Protein AF-0000000078598695 (afdb_homodimer)

Structure (mmCIF, N/CA/C/O backbone):
data_AF-0000000078598695-model_v1
#
loop_
_entity.id
_entity.type
_entity.pdbx_description
1 polymer 'Uncharacterized protein'
#
loop_
_atom_site.group_PDB
_atom_site.id
_atom_site.type_symbol
_atom_site.label_atom_id
_atom_site.label_alt_id
_atom_site.label_comp_id
_atom_site.label_asym_id
_atom_site.label_entity_id
_atom_site.label_seq_id
_atom_site.pdbx_PDB_ins_code
_atom_site.Cartn_x
_atom_site.Cartn_y
_atom_site.Cartn_z
_atom_site.occupancy
_atom_site.B_iso_or_equiv
_atom_site.auth_seq_id
_atom_site.auth_comp_id
_atom_site.auth_asym_id
_atom_site.auth_atom_id
_atom_site.pdbx_PDB_model_num
ATOM 1 N N . MET A 1 1 ? -52.281 -37.469 15.422 1 21 1 MET A N 1
ATOM 2 C CA . MET A 1 1 ? -52.219 -38.062 16.75 1 21 1 MET A CA 1
ATOM 3 C C . MET A 1 1 ? -50.781 -38.406 17.141 1 21 1 MET A C 1
ATOM 5 O O . MET A 1 1 ? -50.5 -38.688 18.312 1 21 1 MET A O 1
ATOM 9 N N . VAL A 1 2 ? -50.062 -38.906 16.156 1 21.31 2 VAL A N 1
ATOM 10 C CA . VAL A 1 2 ? -49.125 -39.969 16.609 1 21.31 2 VAL A CA 1
ATOM 11 C C . VAL A 1 2 ? -48.219 -39.406 17.703 1 21.31 2 VAL A C 1
ATOM 13 O O . VAL A 1 2 ? -47.844 -38.25 17.672 1 21.31 2 VAL A O 1
ATOM 16 N N . VAL A 1 3 ? -47.906 -40.438 18.469 1 19.95 3 VAL A N 1
ATOM 17 C CA . VAL A 1 3 ? -47.344 -40.844 19.766 1 19.95 3 VAL A CA 1
ATOM 18 C C . VAL A 1 3 ? -45.938 -40.25 19.891 1 19.95 3 VAL A C 1
ATOM 20 O O . VAL A 1 3 ? -45.312 -39.844 18.906 1 19.95 3 VAL A O 1
ATOM 23 N N . ALA A 1 4 ? -45.281 -40.875 20.844 1 18.83 4 ALA A N 1
ATOM 24 C CA . ALA A 1 4 ? -44.594 -40.812 22.141 1 18.83 4 ALA A CA 1
ATOM 25 C C . ALA A 1 4 ? -43.062 -40.812 21.969 1 18.83 4 ALA A C 1
ATOM 27 O O . ALA A 1 4 ? -42.344 -40.25 22.781 1 18.83 4 ALA A O 1
ATOM 28 N N . ILE A 1 5 ? -42.5 -41.531 20.906 1 20.98 5 ILE A N 1
ATOM 29 C CA . ILE A 1 5 ? -41.469 -42.438 21.438 1 20.98 5 ILE A CA 1
ATOM 30 C C . ILE A 1 5 ? -40.312 -41.656 21.969 1 20.98 5 ILE A C 1
ATOM 32 O O . ILE A 1 5 ? -39.688 -40.875 21.234 1 20.98 5 ILE A O 1
ATOM 36 N N . ILE A 1 6 ? -40.219 -41.438 23.344 1 20.12 6 ILE A N 1
ATOM 37 C CA . ILE A 1 6 ? -39.344 -40.875 24.375 1 20.12 6 ILE A CA 1
ATOM 38 C C . ILE A 1 6 ? -37.969 -41.562 24.297 1 20.12 6 ILE A C 1
ATOM 40 O O . ILE A 1 6 ? -37.031 -41.188 25.016 1 20.12 6 ILE A O 1
ATOM 44 N N . LEU A 1 7 ? -37.688 -42.469 23.266 1 19.48 7 LEU A N 1
ATOM 45 C CA . LEU A 1 7 ? -36.781 -43.469 23.781 1 19.48 7 LEU A CA 1
ATOM 46 C C . LEU A 1 7 ? -35.594 -42.844 24.469 1 19.48 7 LEU A C 1
ATOM 48 O O . LEU A 1 7 ? -35.062 -41.844 24 1 19.48 7 LEU A O 1
ATOM 52 N N . SER A 1 8 ? -35.188 -43.312 25.75 1 18.16 8 SER A N 1
ATOM 53 C CA . SER A 1 8 ? -34.375 -43.344 26.953 1 18.16 8 SER A CA 1
ATOM 54 C C . SER A 1 8 ? -32.906 -43.594 26.625 1 18.16 8 SER A C 1
ATOM 56 O O . SER A 1 8 ? -32.125 -44 27.484 1 18.16 8 SER A O 1
ATOM 58 N N . PHE A 1 9 ? -32.406 -43.375 25.453 1 19.34 9 PHE A N 1
ATOM 59 C CA . PHE A 1 9 ? -31.156 -44.125 25.281 1 19.34 9 PHE A CA 1
ATOM 60 C C . PHE A 1 9 ? -30.281 -44 26.516 1 19.34 9 PHE A C 1
ATOM 62 O O . PHE A 1 9 ? -30.109 -42.906 27.062 1 19.34 9 PHE A O 1
ATOM 69 N N . LEU A 1 10 ? -29.859 -45.156 27.141 1 17.89 10 LEU A N 1
ATOM 70 C CA . LEU A 1 10 ? -29.234 -45.781 28.297 1 17.89 10 LEU A CA 1
ATOM 71 C C . LEU A 1 10 ? -27.906 -45.094 28.641 1 17.89 10 LEU A C 1
ATO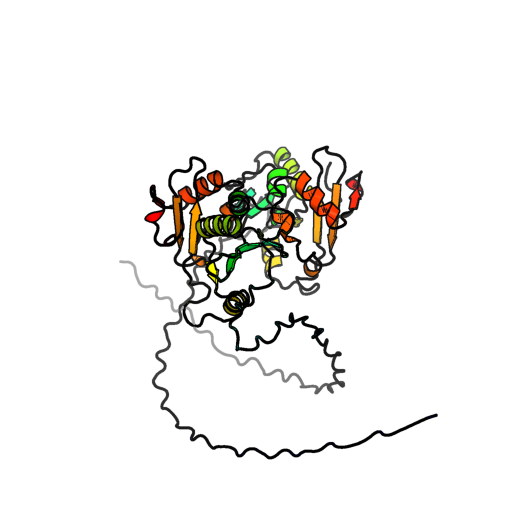M 73 O O . LEU A 1 10 ? -27.281 -44.469 27.766 1 17.89 10 LEU A O 1
ATOM 77 N N . SER A 1 11 ? -27.344 -45.25 29.922 1 17.75 11 SER A N 1
ATOM 78 C CA . SER A 1 11 ? -26.625 -44.906 31.141 1 17.75 11 SER A CA 1
ATOM 79 C C . SER A 1 11 ? -25.141 -45.281 31.031 1 17.75 11 SER A C 1
ATOM 81 O O . SER A 1 11 ? -24.359 -45 31.953 1 17.75 11 SER A O 1
ATOM 83 N N . ALA A 1 12 ? -24.734 -46.125 30.062 1 19 12 ALA A N 1
ATOM 84 C CA . ALA A 1 12 ? -23.719 -47.031 30.609 1 19 12 ALA A CA 1
ATOM 85 C C . ALA A 1 12 ? -22.594 -46.25 31.281 1 19 12 ALA A C 1
ATOM 87 O O . ALA A 1 12 ? -22.141 -45.25 30.75 1 19 12 ALA A O 1
ATOM 88 N N . LEU A 1 13 ? -22.188 -46.656 32.562 1 18.25 13 LEU A N 1
ATOM 89 C CA . LEU A 1 13 ? -21.578 -46.312 33.844 1 18.25 13 LEU A CA 1
ATOM 90 C C . LEU A 1 13 ? -20.078 -46.062 33.688 1 18.25 13 LEU A C 1
ATOM 92 O O . LEU A 1 13 ? -19.594 -44.969 34.062 1 18.25 13 LEU A O 1
ATOM 96 N N . TYR A 1 14 ? -19.188 -46.969 34.312 1 18.16 14 TYR A N 1
ATOM 97 C CA . TYR A 1 14 ? -18.422 -46.781 35.562 1 18.16 14 TYR A CA 1
ATOM 98 C C . TYR A 1 14 ? -16.984 -46.375 35.25 1 18.16 14 TYR A C 1
ATOM 100 O O . TYR A 1 14 ? -16.469 -45.375 35.75 1 18.16 14 TYR A O 1
ATOM 108 N N . GLN A 1 15 ? -16.016 -47.438 34.875 1 20.11 15 GLN A N 1
ATOM 109 C CA . GLN A 1 15 ? -14.992 -47.906 35.812 1 20.11 15 GLN A CA 1
ATOM 110 C C . GLN A 1 15 ? -13.719 -47.062 35.688 1 20.11 15 GLN A C 1
ATOM 112 O O . GLN A 1 15 ? -13.422 -46.531 34.625 1 20.11 15 GLN A O 1
ATOM 117 N N . PRO A 1 16 ? -12.867 -46.938 36.875 1 21.16 16 PRO A N 1
ATOM 118 C CA . PRO A 1 16 ? -11.805 -46.094 37.406 1 21.16 16 PRO A CA 1
ATOM 119 C C . PRO A 1 16 ? -10.469 -46.312 36.688 1 21.16 16 PRO A C 1
ATOM 121 O O . PRO A 1 16 ? -9.922 -47.438 36.719 1 21.16 16 PRO A O 1
ATOM 124 N N . VAL A 1 17 ? -10.352 -46.125 35.438 1 20.94 17 VAL A N 1
ATOM 125 C CA . VAL A 1 17 ? -9.109 -46.656 34.875 1 20.94 17 VAL A CA 1
ATOM 126 C C . VAL A 1 17 ? -7.934 -46.25 35.781 1 20.94 17 VAL A C 1
ATOM 128 O O . VAL A 1 17 ? -7.883 -45.125 36.281 1 20.94 17 VAL A O 1
ATOM 131 N N . MET A 1 18 ? -7.168 -47.281 36.219 1 20.19 18 MET A N 1
ATOM 132 C CA . MET A 1 18 ? -6.027 -47.5 37.094 1 20.19 18 MET A CA 1
ATOM 133 C C . MET A 1 18 ? -4.902 -46.531 36.812 1 20.19 18 MET A C 1
ATOM 135 O O . MET A 1 18 ? -4.738 -46.062 35.688 1 20.19 18 MET A O 1
ATOM 139 N N . GLY A 1 19 ? -4.27 -45.969 37.875 1 20.95 19 GLY A N 1
ATOM 140 C CA . GLY A 1 19 ? -3.354 -44.938 38.344 1 20.95 19 GLY A CA 1
ATOM 141 C C . GLY A 1 19 ? -1.928 -45.156 37.875 1 20.95 19 GLY 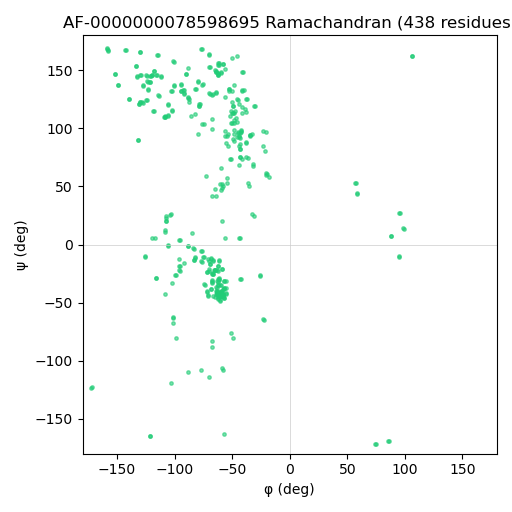A C 1
ATOM 142 O O . GLY A 1 19 ? -1.236 -46.062 38.344 1 20.95 19 GLY A O 1
ATOM 143 N N . TRP A 1 20 ? -1.699 -45.562 36.562 1 20.92 20 TRP A N 1
ATOM 144 C CA . TRP A 1 20 ? -0.328 -46 36.344 1 20.92 20 TRP A CA 1
ATOM 145 C C . TRP A 1 20 ? 0.67 -45 36.906 1 20.92 20 TRP A C 1
ATOM 147 O O . TRP A 1 20 ? 0.517 -43.781 36.688 1 20.92 20 TRP A O 1
ATOM 157 N N . PHE A 1 21 ? 1.277 -45.375 38 1 21.59 21 PHE A N 1
ATOM 158 C CA . PHE A 1 21 ? 2.27 -44.719 38.875 1 21.59 21 PHE A CA 1
ATOM 159 C C . PHE A 1 21 ? 3.527 -44.375 38.062 1 21.59 21 PHE A C 1
ATOM 161 O O . PHE A 1 21 ? 4.27 -45.281 37.656 1 21.59 21 PHE A O 1
ATOM 168 N N . LEU A 1 22 ? 3.428 -43.75 37.031 1 21.55 22 LEU A N 1
ATOM 169 C CA . LEU A 1 22 ? 4.691 -43.594 36.312 1 21.55 22 LEU A CA 1
ATOM 170 C C . LEU A 1 22 ? 5.773 -43.031 37.25 1 21.55 22 LEU A C 1
ATOM 172 O O . LEU A 1 22 ? 5.52 -42.094 38.031 1 21.55 22 LEU A O 1
ATOM 176 N N . PRO A 1 23 ? 6.742 -43.875 37.562 1 22.17 23 PRO A N 1
ATOM 177 C CA . PRO A 1 23 ? 7.855 -43.594 38.469 1 22.17 23 PRO A CA 1
ATOM 178 C C . PRO A 1 23 ? 8.562 -42.281 38.156 1 22.17 23 PRO A C 1
ATOM 180 O O . PRO A 1 23 ? 8.602 -41.844 37 1 22.17 23 PRO A O 1
ATOM 183 N N . THR A 1 24 ? 8.602 -41.344 39.031 1 22.19 24 THR A N 1
ATOM 184 C CA . THR A 1 24 ? 9.086 -39.969 39.062 1 22.19 24 THR A CA 1
ATOM 185 C C . THR A 1 24 ? 10.594 -39.938 38.875 1 22.19 24 THR A C 1
ATOM 187 O O . THR A 1 24 ? 11.359 -40.219 39.781 1 22.19 24 THR A O 1
ATOM 190 N N . ARG A 1 25 ? 11.164 -40.75 37.969 1 22.72 25 ARG A N 1
ATOM 191 C CA . ARG A 1 25 ? 12.609 -40.656 38.094 1 22.72 25 ARG A CA 1
ATOM 192 C C . ARG A 1 25 ? 13.07 -39.219 38.125 1 22.72 25 ARG A C 1
ATOM 194 O O . ARG A 1 25 ? 12.609 -38.375 37.344 1 22.72 25 ARG A O 1
ATOM 201 N N . THR A 1 26 ? 13.57 -38.812 39.219 1 23.48 26 THR A N 1
ATOM 202 C CA . THR A 1 26 ? 14.086 -37.5 39.625 1 23.48 26 THR A CA 1
ATOM 203 C C . THR A 1 26 ? 15.211 -37.031 38.719 1 23.48 26 THR A C 1
ATOM 205 O O . THR A 1 26 ? 16.297 -37.625 38.719 1 23.48 26 THR A O 1
ATOM 208 N N . PRO A 1 27 ? 15.031 -37.062 37.375 1 24.83 27 PRO A N 1
ATOM 209 C CA . PRO A 1 27 ? 16.312 -36.844 36.719 1 24.83 27 PRO A CA 1
ATOM 210 C C . PRO A 1 27 ? 17.047 -35.625 37.25 1 24.83 27 PRO A C 1
ATOM 212 O O . PRO A 1 27 ? 16.422 -34.688 37.75 1 24.83 27 PRO A O 1
ATOM 215 N N . SER A 1 28 ? 18.234 -35.812 37.719 1 24.73 28 SER A N 1
ATOM 216 C CA . SER A 1 28 ? 19.203 -34.844 38.219 1 24.73 28 SER A CA 1
ATOM 217 C C . SER A 1 28 ? 19.406 -33.719 37.25 1 24.73 28 SER A C 1
ATOM 219 O O . SER A 1 28 ? 19.547 -33.969 36.031 1 24.73 28 SER A O 1
ATOM 221 N N . SER A 1 29 ? 18.859 -32.562 37.531 1 25.05 29 SER A N 1
ATOM 222 C CA . SER A 1 29 ? 18.797 -31.344 36.719 1 25.05 29 SER A CA 1
ATOM 223 C C . SER A 1 29 ? 20.188 -30.938 36.219 1 25.05 29 SER A C 1
ATOM 225 O O . SER A 1 29 ? 21.094 -30.734 37.031 1 25.05 29 SER A O 1
ATOM 227 N N . PRO A 1 30 ? 20.719 -31.672 35.25 1 29.02 30 PRO A N 1
ATOM 228 C CA . PRO A 1 30 ? 22.062 -31.141 35 1 29.02 30 PRO A CA 1
ATOM 229 C C . PRO A 1 30 ? 22.109 -29.609 35.031 1 29.02 30 PRO A C 1
ATOM 231 O O . PRO A 1 30 ? 21.078 -28.953 34.844 1 29.02 30 PRO A O 1
ATOM 234 N N . PRO A 1 31 ? 23.266 -29 35.469 1 26.56 31 PRO A N 1
ATOM 235 C CA . PRO A 1 31 ? 23.359 -27.547 35.688 1 26.56 31 PRO A CA 1
ATOM 236 C C . PRO A 1 31 ? 22.984 -26.75 34.438 1 26.56 31 PRO A C 1
ATOM 238 O O . PRO A 1 31 ? 23.328 -27.156 33.312 1 26.56 31 PRO A O 1
ATOM 241 N N . GLU A 1 32 ? 21.781 -26.281 34.344 1 26.84 32 GLU A N 1
ATOM 242 C CA . GLU A 1 32 ? 21.281 -25.469 33.25 1 26.84 32 GLU A CA 1
ATOM 243 C C . GLU A 1 32 ? 22.312 -24.406 32.844 1 26.84 32 GLU A C 1
ATOM 245 O O . GLU A 1 32 ? 22.688 -23.562 33.625 1 26.84 32 GLU A O 1
ATOM 250 N N . ASP A 1 33 ? 23.328 -24.828 32.156 1 26.34 33 ASP A N 1
ATOM 251 C CA . ASP A 1 33 ? 24.156 -23.75 31.672 1 26.34 33 ASP A CA 1
ATOM 252 C C . ASP A 1 33 ? 23.312 -22.609 31.094 1 26.34 33 ASP A C 1
ATOM 254 O O . ASP A 1 33 ? 22.453 -22.859 30.25 1 26.34 33 ASP A O 1
ATOM 258 N N . GLN A 1 34 ? 23.016 -21.641 31.906 1 26.41 34 GLN A N 1
ATOM 259 C CA . GLN A 1 34 ? 22.203 -20.469 31.562 1 26.41 34 GLN A CA 1
ATOM 260 C C . GLN A 1 34 ? 22.594 -19.922 30.188 1 26.41 34 GLN A C 1
ATOM 262 O O . GLN A 1 34 ? 23.781 -19.797 29.875 1 26.41 34 GLN A O 1
ATOM 267 N N . PRO A 1 35 ? 21.812 -20.375 29.156 1 29.89 35 PRO A N 1
ATOM 268 C CA . PRO A 1 35 ? 22.266 -19.75 27.922 1 29.89 35 PRO A CA 1
ATOM 269 C C . PRO A 1 35 ? 22.609 -18.266 28.094 1 29.89 35 PRO A C 1
ATOM 271 O O . PRO A 1 35 ? 22.062 -17.609 28.984 1 29.89 35 PRO A O 1
ATOM 274 N N . PRO A 1 36 ? 23.75 -17.781 27.594 1 26.8 36 PRO A N 1
ATOM 275 C CA . PRO A 1 36 ? 24.094 -16.375 27.797 1 26.8 36 PRO A CA 1
ATOM 276 C C . PRO A 1 36 ? 22.938 -15.43 27.438 1 26.8 36 PRO A C 1
ATOM 278 O O . PRO A 1 36 ? 22.109 -15.75 26.578 1 26.8 36 PRO A O 1
ATOM 281 N N . GLU A 1 37 ? 22.375 -14.75 28.438 1 25.45 37 GLU A N 1
ATOM 282 C CA . GLU A 1 37 ? 21.391 -13.672 28.297 1 25.45 37 GLU A CA 1
ATOM 283 C C . GLU A 1 37 ? 21.719 -12.789 27.094 1 25.45 37 GLU A C 1
ATOM 285 O O . GLU A 1 37 ? 22.828 -12.266 26.984 1 25.45 37 GLU A O 1
ATOM 290 N N . TYR A 1 38 ? 21.156 -13.242 25.938 1 24.97 38 TYR A N 1
ATOM 291 C CA . TYR A 1 38 ? 21.266 -12.234 24.891 1 24.97 38 TYR A CA 1
ATOM 292 C C . TYR A 1 38 ? 20.906 -10.852 25.438 1 24.97 38 TYR A C 1
ATOM 294 O O . TYR A 1 38 ? 19.797 -10.633 25.922 1 24.97 38 TYR A O 1
ATOM 302 N N . GLN A 1 39 ? 21.812 -10.172 26.031 1 25.94 39 GLN A N 1
ATOM 303 C CA . GLN A 1 39 ? 21.531 -8.781 26.344 1 25.94 39 GLN A CA 1
ATOM 304 C C . GLN A 1 39 ? 21.109 -8 25.109 1 25.94 39 GLN A C 1
ATOM 306 O O . GLN A 1 39 ? 21.797 -8.023 24.094 1 25.94 39 GLN A O 1
ATOM 311 N N . PRO A 1 40 ? 19.844 -7.934 24.922 1 27.95 40 PRO A N 1
ATOM 312 C CA . PRO A 1 40 ? 19.5 -7.055 23.797 1 27.95 40 PRO A CA 1
ATOM 313 C C . PRO A 1 40 ? 20.391 -5.812 23.734 1 27.95 40 PRO A C 1
ATOM 315 O O . PRO A 1 40 ? 20.891 -5.355 24.766 1 27.95 40 PRO A O 1
ATOM 318 N N . PRO A 1 41 ? 21.141 -5.707 22.672 1 25.28 41 PRO A N 1
ATOM 319 C CA . PRO A 1 41 ? 21.938 -4.473 22.656 1 25.28 41 PRO A CA 1
ATOM 320 C C . PRO A 1 41 ? 21.125 -3.254 23.109 1 25.28 41 PRO A C 1
ATOM 322 O O . PRO A 1 41 ? 20 -3.053 22.656 1 25.28 41 PRO A O 1
ATOM 325 N N . LYS A 1 42 ? 21.266 -2.879 24.359 1 26.06 42 LYS A N 1
ATOM 326 C CA . LYS A 1 42 ? 20.703 -1.676 24.984 1 26.06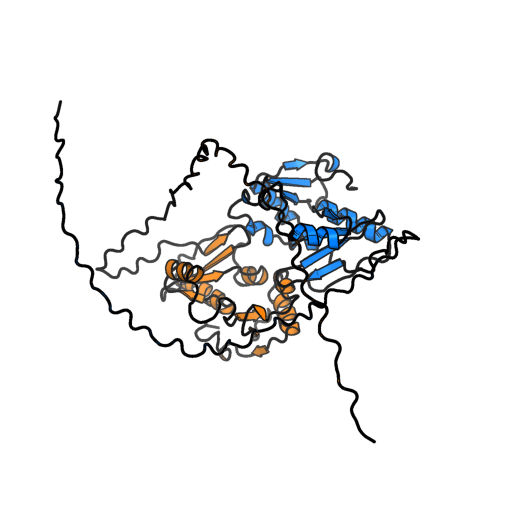 42 LYS A CA 1
ATOM 327 C C . LYS A 1 42 ? 20.859 -0.467 24.062 1 26.06 42 LYS A C 1
ATOM 329 O O . LYS A 1 42 ? 20.484 0.65 24.438 1 26.06 42 LYS A O 1
ATOM 334 N N . ASP A 1 43 ? 21.938 -0.511 23.234 1 28.78 43 ASP A N 1
ATOM 335 C CA . ASP A 1 43 ? 22.172 0.849 22.75 1 28.78 43 ASP A CA 1
ATOM 336 C C . ASP A 1 43 ? 20.938 1.387 22.016 1 28.78 43 ASP A C 1
ATOM 338 O O . ASP A 1 43 ? 20.672 1.001 20.875 1 28.78 43 ASP A O 1
ATOM 342 N N . GLN A 1 44 ? 19.859 1.231 22.641 1 25.64 44 GLN A N 1
ATOM 343 C CA . GLN A 1 44 ? 18.781 2.086 22.156 1 25.64 44 GLN A CA 1
ATOM 344 C C . GLN A 1 44 ? 19.281 3.504 21.891 1 25.64 44 GLN A C 1
ATOM 346 O O . GLN A 1 44 ? 19.625 4.234 22.812 1 25.64 44 GLN A O 1
ATOM 351 N N . ALA A 1 45 ? 20 3.756 20.844 1 27.25 45 ALA A N 1
ATOM 352 C CA . ALA A 1 45 ? 20.219 5.148 20.469 1 27.25 45 ALA A CA 1
ATOM 353 C C . ALA A 1 45 ? 18.969 5.988 20.766 1 27.25 45 ALA A C 1
ATOM 355 O O . ALA A 1 45 ? 18.016 5.98 19.984 1 27.25 45 ALA A O 1
ATOM 356 N N . LEU A 1 46 ? 18.406 5.91 21.969 1 24.86 46 LEU A N 1
ATOM 357 C CA . LEU A 1 46 ? 17.453 6.957 22.328 1 24.86 46 LEU A CA 1
ATOM 358 C C . LEU A 1 46 ? 18 8.336 21.953 1 24.86 46 LEU A C 1
ATOM 360 O O . LEU A 1 46 ? 19.094 8.711 22.359 1 24.86 46 LEU A O 1
ATOM 364 N N . CYS A 1 47 ? 17.656 8.883 20.875 1 26.36 47 CYS A N 1
ATOM 365 C CA . CYS A 1 47 ? 17.984 10.266 20.562 1 26.36 47 CYS A CA 1
ATOM 366 C C . CYS A 1 47 ? 17.969 11.125 21.812 1 26.36 47 CYS A C 1
ATOM 368 O O . CYS A 1 47 ? 17.016 11.094 22.594 1 26.36 47 CYS A O 1
ATOM 370 N N . ASP A 1 48 ? 19.062 11.273 22.375 1 30.41 48 ASP A N 1
ATOM 371 C CA . ASP A 1 48 ? 19.266 12.273 23.406 1 30.41 48 ASP A CA 1
ATOM 372 C C . ASP A 1 48 ? 18.391 13.508 23.172 1 30.41 48 ASP A C 1
ATOM 374 O O . ASP A 1 48 ? 18.672 14.297 22.266 1 30.41 48 ASP A O 1
ATOM 378 N N . LEU A 1 49 ? 17.109 13.406 23.281 1 28 49 LEU A N 1
ATOM 379 C CA . LEU A 1 49 ? 16.375 14.664 23.328 1 28 49 LEU A CA 1
ATOM 380 C C . LEU A 1 49 ? 17 15.625 24.344 1 28 49 LEU A C 1
ATOM 382 O O . LEU A 1 49 ? 17.25 15.25 25.484 1 28 49 LEU A O 1
ATOM 386 N N . PRO A 1 50 ? 17.812 16.578 23.953 1 29.47 50 PRO A N 1
ATOM 387 C CA . PRO A 1 50 ? 18.344 17.547 24.906 1 29.47 50 PRO A CA 1
ATOM 388 C C . PRO A 1 50 ? 17.328 17.953 25.969 1 29.47 50 PRO A C 1
ATOM 390 O O . PRO A 1 50 ? 16.109 17.891 25.719 1 29.47 50 PRO A O 1
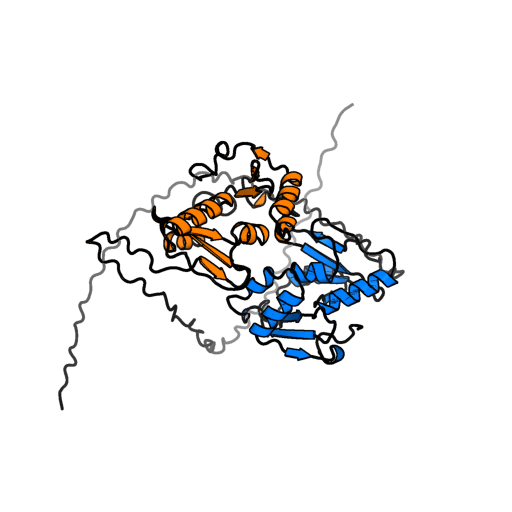ATOM 393 N N . THR A 1 51 ? 17.578 17.859 27.141 1 30.17 51 THR A N 1
ATOM 394 C CA . THR A 1 51 ? 16.922 18.422 28.312 1 30.17 51 THR A CA 1
ATOM 395 C C . THR A 1 51 ? 16.594 19.891 28.109 1 30.17 51 THR A C 1
ATOM 397 O O . THR A 1 51 ? 17.5 20.703 27.891 1 30.17 51 THR A O 1
ATOM 400 N N . ALA A 1 52 ? 15.375 20.297 27.688 1 30.89 52 ALA A N 1
ATOM 401 C CA . ALA A 1 52 ? 14.875 21.656 27.609 1 30.89 52 ALA A CA 1
ATOM 402 C C . ALA A 1 52 ? 15.125 22.406 28.922 1 30.89 52 ALA A C 1
ATOM 404 O O . ALA A 1 52 ? 14.68 21.969 29.984 1 30.89 52 ALA A O 1
ATOM 405 N N . ASN A 1 53 ? 16.172 23.078 29.125 1 30.83 53 ASN A N 1
ATOM 406 C CA . ASN A 1 53 ? 16.172 24.172 30.109 1 30.83 53 ASN A CA 1
ATOM 407 C C . ASN A 1 53 ? 14.922 25.031 29.984 1 30.83 53 ASN A C 1
ATOM 409 O O . ASN A 1 53 ? 14.516 25.406 28.891 1 30.83 53 ASN A O 1
ATOM 413 N N . ALA A 1 54 ? 13.977 25.281 30.938 1 32.66 54 ALA A N 1
ATOM 414 C CA . ALA A 1 54 ? 12.68 25.906 31.188 1 32.66 54 ALA A CA 1
ATOM 415 C C . ALA A 1 54 ? 12.688 27.375 30.766 1 32.66 54 ALA A C 1
ATOM 417 O O . ALA A 1 54 ? 11.656 28.047 30.844 1 32.66 54 ALA A O 1
ATOM 418 N N . ASN A 1 55 ? 13.773 28.156 30.953 1 32.44 55 ASN A N 1
ATOM 419 C CA . ASN A 1 55 ? 13.516 29.594 30.938 1 32.44 55 ASN A CA 1
ATOM 420 C C . ASN A 1 55 ? 12.883 30.031 29.625 1 32.44 55 ASN A C 1
ATOM 422 O O . ASN A 1 55 ? 11.875 30.734 29.625 1 32.44 55 ASN A O 1
ATOM 426 N N . SER A 1 56 ? 13.742 30.797 28.703 1 34.22 56 SER A N 1
ATOM 427 C CA . SER A 1 56 ? 13.281 31.422 27.469 1 34.22 56 SER A CA 1
ATOM 428 C C . SER A 1 56 ? 12.562 30.406 26.578 1 34.22 56 SER A C 1
ATOM 430 O O . SER A 1 56 ? 13.148 29.391 26.188 1 34.22 56 SER A O 1
ATOM 432 N N . THR A 1 57 ? 11.273 30.203 26.828 1 32.69 57 THR A N 1
ATOM 433 C CA . THR A 1 57 ? 10.438 29.281 26.078 1 32.69 57 THR A CA 1
ATOM 434 C C . THR A 1 57 ? 10.875 29.219 24.609 1 32.69 57 THR A C 1
ATOM 436 O O . THR A 1 57 ? 10.461 30.047 23.797 1 32.69 57 THR A O 1
ATOM 439 N N . ASN A 1 58 ? 12.086 29.5 24.359 1 34.41 58 ASN A N 1
ATOM 440 C CA . ASN A 1 58 ? 12.492 29.25 22.984 1 34.41 58 ASN A CA 1
ATOM 441 C C . ASN A 1 58 ? 11.82 28 22.422 1 34.41 58 ASN A C 1
ATOM 443 O O . ASN A 1 58 ? 11.992 26.906 22.953 1 34.41 58 ASN A O 1
ATOM 447 N N . LEU A 1 59 ? 10.492 28.062 22.078 1 35.09 59 LEU A N 1
ATOM 448 C CA . LEU A 1 59 ? 9.953 26.984 21.25 1 35.09 59 LEU A CA 1
ATOM 449 C C . LEU A 1 59 ? 11.062 26.25 20.516 1 35.09 59 LEU A C 1
ATOM 451 O O . LEU A 1 59 ? 11.75 26.828 19.672 1 35.09 59 LEU A O 1
ATOM 455 N N . ILE A 1 60 ? 11.938 25.703 21.172 1 38.41 60 ILE A N 1
ATOM 456 C CA . ILE A 1 60 ? 12.805 24.734 20.484 1 38.41 60 ILE A CA 1
ATOM 457 C C . ILE A 1 60 ? 12.141 24.281 19.188 1 38.41 60 ILE A C 1
ATOM 459 O O . ILE A 1 60 ? 11.109 23.609 19.219 1 38.41 60 ILE A O 1
ATOM 463 N N . GLN A 1 61 ? 11.805 25.219 18.25 1 43.44 61 GLN A N 1
ATOM 464 C CA . GLN A 1 61 ? 11.484 24.781 16.891 1 43.44 61 GLN A CA 1
ATOM 465 C C . GLN A 1 61 ? 12.07 23.406 16.594 1 43.44 61 GLN A C 1
ATOM 467 O O . GLN A 1 61 ? 13.273 23.188 16.75 1 43.44 61 GLN A O 1
ATOM 472 N N . SER A 1 62 ? 11.461 22.438 17 1 52.22 62 SER A N 1
ATOM 473 C CA . SER A 1 62 ? 11.883 21.078 16.688 1 52.22 62 SER A CA 1
ATOM 474 C C . SER A 1 62 ? 12.781 21.047 15.453 1 52.22 62 SER A C 1
ATOM 476 O O . SER A 1 62 ? 12.484 21.688 14.445 1 52.22 62 SER A O 1
ATOM 478 N N . THR A 1 63 ? 14.031 21.031 15.602 1 66.5 63 THR A N 1
ATOM 479 C CA . THR A 1 63 ? 15.094 20.859 14.617 1 66.5 63 THR A CA 1
ATOM 480 C C . THR A 1 63 ? 14.742 19.75 13.641 1 66.5 63 THR A C 1
ATOM 482 O O . THR A 1 63 ? 15.469 19.531 12.664 1 66.5 63 THR A O 1
ATOM 485 N N . VAL A 1 64 ? 13.547 19.328 13.852 1 80.44 64 VAL A N 1
ATOM 486 C CA . VAL A 1 64 ? 13.172 18.25 12.945 1 80.44 64 VAL A CA 1
ATOM 487 C C . VAL A 1 64 ? 12.594 18.828 11.656 1 80.44 64 VAL A C 1
ATOM 489 O O . VAL A 1 64 ? 11.695 19.672 11.695 1 80.44 64 VAL A O 1
ATOM 492 N N . THR A 1 65 ? 13.141 18.516 10.602 1 91.5 65 THR A N 1
ATOM 493 C CA . THR A 1 65 ? 12.75 19.078 9.32 1 91.5 65 THR A CA 1
ATOM 494 C C . THR A 1 65 ? 12.219 18 8.383 1 91.5 65 THR A C 1
ATOM 496 O O . THR A 1 65 ? 11.836 18.281 7.25 1 91.5 65 THR A O 1
ATOM 499 N N . GLU A 1 66 ? 12.102 16.844 8.883 1 96.5 66 GLU A N 1
ATOM 500 C CA . GLU A 1 66 ? 11.711 15.742 8.008 1 96.5 66 GLU A CA 1
ATOM 501 C C . GLU A 1 66 ? 10.25 15.883 7.566 1 96.5 66 GLU A C 1
ATOM 503 O O . GLU A 1 66 ? 9.375 16.172 8.383 1 96.5 66 GLU A O 1
ATOM 508 N N . ARG A 1 67 ? 10 15.773 6.301 1 98.12 67 ARG A N 1
ATOM 509 C CA . ARG A 1 67 ? 8.648 15.789 5.758 1 98.12 67 ARG A CA 1
ATOM 510 C C . ARG A 1 67 ? 8.172 14.383 5.43 1 98.12 67 ARG A C 1
ATOM 512 O O . ARG A 1 67 ? 7.191 13.906 6 1 98.12 67 ARG A O 1
ATOM 519 N N . VAL A 1 68 ? 8.867 13.734 4.484 1 98.38 68 VAL A N 1
ATOM 520 C CA . VAL A 1 68 ? 8.562 12.344 4.156 1 98.38 68 VAL A CA 1
ATOM 521 C C . VAL A 1 68 ? 9.641 11.43 4.73 1 98.38 68 VAL A C 1
ATOM 523 O O . VAL A 1 68 ? 10.828 11.602 4.441 1 98.38 68 VAL A O 1
ATOM 526 N N . VAL A 1 69 ? 9.188 10.516 5.602 1 97.81 69 VAL A N 1
ATOM 527 C CA . VAL A 1 69 ? 10.078 9.523 6.18 1 97.81 69 VAL A CA 1
ATOM 528 C C . VAL A 1 69 ? 9.547 8.117 5.906 1 97.81 69 VAL A C 1
ATOM 530 O O . VAL A 1 69 ? 8.43 7.785 6.309 1 97.81 69 VAL A O 1
ATOM 533 N N . PHE A 1 70 ? 10.391 7.301 5.289 1 97.81 70 PHE A N 1
ATOM 534 C CA . PHE A 1 70 ? 9.945 5.953 4.945 1 97.81 70 PHE A CA 1
ATOM 535 C C . PHE A 1 70 ? 10.25 4.98 6.078 1 97.81 70 PHE A C 1
ATOM 537 O O . PHE A 1 70 ? 11.219 5.164 6.82 1 97.81 70 PHE A O 1
ATOM 544 N N . ASN A 1 71 ? 9.398 4.047 6.215 1 96 71 ASN A N 1
ATOM 545 C CA . ASN A 1 71 ? 9.609 2.895 7.086 1 96 71 ASN A CA 1
ATOM 546 C C . ASN A 1 71 ? 9.539 1.585 6.305 1 96 71 ASN A C 1
ATOM 548 O O . ASN A 1 71 ? 9.625 1.585 5.074 1 96 71 ASN A O 1
ATOM 552 N N . ARG A 1 72 ? 9.414 0.479 6.945 1 93.25 72 ARG A N 1
ATOM 553 C CA . ARG A 1 72 ? 9.5 -0.81 6.266 1 93.25 72 ARG A CA 1
ATOM 554 C C . ARG A 1 72 ? 8.211 -1.108 5.496 1 93.25 72 ARG A C 1
ATOM 556 O O . ARG A 1 72 ? 8.203 -1.97 4.613 1 93.25 72 ARG A O 1
ATOM 563 N N . ARG A 1 73 ? 7.156 -0.399 5.762 1 91.31 73 ARG A N 1
ATOM 564 C CA . ARG A 1 73 ? 5.863 -0.736 5.176 1 91.31 73 ARG A CA 1
ATOM 565 C C . ARG A 1 73 ? 5.375 0.375 4.254 1 91.31 73 ARG A C 1
ATOM 567 O O . ARG A 1 73 ? 4.656 0.115 3.283 1 91.31 73 ARG A O 1
ATOM 574 N N . GLY A 1 74 ? 5.754 1.519 4.523 1 95.69 74 GLY A N 1
ATOM 575 C CA . GLY A 1 74 ? 5.305 2.713 3.824 1 95.69 74 GLY A CA 1
ATOM 576 C C . GLY A 1 74 ? 6.062 3.963 4.234 1 95.69 74 GLY A C 1
ATOM 577 O O . GLY A 1 74 ? 7.289 4.008 4.152 1 95.69 74 GLY A O 1
ATOM 578 N N . CYS A 1 75 ? 5.242 4.93 4.691 1 97.62 75 CYS A N 1
ATOM 579 C CA . CYS A 1 75 ? 5.93 6.148 5.105 1 97.62 75 CYS A CA 1
ATOM 580 C C . CYS A 1 75 ? 5.062 6.965 6.059 1 97.62 75 CYS A C 1
ATOM 582 O O . CYS A 1 75 ? 3.928 6.582 6.352 1 97.62 75 CYS A O 1
ATOM 584 N N . MET A 1 76 ? 5.691 7.895 6.605 1 97.5 76 MET A N 1
ATOM 585 C CA . MET A 1 76 ? 5.062 8.969 7.367 1 97.5 76 MET A CA 1
ATOM 586 C C . MET A 1 76 ? 5.281 10.32 6.691 1 97.5 76 MET A C 1
ATOM 588 O O . MET A 1 76 ? 6.312 10.531 6.051 1 97.5 76 MET A O 1
ATOM 592 N N . VAL A 1 77 ? 4.266 11.141 6.848 1 98.62 77 VAL A N 1
ATOM 593 C CA . VAL A 1 77 ? 4.414 12.5 6.34 1 98.62 77 VAL A CA 1
ATOM 594 C C . VA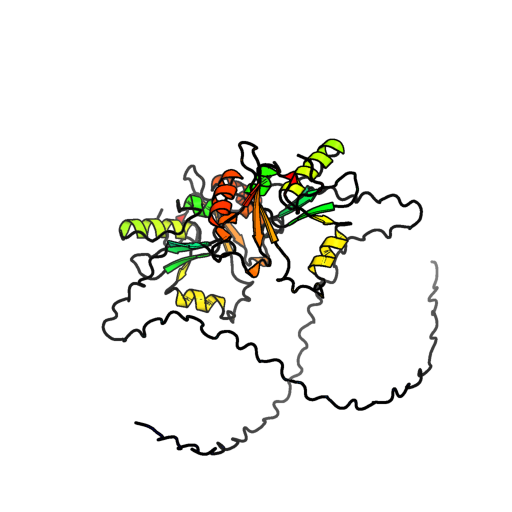L A 1 77 ? 4.191 13.5 7.473 1 98.62 77 VAL A C 1
ATOM 596 O O . VAL A 1 77 ? 3.213 13.398 8.219 1 98.62 77 VAL A O 1
ATOM 599 N N . TYR A 1 78 ? 5.105 14.453 7.512 1 98.5 78 TYR A N 1
ATOM 600 C CA . TYR A 1 78 ? 5.059 15.453 8.57 1 98.5 78 TYR A CA 1
ATOM 601 C C . TYR A 1 78 ? 4.906 16.859 7.988 1 98.5 78 TYR A C 1
ATOM 603 O O . TYR A 1 78 ? 5.402 17.141 6.898 1 98.5 78 TYR A O 1
ATOM 611 N N . GLY A 1 79 ? 4.211 17.672 8.695 1 98.38 79 GLY A N 1
ATOM 612 C CA . GLY A 1 79 ? 4.109 19.094 8.438 1 98.38 79 GLY A CA 1
ATOM 613 C C . GLY A 1 79 ? 4.277 19.938 9.68 1 98.38 79 GLY A C 1
ATOM 614 O O . GLY A 1 79 ? 3.934 19.516 10.781 1 98.38 79 GLY A O 1
ATOM 615 N N . TYR A 1 80 ? 4.723 21.125 9.461 1 97.56 80 TYR A N 1
ATOM 616 C CA . TYR A 1 80 ? 5.062 22 10.586 1 97.56 80 TYR A CA 1
ATOM 617 C C . TYR A 1 80 ? 4.449 23.391 10.406 1 97.56 80 TYR A C 1
ATOM 619 O O . TYR A 1 80 ? 5.102 24.297 9.898 1 97.56 80 TYR A O 1
ATOM 627 N N . PRO A 1 81 ? 3.268 23.5 10.922 1 96.56 81 PRO A N 1
ATOM 628 C CA . PRO A 1 81 ? 2.613 24.797 10.766 1 96.56 81 PRO A CA 1
ATOM 629 C C . PRO A 1 81 ? 3.277 25.891 11.594 1 96.56 81 PRO A C 1
ATOM 631 O O . PRO A 1 81 ? 3.852 25.625 12.648 1 96.56 81 PRO A O 1
ATOM 634 N N . SER A 1 82 ? 3.152 27.047 11.133 1 94.88 82 SER A N 1
ATOM 635 C CA . SER A 1 82 ? 3.744 28.188 11.82 1 94.88 82 SER A CA 1
ATOM 636 C C . SER A 1 82 ? 3.086 28.422 13.172 1 94.88 82 SER A C 1
ATOM 638 O O . SER A 1 82 ? 3.678 29.047 14.055 1 94.88 82 SER A O 1
ATOM 640 N N . THR A 1 83 ? 1.89 27.922 13.328 1 93.44 83 THR A N 1
ATOM 641 C CA . THR A 1 83 ? 1.143 28.094 14.562 1 93.44 83 THR A CA 1
ATOM 642 C C . THR A 1 83 ? 1.665 27.156 15.648 1 93.44 83 THR A C 1
ATOM 644 O O . THR A 1 83 ? 1.239 27.234 16.797 1 93.44 83 THR A O 1
ATOM 647 N N . GLY A 1 84 ? 2.562 26.297 15.32 1 93.81 84 GLY A N 1
ATOM 648 C CA . GLY A 1 84 ? 3.156 25.391 16.281 1 93.81 84 GLY A CA 1
ATOM 649 C C . GLY A 1 84 ? 2.662 23.969 16.141 1 93.81 84 GLY A C 1
ATOM 650 O O . GLY A 1 84 ? 1.68 23.703 15.445 1 93.81 84 GLY A O 1
ATOM 651 N N . GLY A 1 85 ? 3.475 23.031 16.75 1 96.19 85 GLY A N 1
ATOM 652 C CA . GLY A 1 85 ? 3.121 21.625 16.703 1 96.19 85 GLY A CA 1
ATOM 653 C C . GLY A 1 85 ? 3.615 20.922 15.445 1 96.19 85 GLY A C 1
ATOM 654 O O . GLY A 1 85 ? 4.465 21.469 14.734 1 96.19 85 GLY A O 1
ATOM 655 N N . VAL A 1 86 ? 3.084 19.672 15.289 1 96.81 86 VAL A N 1
ATOM 656 C CA . VAL A 1 86 ? 3.459 18.875 14.125 1 96.81 86 VAL A CA 1
ATOM 657 C C . VAL A 1 86 ? 2.234 18.141 13.586 1 96.81 86 VAL A C 1
ATOM 659 O O . VAL A 1 86 ? 1.479 17.531 14.344 1 96.81 86 VAL A O 1
ATOM 662 N N . LEU A 1 87 ? 2.012 18.375 12.328 1 97.44 87 LEU A N 1
ATOM 663 C CA . LEU A 1 87 ? 1.005 17.562 11.641 1 97.44 87 LEU A CA 1
ATOM 664 C C . LEU A 1 87 ? 1.582 16.219 11.211 1 97.44 87 LEU A C 1
ATOM 666 O O . LEU A 1 87 ? 2.672 16.172 10.641 1 97.44 87 LEU A O 1
ATOM 670 N N . ILE A 1 88 ? 0.812 15.148 11.484 1 97.75 88 ILE A N 1
ATOM 671 C CA . ILE A 1 88 ? 1.322 13.82 11.156 1 97.75 88 ILE A CA 1
ATOM 672 C C . ILE A 1 88 ? 0.261 13.039 10.391 1 97.75 88 ILE A C 1
ATOM 674 O O . ILE A 1 88 ? -0.881 12.922 10.844 1 97.75 88 ILE A O 1
ATOM 678 N N . LYS A 1 89 ? 0.582 12.633 9.234 1 97.69 89 LYS A N 1
ATOM 679 C CA . LYS A 1 89 ? -0.175 11.641 8.477 1 97.69 89 LYS A CA 1
ATOM 680 C C . LYS A 1 89 ? 0.543 10.297 8.461 1 97.69 89 LYS A C 1
ATOM 682 O O . LYS A 1 89 ? 1.595 10.156 7.832 1 97.69 89 LYS A O 1
ATOM 687 N N . ASP A 1 90 ? -0.103 9.383 9.156 1 93.81 90 ASP A N 1
ATOM 688 C CA . ASP A 1 90 ? 0.485 8.047 9.242 1 93.81 90 ASP A CA 1
ATOM 689 C C . ASP A 1 90 ? -0.049 7.141 8.133 1 93.81 90 ASP A C 1
ATOM 691 O O . ASP A 1 90 ? -1.253 7.117 7.871 1 93.81 90 ASP A O 1
ATOM 695 N N . ASP A 1 91 ? 0.851 6.492 7.445 1 93.19 91 ASP A N 1
ATOM 696 C CA . ASP A 1 91 ? 0.559 5.461 6.457 1 93.19 91 ASP A CA 1
ATOM 697 C C . ASP A 1 91 ? -0.364 5.992 5.363 1 93.19 91 ASP A C 1
ATOM 699 O O . ASP A 1 91 ? -1.405 5.398 5.078 1 93.19 91 ASP A O 1
ATOM 703 N N . PRO A 1 92 ? -0.011 7.082 4.758 1 97.38 92 PRO A N 1
ATOM 704 C CA . PRO A 1 92 ? -0.805 7.574 3.629 1 97.38 92 PRO A CA 1
ATOM 705 C C . PRO A 1 92 ? -0.822 6.605 2.449 1 97.38 92 PRO A C 1
ATOM 707 O O . PRO A 1 92 ? 0.137 5.855 2.248 1 97.38 92 PRO A O 1
ATOM 710 N N . THR A 1 93 ? -1.917 6.617 1.785 1 96.75 93 THR A N 1
ATOM 711 C CA . THR A 1 93 ? -2.002 5.855 0.542 1 96.75 93 THR A CA 1
ATOM 712 C C . THR A 1 93 ? -1.28 6.586 -0.587 1 96.75 93 THR A C 1
ATOM 714 O O . THR A 1 93 ? -0.902 7.75 -0.44 1 96.75 93 THR A O 1
ATOM 717 N N . LEU A 1 94 ? -1.095 5.887 -1.661 1 97.5 94 LEU A N 1
ATOM 718 C CA . LEU A 1 94 ? -0.487 6.477 -2.85 1 97.5 94 LEU A CA 1
ATOM 719 C C . LEU A 1 94 ? -1.278 7.691 -3.32 1 97.5 94 LEU A C 1
ATOM 721 O O . LEU A 1 94 ? -0.696 8.727 -3.654 1 97.5 94 LEU A O 1
ATOM 725 N N . ALA A 1 95 ? -2.58 7.609 -3.387 1 97.5 95 ALA A N 1
ATOM 726 C CA . ALA A 1 95 ? -3.432 8.719 -3.811 1 97.5 95 ALA A CA 1
ATOM 727 C C . ALA A 1 95 ? -3.219 9.945 -2.926 1 97.5 95 ALA A C 1
ATOM 729 O O . ALA A 1 95 ? -3.191 11.07 -3.416 1 97.5 95 ALA A O 1
ATOM 730 N N . GLU A 1 96 ? -3.039 9.688 -1.698 1 97.94 96 GLU A N 1
ATOM 731 C CA . GLU A 1 96 ? -2.83 10.781 -0.757 1 97.94 96 GLU A CA 1
ATOM 732 C C . GLU A 1 96 ? -1.456 11.422 -0.947 1 97.94 96 GLU A C 1
ATOM 734 O O . GLU A 1 96 ? -1.32 12.648 -0.885 1 97.94 96 GLU A O 1
ATOM 739 N N . LEU A 1 97 ? -0.494 10.609 -1.17 1 98.31 97 LEU A N 1
ATOM 740 C CA . LEU A 1 97 ? 0.845 11.141 -1.4 1 98.31 97 LEU A CA 1
ATOM 741 C C . LEU A 1 97 ? 0.879 12 -2.658 1 98.31 97 LEU A C 1
ATOM 743 O O . LEU A 1 97 ? 1.492 13.07 -2.666 1 98.31 97 LEU A O 1
ATOM 747 N N . ARG A 1 98 ? 0.247 11.555 -3.629 1 97.44 98 ARG A N 1
ATOM 748 C CA . ARG A 1 98 ? 0.186 12.32 -4.871 1 97.44 98 ARG A CA 1
ATOM 749 C C . ARG A 1 98 ? -0.627 13.594 -4.688 1 97.44 98 ARG A C 1
ATOM 751 O O . ARG A 1 98 ? -0.3 14.633 -5.266 1 97.44 98 ARG A O 1
ATOM 758 N N . PHE A 1 99 ? -1.654 13.516 -3.947 1 97.38 99 PHE A N 1
ATOM 759 C CA . PHE A 1 99 ? -2.443 14.695 -3.617 1 97.38 99 PHE A CA 1
ATOM 760 C C . PHE A 1 99 ? -1.578 15.758 -2.953 1 97.38 99 PHE A C 1
ATOM 762 O O . PHE A 1 99 ? -1.715 16.953 -3.244 1 97.38 99 PHE A O 1
ATOM 769 N N . LEU A 1 100 ? -0.659 15.289 -2.143 1 97.94 100 LEU A N 1
ATOM 770 C CA . LEU A 1 100 ? 0.23 16.188 -1.421 1 97.94 100 LEU A CA 1
ATOM 771 C C . LEU A 1 100 ? 1.397 16.625 -2.301 1 97.94 100 LEU A C 1
ATOM 773 O O . LEU A 1 100 ? 2.164 17.516 -1.928 1 97.94 100 LEU A O 1
ATOM 777 N N . SER A 1 101 ? 1.567 16.031 -3.385 1 97.31 101 SER A N 1
ATOM 778 C CA . SER A 1 101 ? 2.654 16.297 -4.32 1 97.31 101 SER A CA 1
ATOM 779 C C . SER A 1 101 ? 4.016 16.109 -3.658 1 97.31 101 SER A C 1
ATOM 781 O O . SER A 1 101 ? 4.902 16.953 -3.803 1 97.31 101 SER A O 1
ATOM 783 N N . VAL A 1 102 ? 4.16 15.039 -2.898 1 97.94 102 VAL A N 1
ATOM 784 C CA . VAL A 1 102 ? 5.441 14.727 -2.271 1 97.94 102 VAL A CA 1
ATOM 785 C C . VAL A 1 102 ? 6.148 13.625 -3.062 1 97.94 102 VAL A C 1
ATOM 787 O O . VAL A 1 102 ? 5.512 12.883 -3.811 1 97.94 102 VAL A O 1
ATOM 790 N N . PRO A 1 103 ? 7.527 13.594 -2.871 1 96.81 103 PRO A N 1
ATOM 791 C CA . PRO A 1 103 ? 8.227 12.492 -3.543 1 96.81 103 PRO A CA 1
ATOM 792 C C . PRO A 1 103 ? 7.789 11.117 -3.037 1 96.81 103 PRO A C 1
ATOM 794 O O . PRO A 1 103 ? 7.547 10.945 -1.84 1 96.81 103 PRO A O 1
ATOM 797 N N . LEU A 1 104 ? 7.777 10.195 -3.92 1 96.62 104 LEU A N 1
ATOM 798 C CA . LEU A 1 104 ? 7.23 8.883 -3.586 1 96.62 104 LEU A CA 1
ATOM 799 C C . LEU A 1 104 ? 8.336 7.926 -3.168 1 96.62 104 LEU A C 1
ATOM 801 O O . LEU A 1 104 ? 8.078 6.938 -2.48 1 96.62 104 LEU A O 1
ATOM 805 N N . PHE A 1 105 ? 9.539 8.242 -3.51 1 96.88 105 PHE A N 1
ATOM 806 C CA . PHE A 1 105 ? 10.539 7.195 -3.357 1 96.88 105 PHE A CA 1
ATOM 807 C C . PHE A 1 105 ? 11.711 7.684 -2.52 1 96.88 105 PHE A C 1
ATOM 809 O O . PHE A 1 105 ? 12.602 6.902 -2.166 1 96.88 105 PHE A O 1
ATOM 816 N N . TYR A 1 106 ? 11.711 8.938 -2.301 1 96.94 106 TYR A N 1
ATOM 817 C CA . TYR A 1 106 ? 12.82 9.484 -1.538 1 96.94 106 TYR A CA 1
ATOM 818 C C . TYR A 1 106 ? 12.32 10.359 -0.392 1 96.94 106 TYR A C 1
ATOM 820 O O . TYR A 1 106 ? 11.297 11.039 -0.521 1 96.94 106 TYR A O 1
ATOM 828 N N . PRO A 1 107 ? 13.07 10.297 0.67 1 97.12 107 PRO A N 1
ATOM 829 C CA . PRO A 1 107 ? 12.719 11.203 1.765 1 97.12 107 PRO A CA 1
ATOM 830 C C . PRO A 1 107 ? 12.812 12.68 1.366 1 97.12 107 PRO A C 1
ATOM 832 O O . PRO A 1 107 ? 13.492 13.016 0.394 1 97.12 107 PRO A O 1
ATOM 835 N N . SER A 1 108 ? 12.07 13.469 2.086 1 97.94 108 SER A N 1
ATOM 836 C CA . SER A 1 108 ? 12.102 14.898 1.812 1 97.94 108 SER A CA 1
ATOM 837 C C . SER A 1 108 ? 12.016 15.711 3.102 1 97.94 108 SER A C 1
ATOM 839 O O . SER A 1 108 ? 11.742 15.156 4.168 1 97.94 108 SER A O 1
ATOM 841 N N . GLU A 1 109 ? 12.312 17 2.951 1 97.44 109 GLU A N 1
ATOM 842 C CA . GLU A 1 109 ? 12.32 17.922 4.082 1 97.44 109 GLU A CA 1
ATOM 843 C C . GLU A 1 109 ? 11.227 18.969 3.943 1 97.44 109 GLU A C 1
ATOM 845 O O . GLU A 1 109 ? 10.719 19.203 2.846 1 97.44 109 GLU A O 1
ATOM 850 N N . ARG A 1 110 ? 10.977 19.578 5.066 1 97.19 110 ARG A N 1
ATOM 851 C CA . ARG A 1 110 ? 9.992 20.641 5.047 1 97.19 110 ARG A CA 1
ATOM 852 C C . ARG A 1 110 ? 10.523 21.859 4.301 1 97.19 110 ARG A C 1
ATOM 854 O O . ARG A 1 110 ? 11.727 22 4.09 1 97.19 110 ARG A O 1
ATOM 861 N N . SER A 1 111 ? 9.516 22.719 3.955 1 96.25 111 SER A N 1
ATOM 862 C CA . SER A 1 111 ? 9.914 23.953 3.307 1 96.25 111 SER A CA 1
ATOM 863 C C . SER A 1 111 ? 10.5 24.938 4.312 1 96.25 111 SER A C 1
ATOM 865 O O . SER A 1 111 ? 9.992 25.078 5.43 1 96.25 111 SER A O 1
ATOM 867 N N . PRO A 1 112 ? 11.562 25.578 3.92 1 94.12 112 PRO A N 1
ATOM 868 C CA . PRO A 1 112 ? 12.062 26.641 4.785 1 94.12 112 PRO A CA 1
ATOM 869 C C . PRO A 1 112 ? 11.141 27.859 4.812 1 94.12 112 PRO A C 1
ATOM 871 O O . PRO A 1 112 ? 11.227 28.688 5.734 1 94.12 112 PRO A O 1
ATOM 874 N N . SER A 1 113 ? 10.359 27.969 3.773 1 96.25 113 SER A N 1
ATOM 875 C CA . SER A 1 113 ? 9.383 29.047 3.729 1 96.25 113 SER A CA 1
ATOM 876 C C . SER A 1 113 ? 8.172 28.734 4.598 1 96.25 113 SER A C 1
ATOM 878 O O . SER A 1 113 ? 7.453 27.766 4.348 1 96.25 113 SER A O 1
ATOM 880 N N . ALA A 1 114 ? 7.918 29.609 5.574 1 95 114 ALA A N 1
ATOM 881 C CA . ALA A 1 114 ? 6.789 29.422 6.477 1 95 114 ALA A CA 1
ATOM 882 C C . ALA A 1 114 ? 5.469 29.406 5.711 1 95 114 ALA A C 1
ATOM 884 O O . ALA A 1 114 ? 4.566 28.641 6.023 1 95 114 ALA A O 1
ATOM 885 N N . GLU A 1 115 ? 5.375 30.297 4.777 1 96.69 115 GLU A N 1
ATOM 886 C CA . GLU A 1 115 ? 4.156 30.391 3.982 1 96.69 115 GLU A CA 1
ATOM 887 C C . GLU A 1 115 ? 3.914 29.109 3.197 1 96.69 115 GLU A C 1
ATOM 889 O O . GLU A 1 115 ? 2.797 28.594 3.176 1 96.69 115 GLU A O 1
ATOM 894 N N . GLU A 1 116 ? 4.965 28.641 2.557 1 97.31 116 GLU A N 1
ATOM 895 C CA . GLU A 1 116 ? 4.859 27.391 1.795 1 97.31 116 GLU A CA 1
ATOM 896 C C . GLU A 1 116 ? 4.547 26.219 2.707 1 97.31 116 GLU A C 1
ATOM 898 O O . GLU A 1 116 ? 3.76 25.328 2.346 1 97.31 116 GLU A O 1
ATOM 903 N N . GLU A 1 117 ? 5.219 26.219 3.816 1 97.88 117 GLU A N 1
ATOM 904 C CA . GLU A 1 117 ? 4.984 25.141 4.766 1 97.88 117 GLU A CA 1
ATOM 905 C C . GLU A 1 117 ? 3.549 25.156 5.289 1 97.88 117 GLU A C 1
ATOM 907 O O . GLU A 1 117 ? 2.91 24.109 5.41 1 97.88 117 GLU A O 1
ATOM 912 N N . ASP A 1 118 ? 3.045 26.312 5.555 1 97.56 118 ASP A N 1
ATOM 913 C CA . ASP A 1 118 ? 1.664 26.422 6.012 1 97.56 118 ASP A CA 1
ATOM 914 C C . ASP A 1 118 ? 0.688 25.953 4.938 1 97.56 118 ASP A C 1
ATOM 916 O O . ASP A 1 118 ? -0.33 25.328 5.25 1 97.56 118 ASP A O 1
ATOM 920 N N . GLU A 1 119 ? 0.935 26.266 3.725 1 97.81 119 GLU A N 1
ATOM 921 C CA . GLU A 1 119 ? 0.106 25.766 2.629 1 97.81 119 GLU A CA 1
ATOM 922 C C . GLU A 1 119 ? 0.127 24.25 2.559 1 97.81 119 GLU A C 1
ATOM 924 O O . GLU A 1 119 ? -0.912 23.609 2.355 1 97.81 119 GLU A O 1
ATOM 929 N N . PHE A 1 120 ? 1.3 23.75 2.717 1 98.5 120 PHE A N 1
ATOM 930 C CA . PHE A 1 120 ? 1.44 22.297 2.729 1 98.5 120 PHE A CA 1
ATOM 931 C C . PHE A 1 120 ? 0.656 21.688 3.883 1 98.5 120 PHE A C 1
ATOM 933 O O . PHE A 1 120 ? -0.037 20.688 3.707 1 98.5 120 PHE A O 1
ATOM 940 N N . CYS A 1 121 ? 0.758 22.266 5.012 1 98.06 121 CYS A N 1
ATOM 941 C CA . CYS A 1 121 ? 0.04 21.797 6.191 1 98.06 121 CYS A CA 1
ATOM 942 C C . CYS A 1 121 ? -1.466 21.812 5.957 1 98.06 121 CYS A C 1
ATOM 944 O O . CYS A 1 121 ? -2.178 20.906 6.402 1 98.06 121 CYS A O 1
ATOM 946 N N . ASN A 1 122 ? -1.872 22.828 5.328 1 97.69 122 ASN A N 1
ATOM 947 C CA . ASN A 1 122 ? -3.289 22.891 4.984 1 97.69 122 ASN A CA 1
ATOM 948 C C . ASN A 1 122 ? -3.715 21.703 4.133 1 97.69 122 ASN A C 1
ATOM 950 O O . ASN A 1 122 ? -4.766 21.109 4.375 1 97.69 122 ASN A O 1
ATOM 954 N N . LEU A 1 123 ? -2.949 21.312 3.178 1 97.62 123 LEU A N 1
ATOM 955 C CA . LEU A 1 123 ? -3.223 20.156 2.346 1 97.62 123 LEU A CA 1
ATOM 956 C C . LEU A 1 123 ? -3.244 18.875 3.184 1 97.62 123 LEU A C 1
ATOM 958 O O . LEU A 1 123 ? -4.098 18.016 2.982 1 97.62 123 LEU A O 1
ATOM 962 N N . MET A 1 124 ? -2.34 18.797 4.062 1 98.5 124 MET A N 1
ATOM 963 C CA . MET A 1 124 ? -2.275 17.625 4.93 1 98.5 124 MET A CA 1
ATOM 964 C C . MET A 1 124 ? -3.564 17.469 5.73 1 98.5 124 MET A C 1
ATOM 966 O O . MET A 1 124 ? -4.074 16.359 5.887 1 98.5 124 MET A O 1
ATOM 970 N N . GLN A 1 125 ? -4.012 18.547 6.234 1 97.81 125 GLN A N 1
ATOM 971 C CA . GLN A 1 125 ? -5.242 18.5 7.02 1 97.81 125 GLN A CA 1
ATOM 972 C C . GLN A 1 125 ? -6.426 18.047 6.164 1 97.81 125 GLN A C 1
ATOM 974 O O . GLN A 1 125 ? -7.324 17.359 6.648 1 97.81 125 GLN A O 1
ATOM 979 N N . ARG A 1 126 ? -6.398 18.375 4.949 1 97.56 126 ARG A N 1
ATOM 980 C CA . ARG A 1 126 ? -7.477 18.016 4.035 1 97.56 126 ARG A CA 1
ATOM 981 C C . ARG A 1 126 ? -7.566 16.516 3.859 1 97.56 126 ARG A C 1
ATOM 983 O O . ARG A 1 126 ? -8.617 15.984 3.48 1 97.56 126 ARG A O 1
ATOM 990 N N . ILE A 1 127 ? -6.477 15.859 4.141 1 97.56 127 ILE A N 1
ATOM 991 C CA . ILE A 1 127 ? -6.531 14.414 3.986 1 97.56 127 ILE A CA 1
ATOM 992 C C . ILE A 1 127 ? -6.52 13.75 5.359 1 97.56 127 ILE A C 1
ATOM 994 O O . ILE A 1 127 ? -6.25 12.547 5.473 1 97.56 127 ILE A O 1
ATOM 998 N N . GLY A 1 128 ? -6.68 14.492 6.352 1 96.38 128 GLY A N 1
ATOM 999 C CA . GLY A 1 128 ? -6.961 13.922 7.656 1 96.38 128 GLY A CA 1
ATOM 1000 C C . GLY A 1 128 ? -5.734 13.836 8.547 1 96.38 128 GLY A C 1
ATOM 1001 O O . GLY A 1 128 ? -5.727 13.109 9.539 1 96.38 128 GLY A O 1
ATOM 1002 N N . ALA A 1 129 ? -4.688 14.516 8.156 1 97.5 129 ALA A N 1
ATOM 1003 C CA . ALA A 1 129 ? -3.555 14.594 9.078 1 97.5 129 ALA A CA 1
ATOM 1004 C C . ALA A 1 129 ? -3.961 15.242 10.391 1 97.5 129 ALA A C 1
ATOM 1006 O O . ALA A 1 129 ? -4.762 16.188 10.406 1 97.5 129 ALA A O 1
ATOM 1007 N N . LYS A 1 130 ? -3.32 14.805 11.445 1 95.25 130 LYS A N 1
ATOM 1008 C CA . LYS A 1 130 ? -3.674 15.32 12.766 1 95.25 130 LYS A CA 1
ATOM 1009 C C . LYS A 1 130 ? -2.551 16.172 13.344 1 95.25 130 LYS A C 1
ATOM 1011 O O . LYS A 1 130 ? -1.372 15.844 13.195 1 95.25 130 LYS A O 1
ATOM 1016 N N . LEU A 1 131 ? -3.006 17.203 14.062 1 96 131 LEU A N 1
ATOM 1017 C CA . LEU A 1 131 ? -2.051 18.094 14.719 1 96 131 LEU A CA 1
ATOM 1018 C C . LEU A 1 131 ? -1.709 17.578 16.109 1 96 131 LEU A C 1
ATOM 1020 O O . LEU A 1 131 ? -2.604 17.312 16.922 1 96 131 LEU A O 1
ATOM 1024 N N . TRP A 1 132 ? -0.413 17.453 16.297 1 95.19 132 TRP A N 1
ATOM 1025 C CA . TRP A 1 132 ? 0.104 17.047 17.609 1 95.19 132 TRP A CA 1
ATOM 1026 C C . TRP A 1 132 ? 0.994 18.141 18.203 1 95.19 132 TRP A C 1
ATOM 1028 O O . TRP A 1 132 ? 1.675 18.859 17.469 1 95.19 132 TRP A O 1
ATOM 1038 N N . PRO A 1 133 ? 0.987 18.188 19.531 1 95.12 133 PRO A N 1
ATOM 1039 C CA . PRO A 1 133 ? 1.88 19.188 20.125 1 95.12 133 PRO A CA 1
ATOM 1040 C C . PRO A 1 133 ? 3.35 18.938 19.797 1 95.12 133 PRO A C 1
ATOM 1042 O O . PRO A 1 133 ? 4.141 19.875 19.703 1 95.12 133 PRO A O 1
ATOM 1045 N N . SER A 1 134 ? 3.703 17.672 19.719 1 93.06 134 SER A N 1
ATOM 1046 C CA . SER A 1 134 ? 5.074 17.281 19.406 1 93.06 134 SER A CA 1
ATOM 1047 C C . SER A 1 134 ? 5.137 15.867 18.844 1 93.06 134 SER A C 1
ATOM 1049 O O . SER A 1 134 ? 4.152 15.133 18.906 1 93.06 134 SER A O 1
ATOM 1051 N N . HIS A 1 135 ? 6.344 15.57 18.297 1 92.56 135 HIS A N 1
ATOM 1052 C CA . HIS A 1 135 ? 6.57 14.195 17.875 1 92.56 135 HIS A CA 1
ATOM 1053 C C . HIS A 1 135 ? 6.445 13.227 19.047 1 92.56 135 HIS A C 1
ATOM 1055 O O . HIS A 1 135 ? 5.891 12.141 18.891 1 92.56 135 HIS A O 1
ATOM 1061 N N . GLU A 1 136 ? 6.965 13.633 20.125 1 89.94 136 GLU A N 1
ATOM 1062 C CA . GLU A 1 136 ? 6.949 12.797 21.328 1 89.94 136 GLU A CA 1
ATOM 1063 C C . GLU A 1 136 ? 5.523 12.508 21.781 1 89.94 136 GLU A C 1
ATOM 1065 O O . GLU A 1 136 ? 5.215 11.383 22.188 1 89.94 136 GLU A O 1
ATOM 1070 N N . ALA A 1 137 ? 4.77 13.516 21.719 1 91 137 ALA A N 1
ATOM 1071 C CA . ALA A 1 137 ? 3.373 13.336 22.094 1 91 137 ALA A CA 1
ATOM 1072 C C . ALA A 1 137 ? 2.693 12.289 21.219 1 91 137 ALA A C 1
ATOM 1074 O O . ALA A 1 137 ? 1.94 11.445 21.703 1 91 137 ALA A O 1
ATOM 1075 N N . TRP A 1 138 ? 2.906 12.328 19.984 1 90.88 138 TRP A N 1
ATOM 1076 C CA . TRP A 1 138 ? 2.373 11.344 19.047 1 90.88 138 TRP A CA 1
ATOM 1077 C C . TRP A 1 138 ? 2.885 9.945 19.391 1 90.88 138 TRP A C 1
ATOM 1079 O O . TRP A 1 138 ? 2.104 9 19.484 1 90.88 138 TRP A O 1
ATOM 1089 N N . PHE A 1 139 ? 4.188 9.867 19.594 1 87.94 139 PHE A N 1
ATOM 1090 C CA . PHE A 1 139 ? 4.793 8.578 19.891 1 87.94 139 PHE A CA 1
ATOM 1091 C C . PHE A 1 139 ? 4.203 7.977 21.156 1 87.94 139 PHE A C 1
ATOM 1093 O O . PHE A 1 139 ? 3.893 6.785 21.203 1 87.94 139 PHE A O 1
ATOM 1100 N N . THR A 1 140 ? 4.07 8.758 22.109 1 87.12 140 THR A N 1
ATOM 1101 C CA . THR A 1 140 ? 3.508 8.32 23.375 1 87.12 140 THR A CA 1
ATOM 1102 C C . THR A 1 140 ? 2.084 7.801 23.188 1 87.12 140 THR A C 1
ATOM 1104 O O . THR A 1 140 ? 1.676 6.836 23.844 1 87.12 140 THR A O 1
ATOM 1107 N N . SER A 1 141 ? 1.385 8.414 22.297 1 84.88 141 SER A N 1
ATOM 1108 C CA . SER A 1 141 ? 0.005 8.016 22.047 1 84.88 141 SER A CA 1
ATOM 1109 C C . SER A 1 141 ? -0.059 6.621 21.422 1 84.88 141 SER A C 1
ATOM 1111 O O . SER A 1 141 ? -1.081 5.938 21.531 1 84.88 141 SER A O 1
ATOM 1113 N N . LEU A 1 142 ? 0.988 6.277 20.797 1 81.19 142 LEU A N 1
ATOM 1114 C CA . LEU A 1 142 ? 1.021 4.965 20.156 1 81.19 142 LEU A CA 1
ATOM 1115 C C . LEU A 1 142 ? 1.195 3.861 21.188 1 81.19 142 LEU A C 1
ATOM 1117 O O . LEU A 1 142 ? 0.756 2.729 20.969 1 81.19 142 LEU A O 1
ATOM 1121 N N . ILE A 1 143 ? 1.889 4.062 22.219 1 78.56 143 ILE A N 1
ATOM 1122 C CA . ILE A 1 143 ? 2.248 3.01 23.156 1 78.56 143 ILE A CA 1
ATOM 1123 C C . ILE A 1 143 ? 1.312 3.055 24.359 1 78.56 143 ILE A C 1
ATOM 1125 O O . ILE A 1 143 ? 1.275 2.119 25.172 1 78.56 143 ILE A O 1
ATOM 1129 N N . THR A 1 144 ? 0.812 4.199 24.594 1 70.56 144 THR A N 1
ATOM 1130 C CA . THR A 1 144 ? -0.089 4.309 25.734 1 70.56 144 THR A CA 1
ATOM 1131 C C . THR A 1 144 ? -1.444 3.684 25.422 1 70.56 144 THR A C 1
ATOM 1133 O O . THR A 1 144 ? -2.078 4.035 24.422 1 70.56 144 THR A O 1
ATOM 1136 N N . PRO A 1 145 ? -1.663 2.486 25.969 1 58.28 145 PRO A N 1
ATOM 1137 C CA . PRO A 1 145 ? -3.018 1.958 25.812 1 58.28 145 PRO A CA 1
ATOM 1138 C C . PRO A 1 145 ? -4.098 3.006 26.062 1 58.28 145 PRO A C 1
ATOM 1140 O O . PRO A 1 145 ? -4.012 3.756 27.047 1 58.28 145 PRO A O 1
ATOM 1143 N N . LEU A 1 146 ? -4.445 3.812 25.188 1 52.97 146 LEU A N 1
ATOM 1144 C CA . LEU A 1 146 ? -5.496 4.758 25.547 1 52.97 146 LEU A CA 1
ATOM 1145 C C . LEU A 1 146 ? -6.504 4.117 26.484 1 52.97 146 LEU A C 1
ATOM 1147 O O . LEU A 1 146 ? -6.988 3.014 26.234 1 52.97 146 LEU A O 1
ATOM 1151 N N . GLN A 1 147 ? -6.34 4.27 27.719 1 48.31 147 GLN A N 1
ATOM 1152 C CA . GLN A 1 147 ? -7.324 3.875 28.719 1 48.31 147 GLN A CA 1
ATOM 1153 C C . GLN A 1 147 ? -8.727 3.812 28.125 1 48.31 147 GLN A C 1
ATOM 1155 O O . GLN A 1 147 ? -9.523 2.943 28.484 1 48.31 147 GLN A O 1
ATOM 1160 N N . GLU A 1 148 ? -9.25 4.969 27.672 1 52.28 148 GLU A N 1
ATOM 1161 C CA . GLU A 1 148 ? -10.688 4.953 27.422 1 52.28 148 GLU A CA 1
ATOM 1162 C C . GLU A 1 148 ? -11.031 4.031 26.25 1 52.28 148 GLU A C 1
ATOM 1164 O O . GLU A 1 148 ? -11.914 3.176 26.375 1 52.28 148 GLU A O 1
ATOM 1169 N N . SER A 1 149 ? -11.023 4.555 24.875 1 52.16 149 SER A N 1
ATOM 1170 C CA . SER A 1 149 ? -11.586 3.768 23.781 1 52.16 149 SER A CA 1
ATOM 1171 C C . SER A 1 149 ? -10.586 2.74 23.266 1 52.16 149 SER A C 1
ATOM 1173 O O . SER A 1 149 ? -9.398 3.027 23.156 1 52.16 149 SER A O 1
ATOM 1175 N N . ALA A 1 150 ? -10.844 1.562 23.453 1 50.31 150 ALA A N 1
ATOM 1176 C CA . ALA A 1 150 ? -10.055 0.487 22.875 1 50.31 150 ALA A CA 1
ATOM 1177 C C . ALA A 1 150 ? -9.461 0.909 21.531 1 50.31 150 ALA A C 1
ATOM 1179 O O . ALA A 1 150 ? -10.117 1.597 20.75 1 50.31 150 ALA A O 1
ATOM 1180 N N . PRO A 1 151 ? -8.125 0.914 21.422 1 53.56 151 PRO A N 1
ATOM 1181 C CA . PRO A 1 151 ? -7.453 1.317 20.172 1 53.56 151 PRO A CA 1
ATOM 1182 C C . PRO A 1 151 ? -8.328 1.111 18.938 1 53.56 151 PRO A C 1
ATOM 1184 O O . PRO A 1 151 ? -8.25 1.887 17.984 1 53.56 151 PRO A O 1
ATOM 1187 N N . GLY A 1 152 ? -9.195 0.169 19.125 1 54.22 152 GLY A N 1
ATOM 1188 C CA . GLY A 1 152 ? -10.102 -0.151 18.031 1 54.22 152 GLY A CA 1
ATOM 1189 C C . GLY A 1 152 ? -11.32 0.756 17.984 1 54.22 152 GLY A C 1
ATOM 1190 O O . GLY A 1 152 ? -12.086 0.719 17.016 1 54.22 152 GLY A O 1
ATOM 1191 N N . ASP A 1 153 ? -11.328 1.61 19 1 59.12 153 ASP A N 1
ATOM 1192 C CA . ASP A 1 153 ? -12.625 2.262 19.125 1 59.12 153 ASP A CA 1
ATOM 1193 C C . ASP A 1 153 ? -12.555 3.723 18.688 1 59.12 153 ASP A C 1
ATOM 1195 O O . ASP A 1 153 ? -13.391 4.535 19.062 1 59.12 153 ASP A O 1
ATOM 1199 N N . LYS A 1 154 ? -11.57 4.035 17.859 1 76 154 LYS A N 1
ATOM 1200 C CA . LYS A 1 154 ? -11.531 5.438 17.469 1 76 154 LYS A CA 1
ATOM 1201 C C . LYS A 1 154 ? -12.102 5.633 16.062 1 76 154 LYS A C 1
ATOM 1203 O O . LYS A 1 154 ? -11.781 4.879 15.148 1 76 154 LYS A O 1
ATOM 1208 N N . LYS A 1 155 ? -13 6.68 16.047 1 87.69 155 LYS A N 1
ATOM 1209 C CA . LYS A 1 155 ? -13.602 7.086 14.781 1 87.69 155 LYS A CA 1
ATOM 1210 C C . LYS A 1 155 ? -12.539 7.352 13.727 1 87.69 155 LYS A C 1
ATOM 1212 O O . LYS A 1 155 ? -11.492 7.941 14.023 1 87.69 155 LYS A O 1
ATOM 1217 N N . VAL A 1 156 ? -12.836 6.789 12.57 1 92.94 156 VAL A N 1
ATOM 1218 C CA . VAL A 1 156 ? -11.922 7.035 11.461 1 92.94 156 VAL A CA 1
ATOM 1219 C C . VAL A 1 156 ? -12.68 7.691 10.305 1 92.94 156 VAL A C 1
ATOM 1221 O O . VAL A 1 156 ? -13.836 7.355 10.047 1 92.94 156 VAL A O 1
ATOM 1224 N N . VAL A 1 157 ? -11.969 8.672 9.703 1 96.81 157 VAL A N 1
ATOM 1225 C CA . VAL A 1 157 ? -12.578 9.438 8.625 1 96.81 157 VAL A CA 1
ATOM 1226 C C . VAL A 1 157 ? -11.664 9.414 7.398 1 96.81 157 VAL A C 1
ATOM 1228 O O . VAL A 1 157 ? -10.445 9.57 7.523 1 96.81 157 VAL A O 1
ATOM 1231 N N . TYR A 1 158 ? -12.258 9.211 6.219 1 97.5 158 TYR A N 1
ATOM 1232 C CA . TYR A 1 158 ? -11.555 9.219 4.945 1 97.5 158 TYR A CA 1
ATOM 1233 C C . TYR A 1 158 ? -12.109 10.289 4.016 1 97.5 158 TYR A C 1
ATOM 1235 O O . TYR A 1 158 ? -13.32 10.516 3.977 1 97.5 158 TYR A O 1
ATOM 1243 N N . TYR A 1 159 ? -11.203 10.859 3.25 1 98.31 159 TYR A N 1
ATOM 1244 C CA . TYR A 1 159 ? -11.594 11.969 2.396 1 98.31 159 TYR A CA 1
ATOM 1245 C C . TYR A 1 159 ? -11.258 11.688 0.938 1 98.31 159 TYR A C 1
ATOM 1247 O O . TYR A 1 159 ? -10.25 11.039 0.646 1 98.31 159 TYR A O 1
ATOM 1255 N N . GLY A 1 160 ? -12.078 12.156 0.034 1 98.38 160 GLY A N 1
ATOM 1256 C CA . GLY A 1 160 ? -11.82 12.18 -1.397 1 98.38 160 GLY A CA 1
ATOM 1257 C C . GLY A 1 160 ? -12.07 13.539 -2.021 1 98.38 160 GLY A C 1
ATOM 1258 O O . GLY A 1 160 ? -13.18 14.07 -1.94 1 98.38 160 GLY A O 1
ATOM 1259 N N . TRP A 1 161 ? -11.07 14.023 -2.611 1 97.94 161 TRP A N 1
ATOM 1260 C CA . TRP A 1 161 ? -11.133 15.344 -3.229 1 97.94 161 TRP A CA 1
ATOM 1261 C C . TRP A 1 161 ? -11.148 15.234 -4.75 1 97.94 161 TRP A C 1
ATOM 1263 O O . TRP A 1 161 ? -10.109 15.008 -5.375 1 97.94 161 TRP A O 1
ATOM 1273 N N . PRO A 1 162 ? -12.234 15.523 -5.355 1 95.25 162 PRO A N 1
ATOM 1274 C CA . PRO A 1 162 ? -12.312 15.406 -6.812 1 95.25 162 PRO A CA 1
ATOM 1275 C C . PRO A 1 162 ? -11.375 16.375 -7.535 1 95.25 162 PRO A C 1
ATOM 1277 O O . PRO A 1 162 ? -11.117 17.469 -7.039 1 95.25 162 PRO A O 1
ATOM 1280 N N . ILE A 1 163 ? -10.945 15.883 -8.719 1 89.06 163 ILE A N 1
ATOM 1281 C CA . ILE A 1 163 ? -9.969 16.641 -9.484 1 89.06 163 ILE A CA 1
ATOM 1282 C C . ILE A 1 163 ? -10.594 17.938 -9.984 1 89.06 163 ILE A C 1
ATOM 1284 O O . ILE A 1 163 ? -9.891 18.938 -10.211 1 89.06 163 ILE A O 1
ATOM 1288 N N . ASP A 1 164 ? -11.875 17.891 -10.234 1 87.06 164 ASP A N 1
ATOM 1289 C CA . ASP A 1 164 ? -12.531 19.094 -10.75 1 87.06 164 ASP A CA 1
ATOM 1290 C C . ASP A 1 164 ? -12.578 20.188 -9.688 1 87.06 164 ASP A C 1
ATOM 1292 O O . ASP A 1 164 ? -12.953 21.328 -9.977 1 87.06 164 ASP A O 1
ATOM 1296 N N . GLY A 1 165 ? -12.266 19.875 -8.438 1 83.69 165 GLY A N 1
ATOM 1297 C CA . GLY A 1 165 ? -12.094 20.844 -7.375 1 83.69 165 GLY A CA 1
ATOM 1298 C C . GLY A 1 165 ? -13.383 21.188 -6.656 1 83.69 165 GLY A C 1
ATOM 1299 O O . GLY A 1 165 ? -13.398 22.016 -5.75 1 83.69 165 GLY A O 1
ATOM 1300 N N . VAL A 1 166 ? -14.352 20.406 -7.051 1 89 166 VAL A N 1
ATOM 1301 C CA . VAL A 1 166 ? -15.648 20.75 -6.461 1 89 166 VAL A CA 1
ATOM 1302 C C . VAL A 1 166 ? -15.969 19.766 -5.336 1 89 166 VAL A C 1
ATOM 1304 O O . VAL A 1 166 ? -16.141 18.562 -5.582 1 89 166 VAL A O 1
ATOM 1307 N N . GLY A 1 167 ? -16.016 20.375 -4.102 1 96.12 167 GLY A N 1
ATOM 1308 C CA . GLY A 1 167 ? -16.547 19.625 -2.977 1 96.12 167 GLY A CA 1
ATOM 1309 C C . GLY A 1 167 ? -15.586 18.578 -2.455 1 96.12 167 GLY A C 1
ATOM 1310 O O . GLY A 1 167 ? -14.391 18.609 -2.771 1 96.12 167 GLY A O 1
ATOM 1311 N N . VAL A 1 168 ? -16.109 17.75 -1.523 1 98.19 168 VAL A N 1
ATOM 1312 C CA . VAL A 1 168 ? -15.312 16.703 -0.883 1 98.19 168 VAL A CA 1
ATOM 1313 C C . VAL A 1 168 ? -16.219 15.531 -0.518 1 98.19 168 VAL A C 1
ATOM 1315 O O . VAL A 1 168 ? -17.375 15.719 -0.142 1 98.19 168 VAL A O 1
ATOM 1318 N N . TRP A 1 169 ? -15.719 14.352 -0.776 1 98.5 169 TRP A N 1
ATOM 1319 C CA . TRP A 1 169 ? -16.359 13.125 -0.308 1 98.5 169 TRP A CA 1
ATOM 1320 C C . TRP A 1 169 ? -15.797 12.695 1.043 1 98.5 169 TRP A C 1
ATOM 1322 O O . TRP A 1 169 ? -14.586 12.703 1.245 1 98.5 169 TRP A O 1
ATOM 1332 N N . VAL A 1 170 ? -16.734 12.352 2 1 98.56 170 VAL A N 1
ATOM 1333 C CA . VAL A 1 170 ? -16.312 12.023 3.361 1 98.56 170 VAL A CA 1
ATOM 1334 C C . VAL A 1 170 ? -16.922 10.68 3.773 1 98.56 170 VAL A C 1
ATOM 1336 O O . VAL A 1 170 ? -18.141 10.484 3.693 1 98.56 170 VAL A O 1
ATOM 1339 N N . LEU A 1 171 ? -16.062 9.742 4.141 1 98.31 171 LEU A N 1
ATOM 1340 C CA . LEU A 1 171 ? -16.469 8.43 4.633 1 98.31 171 LEU A CA 1
ATOM 1341 C C . LEU A 1 171 ? -16.078 8.258 6.098 1 98.31 171 LEU A C 1
ATOM 1343 O O . LEU A 1 171 ? -14.93 8.477 6.473 1 98.31 171 LEU A O 1
ATOM 1347 N N . ARG A 1 172 ? -17.062 7.859 6.906 1 96.94 172 ARG A N 1
ATOM 1348 C CA . ARG A 1 172 ? -16.844 7.762 8.344 1 96.94 172 ARG A CA 1
ATOM 1349 C C . ARG A 1 172 ? -17.156 6.352 8.852 1 96.94 172 ARG A C 1
ATOM 1351 O O . ARG A 1 172 ? -18.109 5.723 8.414 1 96.94 172 ARG A O 1
ATOM 1358 N N . TYR A 1 173 ? -16.297 5.93 9.773 1 95 173 TYR A N 1
ATOM 1359 C CA . TYR A 1 173 ? -16.562 4.742 10.578 1 95 173 TYR A CA 1
ATOM 1360 C C . TYR A 1 173 ? -16.297 5.008 12.055 1 95 173 TYR A C 1
ATOM 1362 O O . TYR A 1 173 ? -15.328 5.691 12.398 1 95 173 TYR A O 1
ATOM 1370 N N . ASP A 1 174 ? -17.062 4.43 12.93 1 91 174 ASP A N 1
ATOM 1371 C CA . ASP A 1 174 ? -16.891 4.625 14.367 1 91 174 ASP A CA 1
ATOM 1372 C C . ASP A 1 174 ? -15.641 3.914 14.867 1 91 174 ASP A C 1
ATOM 1374 O O . ASP A 1 174 ? -15.094 4.277 15.914 1 91 174 ASP A O 1
ATOM 1378 N N . SER A 1 175 ? -15.297 2.916 14.078 1 89.12 175 SER A N 1
ATOM 1379 C CA . SER A 1 175 ? -14.086 2.154 14.352 1 89.12 175 SER A CA 1
ATOM 1380 C C . SER A 1 175 ? -13.492 1.58 13.078 1 89.12 175 SER A C 1
ATOM 1382 O O . SER A 1 175 ? -14.219 1.228 12.148 1 89.12 175 SER A O 1
ATOM 1384 N N . PRO A 1 176 ? -12.188 1.527 13.125 1 86.94 176 PRO A N 1
ATOM 1385 C CA . PRO A 1 176 ? -11.586 0.884 11.953 1 86.94 176 PRO A CA 1
ATOM 1386 C C . PRO A 1 176 ? -12.078 -0.546 11.75 1 86.94 176 PRO A C 1
ATOM 1388 O O . PRO A 1 176 ? -12.023 -1.069 10.633 1 86.94 176 PRO A O 1
ATOM 1391 N N . LEU A 1 177 ? -12.562 -1.089 12.789 1 87.06 177 LEU A N 1
ATOM 1392 C CA . LEU A 1 177 ? -13.031 -2.469 12.734 1 87.06 177 LEU A CA 1
ATOM 1393 C C . LEU A 1 177 ? -14.297 -2.58 11.891 1 87.06 177 LEU A C 1
ATOM 1395 O O . LEU A 1 177 ? -14.656 -3.674 11.445 1 87.06 177 LEU A O 1
ATOM 1399 N N . TYR A 1 178 ? -14.93 -1.505 11.656 1 90.75 178 TYR A N 1
ATOM 1400 C CA . TYR A 1 178 ? -16.203 -1.522 10.93 1 90.75 178 TYR A CA 1
ATOM 1401 C C . TYR A 1 178 ? -15.977 -1.24 9.453 1 90.75 178 TYR A C 1
ATOM 1403 O O . TYR A 1 178 ? -16.922 -1.222 8.664 1 90.75 178 TYR A O 1
ATOM 1411 N N . ARG A 1 179 ? -14.766 -1.114 9.062 1 94.12 179 ARG A N 1
ATOM 1412 C CA . ARG A 1 179 ? -14.477 -0.97 7.641 1 94.12 179 ARG A CA 1
ATOM 1413 C C . ARG A 1 179 ? -14.875 -2.223 6.871 1 94.12 179 ARG A C 1
ATOM 1415 O O . ARG A 1 179 ? -14.773 -3.336 7.387 1 94.12 179 ARG A O 1
ATOM 1422 N N . PRO A 1 180 ? -15.25 -1.951 5.656 1 95.44 180 PRO A N 1
ATOM 1423 C CA . PRO A 1 180 ? -15.609 -3.111 4.836 1 95.44 180 PRO A CA 1
ATOM 1424 C C . PRO A 1 180 ? -14.461 -4.113 4.707 1 95.44 180 PRO A C 1
ATOM 1426 O O . PRO A 1 180 ? -13.289 -3.734 4.797 1 95.44 180 PRO A O 1
ATOM 1429 N N . ARG A 1 181 ? -14.82 -5.367 4.441 1 95.25 181 ARG A N 1
ATOM 1430 C CA . ARG A 1 181 ? -13.852 -6.453 4.367 1 95.25 181 ARG A CA 1
ATOM 1431 C C . ARG A 1 181 ? -12.922 -6.273 3.174 1 95.25 181 ARG A C 1
ATOM 1433 O O . ARG A 1 181 ? -11.82 -6.836 3.146 1 95.25 181 ARG A O 1
ATOM 1440 N N . ASP A 1 182 ? -13.414 -5.578 2.188 1 97.19 182 ASP A N 1
ATOM 1441 C CA . ASP A 1 182 ? -12.602 -5.383 0.993 1 97.19 182 ASP A CA 1
ATOM 1442 C C . ASP A 1 182 ? -12.016 -3.973 0.95 1 97.19 182 ASP A C 1
ATOM 1444 O O . ASP A 1 182 ? -11.719 -3.451 -0.126 1 97.19 182 ASP A O 1
ATOM 1448 N N . PHE A 1 183 ? -11.852 -3.363 2.131 1 97.38 183 PHE A N 1
ATOM 1449 C CA . PHE A 1 183 ? -11.43 -1.972 2.217 1 97.38 183 PHE A CA 1
ATOM 1450 C C . PHE A 1 183 ? -10.039 -1.789 1.607 1 97.38 183 PHE A C 1
ATOM 1452 O O . PHE A 1 183 ? -9.648 -0.671 1.271 1 97.38 183 PHE A O 1
ATOM 1459 N N . GLY A 1 184 ? -9.297 -2.826 1.45 1 96.19 184 GLY A N 1
ATOM 1460 C CA . GLY A 1 184 ? -7.953 -2.781 0.894 1 96.19 184 GLY A CA 1
ATOM 1461 C C . GLY A 1 184 ? -7.918 -2.27 -0.534 1 96.19 184 GLY A C 1
ATOM 1462 O O . GLY A 1 184 ? -6.855 -1.892 -1.036 1 96.19 184 GLY A O 1
ATOM 1463 N N . ARG A 1 185 ? -9.031 -2.197 -1.174 1 96.69 185 ARG A N 1
ATOM 1464 C CA . ARG A 1 185 ? -9.133 -1.623 -2.512 1 96.69 185 ARG A CA 1
ATOM 1465 C C . ARG A 1 185 ? -8.617 -0.189 -2.533 1 96.69 185 ARG A C 1
ATOM 1467 O O . ARG A 1 185 ? -8.023 0.249 -3.523 1 96.69 185 ARG A O 1
ATOM 1474 N N . MET A 1 186 ? -8.797 0.422 -1.43 1 95.69 186 MET A N 1
ATOM 1475 C CA . MET A 1 186 ? -8.422 1.826 -1.291 1 95.69 186 MET A CA 1
ATOM 1476 C C . MET A 1 186 ? -6.922 2.014 -1.499 1 95.69 186 MET A C 1
ATOM 1478 O O . MET A 1 186 ? -6.488 3.041 -2.021 1 95.69 186 MET A O 1
ATOM 1482 N N . SER A 1 187 ? -6.172 1.021 -1.191 1 95.19 187 SER A N 1
ATOM 1483 C CA . SER A 1 187 ? -4.715 1.119 -1.193 1 95.19 187 SER A CA 1
ATOM 1484 C C . SER A 1 187 ? -4.164 1.114 -2.615 1 95.19 187 SER A C 1
ATOM 1486 O O . SER A 1 187 ? -3 1.458 -2.836 1 95.19 187 SER A O 1
ATOM 1488 N N . PHE A 1 188 ? -4.988 0.811 -3.564 1 97.19 188 PHE A N 1
ATOM 1489 C CA . PHE A 1 188 ? -4.484 0.678 -4.926 1 97.19 188 PHE A CA 1
ATOM 1490 C C . PHE A 1 188 ? -4.898 1.876 -5.773 1 97.19 188 PHE A C 1
ATOM 1492 O O . PHE A 1 188 ? -4.551 1.955 -6.957 1 97.19 188 PHE A O 1
ATOM 1499 N N . ALA A 1 189 ? -5.633 2.822 -5.18 1 97.44 189 ALA A N 1
ATOM 1500 C CA . ALA A 1 189 ? -5.961 4.051 -5.898 1 97.44 189 ALA A CA 1
ATOM 1501 C C . ALA A 1 189 ? -4.711 4.891 -6.148 1 97.44 189 ALA A C 1
ATOM 1503 O O . ALA A 1 189 ? -3.969 5.207 -5.215 1 97.44 189 ALA A O 1
ATOM 1504 N N . MET A 1 190 ? -4.535 5.266 -7.391 1 96.19 190 MET A N 1
ATOM 1505 C CA . MET A 1 190 ? -3.357 6.047 -7.754 1 96.19 190 MET A CA 1
ATOM 1506 C C . MET A 1 190 ? -3.668 7.539 -7.746 1 96.19 190 MET A C 1
ATOM 1508 O O . MET A 1 190 ? -2.758 8.367 -7.703 1 96.19 190 MET A O 1
ATOM 1512 N N . THR A 1 191 ? -4.902 7.816 -7.887 1 96.25 191 THR A N 1
ATOM 1513 C CA . THR A 1 191 ? -5.324 9.211 -7.91 1 96.25 191 THR A CA 1
ATOM 1514 C C . THR A 1 191 ? -6.48 9.445 -6.945 1 96.25 191 THR A C 1
ATOM 1516 O O . THR A 1 191 ? -7.156 8.5 -6.539 1 96.25 191 THR A O 1
ATOM 1519 N N . MET A 1 192 ? -6.684 10.672 -6.715 1 96.56 192 MET A N 1
ATOM 1520 C CA . MET A 1 192 ? -7.801 11.039 -5.844 1 96.56 192 MET A CA 1
ATOM 1521 C C . MET A 1 192 ? -9.133 10.703 -6.504 1 96.56 192 MET A C 1
ATOM 1523 O O . MET A 1 192 ? -10.086 10.32 -5.824 1 96.56 192 MET A O 1
ATOM 1527 N N . ASP A 1 193 ? -9.156 10.812 -7.781 1 96.94 193 ASP A N 1
ATOM 1528 C CA . ASP A 1 193 ? -10.391 10.484 -8.477 1 96.94 193 ASP A CA 1
ATOM 1529 C C . ASP A 1 193 ? -10.734 9 -8.328 1 96.94 193 ASP A C 1
ATOM 1531 O O . ASP A 1 193 ? -11.891 8.641 -8.133 1 96.94 193 ASP A O 1
ATOM 1535 N N . GLU A 1 194 ? -9.781 8.234 -8.5 1 97.25 194 GLU A N 1
ATOM 1536 C CA . GLU A 1 194 ? -10 6.809 -8.281 1 97.25 194 GLU A CA 1
ATOM 1537 C C . GLU A 1 194 ? -10.445 6.535 -6.848 1 97.25 194 GLU A C 1
ATOM 1539 O O . GLU A 1 194 ? -11.344 5.727 -6.613 1 97.25 194 GLU A O 1
ATOM 1544 N N . ARG A 1 195 ? -9.82 7.176 -5.93 1 97.75 195 ARG A N 1
ATOM 1545 C CA . ARG A 1 195 ? -10.211 7.062 -4.523 1 97.75 195 ARG A CA 1
ATOM 1546 C C . ARG A 1 195 ? -11.664 7.473 -4.32 1 97.75 195 ARG A C 1
ATOM 1548 O O . ARG A 1 195 ? -12.414 6.797 -3.613 1 97.75 195 ARG A O 1
ATOM 1555 N N . VAL A 1 196 ? -12.008 8.508 -4.91 1 98.12 196 VAL A N 1
ATOM 1556 C CA . VAL A 1 196 ? -13.367 9.023 -4.789 1 98.12 196 VAL A CA 1
ATOM 1557 C C . VAL A 1 196 ? -14.359 7.977 -5.273 1 98.12 196 VAL A C 1
ATOM 1559 O O . VAL A 1 196 ? -15.398 7.758 -4.637 1 98.12 196 VAL A O 1
ATOM 1562 N N . GLU A 1 197 ? -14.055 7.332 -6.387 1 97.69 197 GLU A N 1
ATOM 1563 C CA . GLU A 1 197 ? -14.953 6.309 -6.906 1 97.69 197 GLU A CA 1
ATOM 1564 C C . GLU A 1 197 ? -15.164 5.188 -5.887 1 97.69 197 GLU A C 1
ATOM 1566 O O . GLU A 1 197 ? -16.281 4.707 -5.703 1 97.69 197 GLU A O 1
ATOM 1571 N N . ILE A 1 198 ? -14.172 4.812 -5.234 1 97.88 198 ILE A N 1
ATOM 1572 C CA . ILE A 1 198 ? -14.258 3.748 -4.238 1 97.88 198 ILE A CA 1
ATOM 1573 C C . ILE A 1 198 ? -15.031 4.246 -3.02 1 97.88 198 ILE A C 1
ATOM 1575 O O . ILE A 1 198 ? -15.883 3.531 -2.479 1 97.88 198 ILE A O 1
ATOM 1579 N N . LEU A 1 199 ? -14.719 5.441 -2.613 1 98.19 199 LEU A N 1
ATOM 1580 C CA . LEU A 1 199 ? -15.43 6.035 -1.483 1 98.19 199 LEU A CA 1
ATOM 1581 C C . LEU A 1 199 ? -16.938 6.051 -1.73 1 98.19 199 LEU A C 1
ATOM 1583 O O . LEU A 1 199 ? -17.719 5.734 -0.832 1 98.19 199 LEU A O 1
ATOM 1587 N N . LYS A 1 200 ? -17.281 6.387 -2.918 1 98 200 LYS A N 1
ATOM 1588 C CA . LYS A 1 200 ? -18.703 6.398 -3.281 1 98 200 LYS A CA 1
ATOM 1589 C C . LYS A 1 200 ? -19.328 5.02 -3.094 1 98 200 LYS A C 1
ATOM 1591 O O . LYS A 1 200 ? -20.438 4.906 -2.57 1 98 200 LYS A O 1
ATOM 1596 N N . GLU A 1 201 ? -18.656 4.07 -3.502 1 97.75 201 GLU A N 1
ATOM 1597 C CA . GLU A 1 201 ? -19.172 2.709 -3.381 1 97.75 201 GLU A CA 1
ATOM 1598 C C . GLU 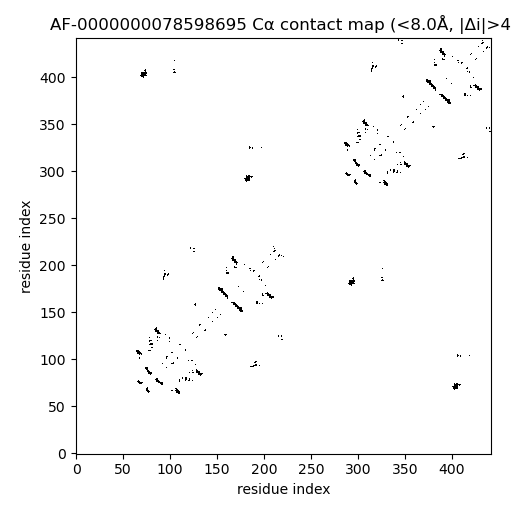A 1 201 ? -19.391 2.332 -1.919 1 97.75 201 GLU A C 1
ATOM 1600 O O . GLU A 1 201 ? -20.281 1.536 -1.605 1 97.75 201 GLU A O 1
ATOM 1605 N N . TYR A 1 202 ? -18.609 2.887 -1.056 1 97.75 202 TYR A N 1
ATOM 1606 C CA . TYR A 1 202 ? -18.719 2.547 0.359 1 97.75 202 TYR A CA 1
ATOM 1607 C C . TYR A 1 202 ? -19.719 3.441 1.065 1 97.75 202 TYR A C 1
ATOM 1609 O O . TYR A 1 202 ? -19.906 3.348 2.283 1 97.75 202 TYR A O 1
ATOM 1617 N N . GLY A 1 203 ? -20.297 4.363 0.361 1 97.75 203 GLY A N 1
ATOM 1618 C CA . GLY A 1 203 ? -21.375 5.164 0.92 1 97.75 203 GLY A CA 1
ATOM 1619 C C . GLY A 1 203 ? -20.906 6.488 1.491 1 97.75 203 GLY A C 1
ATOM 1620 O O . GLY A 1 203 ? -21.516 7.023 2.418 1 97.75 203 GLY A O 1
ATOM 1621 N N . ALA A 1 204 ? -19.844 6.969 0.959 1 98.44 204 ALA A N 1
ATOM 1622 C CA . ALA A 1 204 ? -19.359 8.273 1.4 1 98.44 204 ALA A CA 1
ATOM 1623 C C . ALA A 1 204 ? -20.391 9.367 1.102 1 98.44 204 ALA A C 1
ATOM 1625 O O . ALA A 1 204 ? -21.188 9.242 0.167 1 98.44 204 ALA A O 1
ATOM 1626 N N . THR A 1 205 ? -20.281 10.406 1.9 1 98.44 205 THR A N 1
ATOM 1627 C CA . THR A 1 205 ? -21.156 11.555 1.73 1 98.44 205 THR A CA 1
ATOM 1628 C C . THR A 1 205 ? -20.438 12.68 0.998 1 98.44 205 THR A C 1
ATOM 1630 O O . THR A 1 205 ? -19.281 12.984 1.298 1 98.44 205 THR A O 1
ATOM 1633 N N . PHE A 1 206 ? -21.156 13.273 0.061 1 98.31 206 PHE A N 1
ATOM 1634 C CA . PHE A 1 206 ? -20.578 14.383 -0.69 1 98.31 206 PHE A CA 1
ATOM 1635 C C . PHE A 1 206 ? -20.969 15.719 -0.056 1 98.31 206 PHE A C 1
ATOM 1637 O O . PHE A 1 206 ? -22.125 15.945 0.272 1 98.31 206 PHE A O 1
ATOM 1644 N N . TYR A 1 207 ? -20.031 16.562 0.133 1 98.25 207 TYR A N 1
ATOM 1645 C CA . TYR A 1 207 ? -20.234 17.938 0.573 1 98.25 207 TYR A CA 1
ATOM 1646 C C . TYR A 1 207 ? -19.75 18.922 -0.481 1 98.25 207 TYR A C 1
ATOM 1648 O O . TYR A 1 207 ? -18.547 18.984 -0.77 1 98.25 207 TYR A O 1
ATOM 1656 N N . GLU A 1 208 ? -20.641 19.641 -1.005 1 96.81 208 GLU A N 1
ATOM 1657 C CA . GLU A 1 208 ? -20.25 20.641 -1.997 1 96.81 208 GLU A CA 1
ATOM 1658 C C . GLU A 1 208 ? -19.344 21.703 -1.389 1 96.81 208 GLU A C 1
ATOM 1660 O O . GLU A 1 208 ? -18.391 22.141 -2.033 1 96.81 208 GLU A O 1
ATOM 1665 N N . ASP A 1 209 ? -19.703 22.016 -0.154 1 96.19 209 ASP A N 1
ATOM 1666 C CA . ASP A 1 209 ? -18.906 22.953 0.615 1 96.19 209 ASP A CA 1
ATOM 1667 C C . ASP A 1 209 ? -18.141 22.25 1.73 1 96.19 209 ASP A C 1
ATOM 1669 O O . ASP A 1 209 ? -18.719 21.891 2.756 1 96.19 209 ASP A O 1
ATOM 1673 N N . PRO A 1 210 ? -16.812 22.203 1.546 1 96.5 210 PRO A N 1
ATOM 1674 C CA . PRO A 1 210 ? -16.016 21.453 2.523 1 96.5 210 PRO A CA 1
ATOM 1675 C C . PRO A 1 210 ? -16.094 22.062 3.926 1 96.5 210 PRO A C 1
ATOM 1677 O O . PRO A 1 210 ? -15.797 21.391 4.91 1 96.5 210 PRO A O 1
ATOM 1680 N N . THR A 1 211 ? -16.438 23.312 4.035 1 95.25 211 THR A N 1
ATOM 1681 C CA . THR A 1 211 ? -16.5 23.969 5.336 1 95.25 211 THR A CA 1
ATOM 1682 C C . THR A 1 211 ? -17.609 23.375 6.195 1 95.25 211 THR A C 1
ATOM 1684 O O . THR A 1 211 ? -17.641 23.578 7.41 1 95.25 211 THR A O 1
ATOM 1687 N N . GLN A 1 212 ? -18.469 22.641 5.621 1 96.12 212 GLN A N 1
ATOM 1688 C CA . GLN A 1 212 ? -19.562 22 6.336 1 96.12 212 GLN A CA 1
ATOM 1689 C C . GLN A 1 212 ? -19.125 20.703 6.984 1 96.12 212 GLN A C 1
ATOM 1691 O O . GLN A 1 212 ? -19.875 20.094 7.762 1 96.12 212 GLN A O 1
ATOM 1696 N N . VAL A 1 213 ? -18 20.25 6.602 1 97.06 213 VAL A N 1
ATOM 1697 C CA . VAL A 1 213 ? -17.484 19.016 7.184 1 97.06 213 VAL A CA 1
ATOM 1698 C C . VAL A 1 213 ? -16.891 19.297 8.562 1 97.06 213 VAL A C 1
ATOM 1700 O O . VAL A 1 213 ? -15.891 20.016 8.672 1 97.06 213 VAL A O 1
ATOM 1703 N N . GLU A 1 214 ? -17.438 18.672 9.539 1 95 214 GLU A N 1
ATOM 1704 C CA . GLU A 1 214 ? -17.062 18.953 10.922 1 95 214 GLU A CA 1
ATOM 1705 C C . GLU A 1 214 ? -15.586 18.656 11.172 1 95 214 GLU A C 1
ATOM 1707 O O . GLU A 1 214 ? -14.891 19.422 11.836 1 95 214 GLU A O 1
ATOM 1712 N N . GLU A 1 215 ? -15.125 17.578 10.625 1 94.25 215 GLU A N 1
ATOM 1713 C CA . GLU A 1 215 ? -13.766 17.125 10.875 1 94.25 215 GLU A CA 1
ATOM 1714 C C . GLU A 1 215 ? -12.742 18.031 10.203 1 94.25 215 GLU A C 1
ATOM 1716 O O . GLU A 1 215 ? -11.547 17.969 10.492 1 94.25 215 GLU A O 1
ATOM 1721 N N . LEU A 1 216 ? -13.203 18.891 9.32 1 95.31 216 LEU A N 1
ATOM 1722 C CA . LEU A 1 216 ? -12.297 19.766 8.578 1 95.31 216 LEU A CA 1
ATOM 1723 C C . LEU A 1 216 ? -12.406 21.203 9.07 1 95.31 216 LEU A C 1
ATOM 1725 O O . LEU A 1 216 ? -11.977 22.125 8.375 1 95.31 216 LEU A O 1
ATOM 1729 N N . ARG A 1 217 ? -12.883 21.297 10.188 1 91.62 217 ARG A N 1
ATOM 1730 C CA . ARG A 1 217 ? -12.984 22.641 10.75 1 91.62 217 ARG A CA 1
ATOM 1731 C C . ARG A 1 217 ? -11.602 23.266 10.953 1 91.62 217 ARG A C 1
ATOM 1733 O O . ARG A 1 217 ? -10.711 22.609 11.5 1 91.62 217 ARG A O 1
ATOM 1740 N N . GLY A 1 218 ? -11.391 24.438 10.516 1 87.56 218 GLY A N 1
ATOM 1741 C CA . GLY A 1 218 ? -10.117 25.125 10.664 1 87.56 218 GLY A CA 1
ATOM 1742 C C . GLY A 1 218 ? -9.211 24.984 9.453 1 87.56 218 GLY A C 1
ATOM 1743 O O . GLY A 1 218 ? -8.188 25.672 9.359 1 87.56 218 GLY A O 1
ATOM 1744 N N . VAL A 1 219 ? -9.602 24.141 8.586 1 91.94 219 VAL A N 1
ATOM 1745 C CA . VAL A 1 219 ? -8.836 23.953 7.355 1 91.94 219 VAL A CA 1
ATOM 1746 C C . VAL A 1 219 ? -9.172 25.078 6.367 1 91.94 219 VAL A C 1
ATOM 1748 O O . VAL A 1 219 ? -10.328 25.5 6.27 1 91.94 219 VAL A O 1
ATOM 1751 N N . LYS A 1 220 ? -8.211 25.547 5.707 1 89.31 220 LYS A N 1
ATOM 1752 C CA . LYS A 1 220 ? -8.422 26.609 4.723 1 89.31 220 LYS A CA 1
ATOM 1753 C C . LYS A 1 220 ? -8.617 26.031 3.324 1 89.31 220 LYS A C 1
ATOM 1755 O O . LYS A 1 220 ? -7.93 25.078 2.939 1 89.31 220 LYS A O 1
ATOM 1760 N N . PHE A 1 221 ? -9.648 26.625 2.553 1 88.44 221 PHE A N 1
ATOM 1761 C CA . PHE A 1 221 ? -9.93 26.156 1.203 1 88.44 221 PHE A CA 1
ATOM 1762 C C . PHE A 1 221 ? -9.836 27.297 0.196 1 88.44 221 PHE A C 1
ATOM 1764 O O . PHE A 1 221 ? -10.055 28.453 0.544 1 88.44 221 PHE A O 1
ATOM 1771 N N . MET B 1 1 ? 56.219 3.619 35.062 1 18.97 1 MET B N 1
ATOM 1772 C CA . MET B 1 1 ? 55.938 2.578 36.031 1 18.97 1 MET B CA 1
ATOM 1773 C C . MET B 1 1 ? 54.406 2.379 36.188 1 18.97 1 MET B C 1
ATOM 1775 O O . MET B 1 1 ? 53.625 3.26 35.844 1 18.97 1 MET B O 1
ATOM 1779 N N . VAL B 1 2 ? 54.062 1.47 37.375 1 18.31 2 VAL B N 1
ATOM 1780 C CA . VAL B 1 2 ? 53.125 0.384 37.562 1 18.31 2 VAL B CA 1
ATOM 1781 C C . VAL B 1 2 ? 51.719 0.958 37.75 1 18.31 2 VAL B C 1
ATOM 1783 O O . VAL B 1 2 ? 50.781 0.612 37.031 1 18.31 2 VAL B O 1
ATOM 1786 N N . VAL B 1 3 ? 51.219 0.862 39.062 1 17.94 3 VAL B N 1
ATOM 1787 C CA . VAL B 1 3 ? 50.344 -0.155 39.656 1 17.94 3 VAL B CA 1
ATOM 1788 C C . VAL B 1 3 ? 48.938 0.379 39.781 1 17.94 3 VAL B C 1
ATOM 1790 O O . VAL B 1 3 ? 48 -0.175 39.188 1 17.94 3 VAL B O 1
ATOM 1793 N N . ALA B 1 4 ? 48.438 0.443 41.062 1 17.08 4 ALA B N 1
ATOM 1794 C CA . ALA B 1 4 ? 47.531 -0.458 41.75 1 17.08 4 ALA B CA 1
ATOM 1795 C C . ALA B 1 4 ? 46.156 0.18 41.938 1 17.08 4 ALA B C 1
ATOM 1797 O O . ALA B 1 4 ? 45.125 -0.521 42 1 17.08 4 ALA B O 1
ATOM 1798 N N . ILE B 1 5 ? 46.031 1.537 42.344 1 19.73 5 ILE B N 1
ATOM 1799 C CA . ILE B 1 5 ? 45.156 1.513 43.531 1 19.73 5 ILE B CA 1
ATOM 1800 C C . ILE B 1 5 ? 43.75 1.107 43.125 1 19.73 5 ILE B C 1
ATOM 1802 O O . ILE B 1 5 ? 43.125 1.773 42.281 1 19.73 5 ILE B O 1
ATOM 1806 N N . ILE B 1 6 ? 43.312 -0.125 43.469 1 19.09 6 ILE B N 1
ATOM 1807 C CA . ILE B 1 6 ? 42.219 -1.089 43.375 1 19.09 6 ILE B CA 1
ATOM 1808 C C . ILE B 1 6 ? 40.906 -0.434 43.781 1 19.09 6 ILE B C 1
ATOM 1810 O O . ILE B 1 6 ? 39.906 -0.498 43.062 1 19.09 6 ILE B O 1
ATOM 1814 N N . LEU B 1 7 ? 40.688 -0.227 45.188 1 18.14 7 LEU B N 1
ATOM 1815 C CA . LEU B 1 7 ? 39.812 -1.13 45.938 1 18.14 7 LEU B CA 1
ATOM 1816 C C . LEU B 1 7 ? 38.375 -0.649 45.875 1 18.14 7 LEU B C 1
ATOM 1818 O O . LEU B 1 7 ? 37.469 -1.408 45.5 1 18.14 7 LEU B O 1
ATOM 1822 N N . SER B 1 8 ? 37.781 -0.108 47.062 1 16.95 8 SER B N 1
ATOM 1823 C CA . SER B 1 8 ? 36.938 -0.798 48.031 1 16.95 8 SER B CA 1
ATOM 1824 C C . SER B 1 8 ? 35.469 -0.462 47.812 1 16.95 8 SER B C 1
ATOM 1826 O O . SER B 1 8 ? 34.594 -1.343 47.844 1 16.95 8 SER B O 1
ATOM 1828 N N . PHE B 1 9 ? 34.969 0.848 48.062 1 19.2 9 PHE B N 1
ATOM 1829 C CA . PHE B 1 9 ? 34.094 1.016 49.188 1 19.2 9 PHE B CA 1
ATOM 1830 C C . PHE B 1 9 ? 32.688 0.564 48.844 1 19.2 9 PHE B C 1
ATOM 1832 O O . PHE B 1 9 ? 32.031 1.121 47.969 1 19.2 9 PHE B O 1
ATOM 1839 N N . LEU B 1 10 ? 32.25 -0.776 49.156 1 19.02 10 LEU B N 1
ATOM 1840 C CA . LEU B 1 10 ? 31.125 -1.7 49.031 1 19.02 10 LEU B CA 1
ATOM 1841 C C . LEU B 1 10 ? 29.828 -1.034 49.5 1 19.02 10 LEU B C 1
ATOM 1843 O O . LEU B 1 10 ? 28.828 -1.079 48.781 1 19.02 10 LEU B O 1
ATOM 1847 N N . SER B 1 11 ? 29.516 -0.934 50.844 1 18.27 11 SER B N 1
ATOM 1848 C CA . SER B 1 11 ? 28.516 -1.739 51.531 1 18.27 11 SER B CA 1
ATOM 1849 C C . SER B 1 11 ? 27.188 -0.994 51.625 1 18.27 11 SER B C 1
ATOM 1851 O O . SER B 1 11 ? 26.234 -1.493 52.25 1 18.27 11 SER B O 1
ATOM 1853 N N . ALA B 1 12 ? 27.031 0.234 51.375 1 19.69 12 ALA B N 1
ATOM 1854 C CA . ALA B 1 12 ? 26.031 0.837 52.25 1 19.69 12 ALA B CA 1
ATOM 1855 C C . ALA B 1 12 ? 24.734 0.029 52.25 1 19.69 12 ALA B C 1
ATOM 1857 O O . ALA B 1 12 ? 24.234 -0.352 51.188 1 19.69 12 ALA B O 1
ATOM 1858 N N . LEU B 1 13 ? 24.375 -0.588 53.469 1 19.03 13 LEU B N 1
ATOM 1859 C CA . LEU B 1 13 ? 23.422 -1.501 54.094 1 19.03 13 LEU B CA 1
ATOM 1860 C C . LEU B 1 13 ? 22 -1.159 53.656 1 19.03 13 LEU B C 1
ATOM 1862 O O . LEU B 1 13 ? 21.719 -0.029 53.25 1 19.03 13 LEU B O 1
ATOM 1866 N N . TYR B 1 14 ? 21.047 -2.143 53.844 1 20.36 14 TYR B N 1
ATOM 1867 C CA . TYR B 1 14 ? 19.812 -2.867 53.562 1 20.36 14 TYR B CA 1
ATOM 1868 C C . TYR B 1 14 ? 18.625 -2.221 54.25 1 20.36 14 TYR B C 1
ATOM 1870 O O . TYR B 1 14 ? 17.5 -2.713 54.125 1 20.36 14 TYR B O 1
ATOM 1878 N N . GLN B 1 15 ? 18.734 -1 54.844 1 20.45 15 GLN B N 1
ATOM 1879 C CA . GLN B 1 15 ? 17.766 -1.045 55.906 1 20.45 15 GLN B CA 1
ATOM 1880 C C . GLN B 1 15 ? 16.375 -1.373 55.406 1 20.45 15 GLN B C 1
ATOM 1882 O O . GLN B 1 15 ? 15.992 -0.932 54.312 1 20.45 15 GLN B O 1
ATOM 1887 N N . PRO B 1 16 ? 15.727 -2.436 56.031 1 21.22 16 PRO B N 1
ATOM 1888 C CA . PRO B 1 16 ? 14.477 -3.152 55.781 1 21.22 16 PRO B CA 1
ATOM 1889 C C . PRO B 1 16 ? 13.25 -2.24 55.844 1 21.22 16 PRO B C 1
ATOM 1891 O O . PRO B 1 16 ? 13.039 -1.555 56.844 1 21.22 16 PRO B O 1
ATOM 1894 N N . VAL B 1 17 ? 13.117 -1.336 54.969 1 21.31 17 VAL B N 1
ATOM 1895 C CA . VAL B 1 17 ? 11.969 -0.456 55.156 1 21.31 17 VAL B CA 1
ATOM 1896 C C . VAL B 1 17 ? 10.75 -1.273 55.594 1 21.31 17 VAL B C 1
ATOM 1898 O O . VAL B 1 17 ? 10.5 -2.355 55.062 1 21.31 17 VAL B O 1
ATOM 1901 N N . MET B 1 18 ? 10.344 -1.017 56.812 1 20.75 18 MET B N 1
ATOM 1902 C CA . MET B 1 18 ? 9.281 -1.521 57.688 1 20.75 18 MET B CA 1
ATOM 1903 C C . MET B 1 18 ? 7.984 -1.708 56.906 1 20.75 18 MET B C 1
ATOM 1905 O O . MET B 1 18 ? 7.73 -0.988 55.938 1 20.75 18 MET B O 1
ATOM 1909 N N . GLY B 1 19 ? 7.316 -2.895 57.062 1 20.91 19 GLY B N 1
ATOM 1910 C CA . GLY B 1 19 ? 6.238 -3.742 56.562 1 20.91 19 GLY B CA 1
ATOM 1911 C C . GLY B 1 19 ? 4.867 -3.117 56.75 1 20.91 19 GLY B C 1
ATOM 1912 O O . GLY B 1 19 ? 4.379 -2.969 57.875 1 20.91 19 GLY B O 1
ATOM 1913 N N . TRP B 1 20 ? 4.668 -1.806 56.375 1 21.52 20 TRP B N 1
ATOM 1914 C CA . TRP B 1 20 ? 3.379 -1.243 56.781 1 21.52 20 TRP B CA 1
ATOM 1915 C C . TRP B 1 20 ? 2.244 -2.213 56.469 1 21.52 20 TRP B C 1
ATOM 1917 O O . TRP B 1 20 ? 2.221 -2.824 55.375 1 21.52 20 TRP B O 1
ATOM 1927 N N . PHE B 1 21 ? 1.756 -2.816 57.5 1 21.97 21 PHE B N 1
ATOM 1928 C CA . PHE B 1 21 ? 0.688 -3.801 57.656 1 21.97 21 PHE B CA 1
ATOM 1929 C C . PHE B 1 21 ? -0.611 -3.273 57.031 1 21.97 21 PHE B C 1
ATOM 1931 O O . PHE B 1 21 ? -1.192 -2.314 57.562 1 21.97 21 PHE B O 1
ATOM 1938 N N . LEU B 1 22 ? -0.613 -2.957 55.875 1 22.44 22 LEU B N 1
ATOM 1939 C CA . LEU B 1 22 ? -1.889 -2.441 55.375 1 22.44 22 LEU B CA 1
ATOM 1940 C C . LEU B 1 22 ? -3.027 -3.396 55.719 1 22.44 22 LEU B C 1
ATOM 1942 O O . LEU B 1 22 ? -2.898 -4.609 55.531 1 22.44 22 LEU B O 1
ATOM 1946 N N . PRO B 1 23 ? -3.803 -3.016 56.688 1 22.61 23 PRO B N 1
ATOM 1947 C CA . PRO B 1 23 ? -4.93 -3.818 57.156 1 22.61 23 PRO B CA 1
ATOM 1948 C C . PRO B 1 23 ? -5.805 -4.344 56.031 1 22.61 23 PRO B C 1
ATOM 1950 O O . PRO B 1 23 ? -5.906 -3.705 54.969 1 22.61 23 PRO B O 1
ATOM 1953 N N . THR B 1 24 ? -5.852 -5.621 55.844 1 22.55 24 THR B N 1
ATOM 1954 C CA . THR B 1 24 ? -6.527 -6.438 54.844 1 22.55 24 THR B CA 1
ATOM 1955 C C . THR B 1 24 ? -8.039 -6.211 54.906 1 22.55 24 THR B C 1
ATOM 1957 O O . THR B 1 24 ? -8.711 -6.664 55.812 1 22.55 24 THR B O 1
ATOM 1960 N N . ARG B 1 25 ? -8.508 -4.961 54.969 1 23.3 25 ARG B N 1
ATOM 1961 C CA . ARG B 1 25 ? -9.953 -5 55.094 1 23.3 25 ARG B CA 1
ATOM 1962 C C . ARG B 1 25 ? -10.57 -5.965 54.094 1 23.3 25 ARG B C 1
ATOM 1964 O O . ARG B 1 25 ? -10.203 -5.965 52.906 1 23.3 25 ARG B O 1
ATOM 1971 N N . THR B 1 26 ? -11.047 -7.051 54.594 1 24.06 26 THR B N 1
ATOM 1972 C CA . THR B 1 26 ? -11.695 -8.172 53.906 1 24.06 26 THR B CA 1
ATOM 1973 C C . THR B 1 26 ? -12.859 -7.688 53.062 1 24.06 26 THR B C 1
ATOM 1975 O O . THR B 1 26 ? -13.883 -7.234 53.594 1 24.06 26 THR B O 1
ATOM 1978 N N . PRO B 1 27 ? -12.641 -6.703 52.188 1 25.62 27 PRO B N 1
ATOM 1979 C CA . PRO B 1 27 ? -13.93 -6.254 51.625 1 25.62 27 PRO B CA 1
ATOM 1980 C C . PRO B 1 27 ? -14.789 -7.406 51.125 1 25.62 27 PRO B C 1
ATOM 1982 O O . PRO B 1 27 ? -14.258 -8.445 50.719 1 25.62 27 PRO B O 1
ATOM 1985 N N . SER B 1 28 ? -15.961 -7.566 51.688 1 25.31 28 SER B N 1
ATOM 1986 C CA . SER B 1 28 ? -17.016 -8.516 51.344 1 25.31 28 SER B CA 1
ATOM 1987 C C . SER B 1 28 ? -17.297 -8.492 49.844 1 25.31 28 SER B C 1
ATOM 1989 O O . SER B 1 28 ? -17.391 -7.418 49.25 1 25.31 28 SER B O 1
ATOM 1991 N N . SER B 1 29 ? -16.844 -9.492 49.125 1 25.61 29 SER B N 1
ATOM 1992 C CA . SER B 1 29 ? -16.875 -9.68 47.688 1 25.61 29 SER B CA 1
ATOM 1993 C C . SER B 1 29 ? -18.281 -9.477 47.125 1 25.61 29 SER B C 1
ATOM 1995 O O . SER B 1 29 ? -19.219 -10.156 47.562 1 25.61 29 SER B O 1
ATOM 1997 N N . PRO B 1 30 ? -18.719 -8.211 47.062 1 29.28 30 PRO B N 1
ATOM 1998 C CA . PRO B 1 30 ? -20.094 -8.297 46.531 1 29.28 30 PRO B CA 1
ATOM 1999 C C . PRO B 1 30 ? -20.219 -9.312 45.406 1 29.28 30 PRO B C 1
ATOM 2001 O O . PRO B 1 30 ? -19.234 -9.656 44.75 1 29.28 30 PRO B O 1
ATOM 2004 N N . PRO B 1 31 ? -21.453 -9.984 45.281 1 26.38 31 PRO B N 1
ATOM 2005 C CA . PRO B 1 31 ? -21.672 -11.062 44.312 1 26.38 31 PRO B CA 1
ATOM 2006 C C . PRO B 1 31 ? -21.312 -10.664 42.906 1 26.38 31 PRO B C 1
ATOM 2008 O O . PRO B 1 31 ? -21.609 -9.547 42.469 1 26.38 31 PRO B O 1
ATOM 2011 N N . GLU B 1 32 ? -20.094 -10.984 42.5 1 27.28 32 GLU B N 1
ATOM 2012 C CA . GLU B 1 32 ? -19.625 -10.719 41.125 1 27.28 32 GLU B CA 1
ATOM 2013 C C . GLU B 1 32 ? -20.703 -11.031 40.094 1 27.28 32 GLU B C 1
ATOM 2015 O O . GLU B 1 32 ? -21.141 -12.172 39.969 1 27.28 32 GLU B O 1
ATOM 2020 N N . ASP B 1 33 ? -21.703 -10.172 40.031 1 26.22 33 ASP B N 1
ATOM 2021 C CA . ASP B 1 33 ? -22.562 -10.461 38.906 1 26.22 33 ASP B CA 1
ATOM 2022 C C . ASP B 1 33 ? -21.75 -10.773 37.656 1 26.22 33 ASP B C 1
ATOM 2024 O O . ASP B 1 33 ? -20.875 -10 37.25 1 26.22 33 ASP B O 1
ATOM 2028 N N . GLN B 1 34 ? -21.484 -12.039 37.438 1 26.23 34 GLN B N 1
ATOM 2029 C CA . GLN B 1 34 ? -20.734 -12.57 36.312 1 26.23 34 GLN B CA 1
ATOM 2030 C C . GLN B 1 34 ? -21.156 -11.875 35 1 26.23 34 GLN B C 1
ATOM 2032 O O . GLN B 1 34 ? -22.344 -11.719 34.719 1 26.23 34 GLN B O 1
ATOM 2037 N N . PRO B 1 35 ? -20.359 -10.766 34.719 1 29.48 35 PRO B N 1
ATOM 2038 C CA . PRO B 1 35 ? -20.844 -10.219 33.438 1 29.48 35 PRO B CA 1
ATOM 2039 C C . PRO B 1 35 ? -21.203 -11.305 32.438 1 29.48 35 PRO B C 1
ATOM 2041 O O . PRO B 1 35 ? -20.656 -12.398 32.469 1 29.48 35 PRO B O 1
ATOM 2044 N N . PRO B 1 36 ? -22.359 -11.258 31.766 1 26.31 36 PRO B N 1
ATOM 2045 C CA . PRO B 1 36 ? -22.734 -12.32 30.828 1 26.31 36 PRO B CA 1
ATOM 2046 C C . PRO B 1 36 ? -21.625 -12.633 29.828 1 26.31 36 PRO B C 1
ATOM 2048 O O . PRO B 1 36 ? -20.828 -11.758 29.484 1 26.31 36 PRO B O 1
ATOM 2051 N N . GLU B 1 37 ? -21.047 -13.828 29.906 1 24.55 37 GLU B N 1
ATOM 2052 C CA . GLU B 1 37 ? -20.109 -14.406 28.953 1 24.55 37 GLU B CA 1
ATOM 2053 C C . GLU B 1 37 ? -20.5 -14.047 27.516 1 24.55 37 GLU B C 1
ATOM 2055 O O . GLU B 1 37 ? -21.625 -14.289 27.094 1 24.55 37 GLU B O 1
ATOM 2060 N N . TYR B 1 38 ? -19.984 -12.883 27.109 1 24.8 38 TYR B N 1
ATOM 2061 C CA . TYR B 1 38 ? -20.141 -12.719 25.672 1 24.8 38 TYR B CA 1
ATOM 2062 C C . TYR B 1 38 ? -19.812 -14.008 24.938 1 24.8 38 TYR B C 1
ATOM 2064 O O . TYR B 1 38 ? -18.703 -14.531 25.031 1 24.8 38 TYR B O 1
ATOM 2072 N N . GLN B 1 39 ? -20.719 -14.875 24.781 1 24.89 39 GLN B N 1
ATOM 2073 C CA . GLN B 1 39 ? -20.484 -16.031 23.922 1 24.89 39 GLN B CA 1
ATOM 2074 C C . GLN B 1 39 ? -20.078 -15.578 22.516 1 24.89 39 GLN B C 1
ATOM 2076 O O . GLN B 1 39 ? -20.75 -14.766 21.891 1 24.89 39 GLN B O 1
ATOM 2081 N N . PRO B 1 40 ? -18.797 -15.5 22.312 1 27.3 40 PRO B N 1
ATOM 2082 C CA . PRO B 1 40 ? -18.469 -15.219 20.906 1 27.3 40 PRO B CA 1
ATOM 2083 C C . PRO B 1 40 ? -19.406 -15.945 19.938 1 27.3 40 PRO B C 1
ATOM 2085 O O . PRO B 1 40 ? -19.906 -17.031 20.25 1 27.3 40 PRO B O 1
ATOM 2088 N N . PRO B 1 41 ? -20.188 -15.203 19.219 1 25.2 41 PRO B N 1
ATOM 2089 C CA . PRO B 1 41 ? -21 -15.969 18.281 1 25.2 41 PRO B CA 1
ATOM 2090 C C . PRO B 1 41 ? -20.219 -17.078 17.578 1 25.2 41 PRO B C 1
ATOM 2092 O O . PRO B 1 41 ? -19.125 -16.844 17.062 1 25.2 41 PRO B O 1
ATOM 2095 N N . LYS B 1 42 ? -20.297 -18.297 18.078 1 25.73 42 LYS B N 1
ATOM 2096 C CA . LYS B 1 42 ? -19.766 -19.531 17.516 1 25.73 42 LYS B CA 1
ATOM 2097 C C . LYS B 1 42 ? -20 -19.609 16.016 1 25.73 42 LYS B C 1
ATOM 2099 O O . LYS B 1 42 ? -19.641 -20.594 15.359 1 25.73 42 LYS B O 1
ATOM 2104 N N . ASP B 1 43 ? -21.109 -18.969 15.547 1 28.27 43 ASP B N 1
ATOM 2105 C CA . ASP B 1 43 ? -21.406 -19.484 14.203 1 28.27 43 ASP B CA 1
ATOM 2106 C C . ASP B 1 43 ? -20.234 -19.219 13.25 1 28.27 43 ASP B C 1
ATOM 2108 O O . ASP B 1 43 ? -20.031 -18.094 12.812 1 28.27 43 ASP B O 1
ATOM 2112 N N . GLN B 1 44 ? -19.109 -19.625 13.688 1 25.05 44 GLN B N 1
ATOM 2113 C CA . GLN B 1 44 ? -18.094 -19.766 12.656 1 25.05 44 GLN B CA 1
ATOM 2114 C C . GLN B 1 44 ? -18.656 -20.453 11.414 1 25.05 44 GLN B C 1
ATOM 2116 O O . GLN B 1 44 ? -18.938 -21.641 11.43 1 25.05 44 GLN B O 1
ATOM 2121 N N . ALA B 1 45 ? -19.531 -19.859 10.672 1 26.69 45 ALA B N 1
ATOM 2122 C CA . ALA B 1 45 ? -19.828 -20.469 9.367 1 26.69 45 ALA B CA 1
ATOM 2123 C C . ALA B 1 45 ? -18.578 -21.078 8.758 1 26.69 45 ALA B C 1
ATOM 2125 O O . ALA B 1 45 ? -17.703 -20.375 8.234 1 26.69 45 ALA B O 1
ATOM 2126 N N . LEU B 1 46 ? -17.859 -21.938 9.445 1 24.86 46 LEU B N 1
ATOM 2127 C CA . LEU B 1 46 ? -16.906 -22.797 8.766 1 24.86 46 LEU B CA 1
ATOM 2128 C C . LEU B 1 46 ? -17.5 -23.359 7.469 1 24.86 46 LEU B C 1
ATOM 2130 O O . LEU B 1 46 ? -18.562 -23.969 7.488 1 24.86 46 LEU B O 1
ATOM 2134 N N . CYS B 1 47 ? -17.234 -22.797 6.332 1 26.41 47 CYS B N 1
ATOM 2135 C CA . CYS B 1 47 ? -17.609 -23.406 5.055 1 26.41 47 CYS B CA 1
ATOM 2136 C C . CYS B 1 47 ? -17.562 -24.922 5.129 1 26.41 47 CYS B C 1
ATOM 2138 O O . CYS B 1 47 ? -16.562 -25.484 5.582 1 26.41 47 CYS B O 1
ATOM 2140 N N . ASP B 1 48 ? -18.609 -25.5 5.371 1 30.22 48 ASP B N 1
ATOM 2141 C CA . ASP B 1 48 ? -18.797 -26.938 5.215 1 30.22 48 ASP B CA 1
ATOM 2142 C C . ASP B 1 48 ? -17.938 -27.484 4.074 1 30.22 48 ASP B C 1
ATOM 2144 O O . ASP B 1 48 ? -18.219 -27.25 2.902 1 30.22 48 ASP B O 1
ATOM 2148 N N . LEU B 1 49 ? -16.656 -27.516 4.203 1 28.06 49 LEU B N 1
ATOM 2149 C CA . LEU B 1 49 ? -15.914 -28.328 3.242 1 28.06 49 LEU B CA 1
ATOM 2150 C C . LEU B 1 49 ? -16.531 -29.703 3.098 1 28.06 49 LEU B C 1
ATOM 2152 O O . LEU B 1 49 ? -16.766 -30.391 4.098 1 28.06 49 LEU B O 1
ATOM 2156 N N . PRO B 1 50 ? -17.391 -29.969 2.135 1 29.52 50 PRO B N 1
ATOM 2157 C CA . PRO B 1 50 ? -17.906 -31.328 1.948 1 29.52 50 PRO B CA 1
ATOM 2158 C C . PRO B 1 50 ? -16.844 -32.406 2.219 1 29.52 50 PRO B C 1
ATOM 2160 O O . PRO B 1 50 ? -15.648 -32.156 2.082 1 29.52 50 PRO B O 1
ATOM 2163 N N . THR B 1 51 ? -17.062 -33.281 3.023 1 29.75 51 THR B N 1
ATOM 2164 C CA . THR B 1 51 ? -16.375 -34.531 3.266 1 29.75 51 THR B CA 1
ATOM 2165 C C . THR B 1 51 ? -16.078 -35.25 1.952 1 29.75 51 THR B C 1
ATOM 2167 O O . THR B 1 51 ? -16.984 -35.625 1.216 1 29.75 51 THR B O 1
ATOM 2170 N N . ALA B 1 52 ? -14.906 -35.062 1.308 1 30.12 52 ALA B N 1
ATOM 2171 C CA . ALA B 1 52 ? -14.43 -35.812 0.151 1 30.12 52 ALA B CA 1
ATOM 2172 C C . ALA B 1 52 ? -14.578 -37.312 0.375 1 30.12 52 ALA B C 1
ATOM 2174 O O . ALA B 1 52 ? -14.078 -37.875 1.367 1 30.12 52 ALA B O 1
ATOM 2175 N N . ASN B 1 53 ? -15.617 -37.938 0.067 1 30.88 53 ASN B N 1
ATOM 2176 C CA . ASN B 1 53 ? -15.594 -39.375 -0.172 1 30.88 53 ASN B CA 1
ATOM 2177 C C . ASN B 1 53 ? -14.359 -39.781 -0.968 1 30.88 53 ASN B C 1
ATOM 2179 O O . ASN B 1 53 ? -14.039 -39.188 -1.984 1 30.88 53 ASN B O 1
ATOM 2183 N N . ALA B 1 54 ? -13.344 -40.625 -0.565 1 33.28 54 ALA B N 1
ATOM 2184 C CA . ALA B 1 54 ? -12.039 -41.156 -0.928 1 33.28 54 ALA B CA 1
ATOM 2185 C C . ALA B 1 54 ? -12.078 -41.812 -2.312 1 33.28 54 ALA B C 1
ATOM 2187 O O . ALA B 1 54 ? -11.07 -42.312 -2.793 1 33.28 54 ALA B O 1
ATOM 2188 N N . ASN B 1 55 ? -13.148 -42.406 -2.77 1 32.72 55 ASN B N 1
ATOM 2189 C CA . ASN B 1 55 ? -12.883 -43.312 -3.873 1 32.72 55 ASN B CA 1
ATOM 2190 C C . ASN B 1 55 ? -12.227 -42.594 -5.051 1 32.72 55 ASN B C 1
ATOM 2192 O O . ASN B 1 55 ? -11.219 -43.062 -5.582 1 32.72 55 ASN B O 1
ATOM 2196 N N . SER B 1 56 ? -13.078 -42.344 -6.227 1 34.5 56 SER B N 1
ATOM 2197 C CA . SER B 1 56 ? -12.57 -41.781 -7.473 1 34.5 56 SER B CA 1
ATOM 2198 C C . SER B 1 56 ? -11.852 -40.438 -7.23 1 34.5 56 SER B C 1
ATOM 2200 O O . SER B 1 56 ? -12.43 -39.5 -6.68 1 34.5 56 SER B O 1
ATOM 2202 N N . THR B 1 57 ? -10.555 -40.5 -6.93 1 33.28 57 THR B N 1
ATOM 2203 C CA . THR B 1 57 ? -9.719 -39.344 -6.707 1 33.28 57 THR B CA 1
ATOM 2204 C C . THR B 1 57 ? -10.195 -38.156 -7.559 1 33.28 57 THR B C 1
ATOM 2206 O O . THR B 1 57 ? -9.805 -38.031 -8.719 1 33.28 57 THR B O 1
ATOM 2209 N N . ASN B 1 58 ? -11.406 -38.125 -7.93 1 34.75 58 ASN B N 1
ATOM 2210 C CA . ASN B 1 58 ? -11.852 -36.906 -8.57 1 34.75 58 ASN B CA 1
ATOM 2211 C C . ASN B 1 58 ? -11.227 -35.656 -7.918 1 34.75 58 ASN B C 1
ATOM 2213 O O . ASN B 1 58 ? -11.406 -35.438 -6.723 1 34.75 58 ASN B O 1
ATOM 2217 N N . LEU B 1 59 ? -9.914 -35.375 -8.195 1 35.62 59 LEU B N 1
ATOM 2218 C CA . LEU B 1 59 ? -9.406 -34.062 -7.844 1 35.62 59 LEU B CA 1
ATOM 2219 C C . LEU B 1 59 ? -10.547 -33.062 -7.691 1 35.62 59 LEU B C 1
ATOM 2221 O O . LEU B 1 59 ? -11.258 -32.75 -8.656 1 35.62 59 LEU B O 1
ATOM 2225 N N . ILE B 1 60 ? -11.398 -33.25 -6.824 1 39 60 ILE B N 1
ATOM 2226 C CA . ILE B 1 60 ? -12.297 -32.156 -6.469 1 39 60 ILE B CA 1
ATOM 2227 C C . ILE B 1 60 ? -11.688 -30.828 -6.918 1 39 60 ILE B C 1
ATOM 2229 O O . ILE B 1 60 ? -10.656 -30.391 -6.395 1 39 60 ILE B O 1
ATOM 2233 N N . GLN B 1 61 ? -11.43 -30.625 -8.234 1 43.81 61 GLN B N 1
ATOM 2234 C CA . GLN B 1 61 ? -11.141 -29.281 -8.742 1 43.81 61 GLN B CA 1
ATOM 2235 C C . GLN B 1 61 ? -11.727 -28.219 -7.816 1 43.81 61 GLN B C 1
ATOM 2237 O O . GLN B 1 61 ? -12.914 -28.234 -7.508 1 43.81 61 GLN B O 1
ATOM 2242 N N . SER B 1 62 ? -11.07 -27.875 -6.84 1 52.88 62 SER B N 1
ATOM 2243 C CA . SER B 1 62 ? -11.492 -26.797 -5.961 1 52.88 62 SER B CA 1
ATOM 2244 C C . SER B 1 62 ? -12.445 -25.844 -6.672 1 52.88 62 SER B C 1
ATOM 2246 O O . SER B 1 62 ? -12.211 -25.469 -7.824 1 52.88 62 SER B O 1
ATOM 2248 N N . THR B 1 63 ? -13.68 -25.984 -6.508 1 66.81 63 THR B N 1
ATOM 2249 C CA . THR B 1 63 ? -14.773 -25.125 -6.957 1 66.81 63 THR B CA 1
ATOM 2250 C C . THR B 1 63 ? -14.445 -23.656 -6.715 1 66.81 63 THR B C 1
ATOM 2252 O O . THR B 1 63 ? -15.188 -22.766 -7.137 1 66.81 63 THR B O 1
ATOM 2255 N N . VAL B 1 64 ? -13.234 -23.531 -6.289 1 80.38 64 VAL B N 1
ATOM 2256 C CA . VAL B 1 64 ? -12.875 -22.141 -6.027 1 80.38 64 VAL B CA 1
ATOM 2257 C C . VAL B 1 64 ? -12.344 -21.5 -7.305 1 80.38 64 VAL B C 1
ATOM 2259 O O . VAL B 1 64 ? -11.453 -22.047 -7.965 1 80.38 64 VAL B O 1
ATOM 2262 N N . THR B 1 65 ? -12.891 -20.453 -7.688 1 91.44 65 THR B N 1
ATOM 2263 C CA . THR B 1 65 ? -12.531 -19.797 -8.945 1 91.44 65 THR B CA 1
ATOM 2264 C C . THR B 1 65 ? -12.016 -18.391 -8.695 1 91.44 65 THR B C 1
ATOM 2266 O O . THR B 1 65 ? -11.664 -17.672 -9.633 1 91.44 65 THR B O 1
ATOM 2269 N N . GLU B 1 66 ? -11.883 -18.062 -7.488 1 96.5 66 GLU B N 1
ATOM 2270 C CA . GLU B 1 66 ? -11.492 -16.688 -7.184 1 96.5 66 GLU B CA 1
ATOM 2271 C C . GLU B 1 66 ? -10.055 -16.406 -7.605 1 96.5 66 GLU B C 1
ATOM 2273 O O . GLU B 1 66 ? -9.164 -17.219 -7.355 1 96.5 66 GLU B O 1
ATOM 2278 N N . ARG B 1 67 ? -9.828 -15.352 -8.32 1 98.12 67 ARG B N 1
ATOM 2279 C CA . ARG B 1 67 ? -8.492 -14.914 -8.711 1 98.12 67 ARG B CA 1
ATOM 2280 C C . ARG B 1 67 ? -8.008 -13.766 -7.828 1 98.12 67 ARG B C 1
ATOM 2282 O O . ARG B 1 67 ? -7 -13.898 -7.137 1 98.12 67 ARG B O 1
ATOM 2289 N N . VAL B 1 68 ? -8.727 -12.641 -7.883 1 98.44 68 VAL B N 1
ATOM 2290 C CA . VAL B 1 68 ? -8.414 -11.508 -7.012 1 98.44 68 VAL B CA 1
ATOM 2291 C C . VAL B 1 68 ? -9.469 -11.406 -5.906 1 98.44 68 VAL B C 1
ATOM 2293 O O . VAL B 1 68 ? -10.664 -11.305 -6.188 1 98.44 68 VAL B O 1
ATOM 2296 N N . VAL B 1 69 ? -8.977 -11.5 -4.668 1 97.81 69 VAL B N 1
ATOM 2297 C CA . VAL B 1 69 ? -9.844 -11.344 -3.502 1 97.81 69 VAL B CA 1
ATOM 2298 C C . VAL B 1 69 ? -9.297 -10.242 -2.596 1 97.81 69 VAL B C 1
ATOM 2300 O O . VAL B 1 69 ? -8.164 -10.336 -2.113 1 97.81 69 VAL B O 1
ATOM 2303 N N . PHE B 1 70 ? -10.141 -9.266 -2.322 1 97.81 70 PHE B N 1
ATOM 2304 C CA . PHE B 1 70 ? -9.688 -8.148 -1.501 1 97.81 70 PHE B CA 1
ATOM 2305 C C . PHE B 1 70 ? -9.945 -8.422 -0.024 1 97.81 70 PHE B C 1
ATOM 2307 O O . PHE B 1 70 ? -10.891 -9.133 0.326 1 97.81 70 PHE B O 1
ATOM 2314 N N . ASN B 1 71 ? -9.078 -7.926 0.762 1 96 71 ASN B N 1
ATOM 2315 C CA . ASN B 1 71 ? -9.242 -7.887 2.211 1 96 71 ASN B CA 1
ATOM 2316 C C . ASN B 1 71 ? -9.18 -6.457 2.744 1 96 71 ASN B C 1
ATOM 2318 O O . ASN B 1 71 ? -9.312 -5.5 1.98 1 96 71 ASN B O 1
ATOM 2322 N N . ARG B 1 72 ? -9.008 -6.27 4.008 1 93.44 72 ARG B N 1
ATOM 2323 C CA . ARG B 1 72 ? -9.102 -4.934 4.59 1 93.44 72 ARG B CA 1
ATOM 2324 C C . ARG B 1 72 ? -7.84 -4.125 4.305 1 93.44 72 ARG B C 1
ATOM 2326 O O . ARG B 1 72 ? -7.84 -2.898 4.43 1 93.44 72 ARG B O 1
ATOM 2333 N N . ARG B 1 73 ? -6.789 -4.754 3.877 1 91.56 73 ARG B N 1
ATOM 2334 C CA . ARG B 1 73 ? -5.512 -4.066 3.734 1 91.56 73 ARG B CA 1
ATOM 2335 C C . ARG B 1 73 ? -5.066 -4.035 2.277 1 91.56 73 ARG B C 1
ATOM 2337 O O . ARG B 1 73 ? -4.387 -3.1 1.849 1 91.56 73 ARG B O 1
ATOM 2344 N N . GLY B 1 74 ? -5.449 -4.977 1.571 1 95.75 74 GLY B N 1
ATOM 2345 C CA . GLY B 1 74 ? -5.039 -5.172 0.19 1 95.75 74 GLY B CA 1
ATOM 2346 C C . GLY B 1 74 ? -5.797 -6.281 -0.507 1 95.75 74 GLY B C 1
ATOM 2347 O O . GLY B 1 74 ? -7.031 -6.262 -0.557 1 95.75 74 GLY B O 1
ATOM 2348 N N . CYS B 1 75 ? -4.969 -7.227 -0.995 1 97.69 75 CYS B N 1
ATOM 2349 C CA . CYS B 1 75 ? -5.664 -8.32 -1.666 1 97.69 75 CYS B CA 1
ATOM 2350 C C . CYS B 1 75 ? -4.781 -9.562 -1.734 1 97.69 75 CYS B C 1
ATOM 2352 O O . CYS B 1 75 ? -3.633 -9.539 -1.291 1 97.69 75 CYS B O 1
ATOM 2354 N N . MET B 1 76 ? -5.414 -10.594 -2.092 1 97.5 76 MET B N 1
ATOM 2355 C CA . MET B 1 76 ? -4.781 -11.852 -2.475 1 97.5 76 MET B CA 1
ATOM 2356 C C . MET B 1 76 ? -5.039 -12.164 -3.943 1 97.5 76 MET B C 1
ATOM 2358 O O . MET B 1 76 ? -6.09 -11.812 -4.484 1 97.5 76 MET B O 1
ATOM 2362 N N . VAL B 1 77 ? -4.02 -12.789 -4.523 1 98.62 77 VAL B N 1
ATOM 2363 C CA . VAL B 1 77 ? -4.199 -13.242 -5.898 1 98.62 77 VAL B CA 1
ATOM 2364 C C . VAL B 1 77 ? -3.959 -14.75 -5.984 1 98.62 77 VAL B C 1
ATOM 2366 O O . VAL B 1 77 ? -2.959 -15.258 -5.469 1 98.62 77 VAL B O 1
ATOM 2369 N N . TYR B 1 78 ? -4.891 -15.391 -6.672 1 98.44 78 TYR B N 1
ATOM 2370 C CA . TYR B 1 78 ? -4.828 -16.844 -6.793 1 98.44 78 TYR B CA 1
ATOM 2371 C C . TYR B 1 78 ? -4.711 -17.266 -8.25 1 98.44 78 TYR B C 1
ATOM 2373 O O . TYR B 1 78 ? -5.242 -16.594 -9.141 1 98.44 78 TYR B O 1
ATOM 2381 N N . GLY B 1 79 ? -4.012 -18.312 -8.469 1 98.38 79 GLY B N 1
ATOM 2382 C CA . GLY B 1 79 ? -3.934 -19 -9.75 1 98.38 79 GLY B CA 1
ATOM 2383 C C . GLY B 1 79 ? -4.078 -20.516 -9.625 1 98.38 79 GLY B C 1
ATOM 2384 O O . GLY B 1 79 ? -3.707 -21.094 -8.609 1 98.38 79 GLY B O 1
ATOM 2385 N N . TYR B 1 80 ? -4.547 -21.094 -10.672 1 97.5 80 TYR B N 1
ATOM 2386 C CA . TYR B 1 80 ? -4.867 -22.516 -10.648 1 97.5 80 TYR B CA 1
ATOM 2387 C C . TYR B 1 80 ? -4.277 -23.234 -11.852 1 97.5 80 TYR B C 1
ATOM 2389 O O . TYR B 1 80 ? -4.957 -23.422 -12.867 1 97.5 80 TYR B O 1
ATOM 2397 N N . PRO B 1 81 ? -3.084 -23.703 -11.664 1 96.5 81 PRO B N 1
ATOM 2398 C CA . PRO B 1 81 ? -2.453 -24.375 -12.797 1 96.5 81 PRO B CA 1
ATOM 2399 C C . PRO B 1 81 ? -3.109 -25.719 -13.117 1 96.5 81 PRO B C 1
ATOM 2401 O O . PRO B 1 81 ? -3.652 -26.375 -12.227 1 96.5 81 PRO B O 1
ATOM 2404 N N . SER B 1 82 ? -3.008 -26.062 -14.305 1 94.75 82 SER B N 1
ATOM 2405 C CA . SER B 1 82 ? -3.596 -27.328 -14.75 1 94.75 82 SER B CA 1
ATOM 2406 C C . SER B 1 82 ? -2.908 -28.516 -14.102 1 94.75 82 SER B C 1
ATOM 2408 O O . SER B 1 82 ? -3.482 -29.609 -14.023 1 94.75 82 SER B O 1
ATOM 2410 N N . THR B 1 83 ? -1.71 -28.312 -13.648 1 93.25 83 THR B N 1
ATOM 2411 C CA . THR B 1 83 ? -0.935 -29.375 -13.023 1 93.25 83 THR B CA 1
ATOM 2412 C C . THR B 1 83 ? -1.419 -29.641 -11.602 1 93.25 83 THR B C 1
ATOM 2414 O O . THR B 1 83 ? -0.965 -30.578 -10.945 1 93.25 83 THR B O 1
ATOM 2417 N N . GLY B 1 84 ? -2.305 -28.875 -11.109 1 93.69 84 GLY B N 1
ATOM 2418 C CA . GLY B 1 84 ? -2.863 -29.062 -9.781 1 93.69 84 GLY B CA 1
ATOM 2419 C C . GLY B 1 84 ? -2.355 -28.047 -8.766 1 93.69 84 GLY B C 1
ATOM 2420 O O . GLY B 1 84 ? -1.39 -27.328 -9.031 1 93.69 84 GLY B O 1
ATOM 2421 N N . GLY B 1 85 ? -3.131 -27.969 -7.645 1 96 85 GLY B N 1
ATOM 2422 C CA . GLY B 1 85 ? -2.76 -27.031 -6.59 1 96 85 GLY B CA 1
ATOM 2423 C C . GLY B 1 85 ? -3.279 -25.625 -6.82 1 96 85 GLY B C 1
ATOM 2424 O O . GLY B 1 85 ? -4.152 -25.422 -7.66 1 96 85 GLY B O 1
ATOM 2425 N N . VAL B 1 86 ? -2.727 -24.703 -5.945 1 96.81 86 VAL B N 1
ATOM 2426 C CA . VAL B 1 86 ? -3.123 -23.297 -6.039 1 96.81 8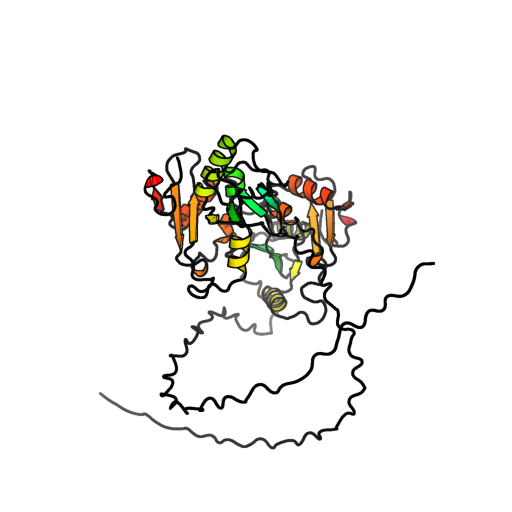6 VAL B CA 1
ATOM 2427 C C . VAL B 1 86 ? -1.903 -22.406 -5.84 1 96.81 86 VAL B C 1
ATOM 2429 O O . VAL B 1 86 ? -1.12 -22.609 -4.91 1 96.81 86 VAL B O 1
ATOM 2432 N N . LEU B 1 87 ? -1.72 -21.562 -6.812 1 97.38 87 LEU B N 1
ATOM 2433 C CA . LEU B 1 87 ? -0.718 -20.516 -6.641 1 97.38 87 LEU B CA 1
ATOM 2434 C C . LEU B 1 87 ? -1.285 -19.344 -5.844 1 97.38 87 LEU B C 1
ATOM 2436 O O . LEU B 1 87 ? -2.387 -18.875 -6.129 1 97.38 87 LEU B O 1
ATOM 2440 N N . ILE B 1 88 ? -0.495 -18.875 -4.855 1 97.75 88 ILE B N 1
ATOM 2441 C CA . ILE B 1 88 ? -0.996 -17.797 -4.008 1 97.75 88 ILE B CA 1
ATOM 2442 C C . ILE B 1 88 ? 0.054 -16.703 -3.902 1 97.75 88 ILE B C 1
ATOM 2444 O O . ILE B 1 88 ? 1.211 -16.969 -3.564 1 97.75 88 ILE B O 1
ATOM 2448 N N . LYS B 1 89 ? -0.296 -15.547 -4.301 1 97.75 89 LYS B N 1
ATOM 2449 C CA . LYS B 1 89 ? 0.453 -14.32 -4.02 1 97.75 89 LYS B CA 1
ATOM 2450 C C . LYS B 1 89 ? -0.247 -13.477 -2.957 1 97.75 89 LYS B C 1
ATOM 2452 O O . LYS B 1 89 ? -1.309 -12.906 -3.211 1 97.75 89 LYS B O 1
ATOM 2457 N N . ASP B 1 90 ? 0.431 -13.453 -1.828 1 93.88 90 ASP B N 1
ATOM 2458 C CA . ASP B 1 90 ? -0.131 -12.695 -0.714 1 93.88 90 ASP B CA 1
ATOM 2459 C C . ASP B 1 90 ? 0.382 -11.258 -0.711 1 93.88 90 ASP B C 1
ATOM 2461 O O . ASP B 1 90 ? 1.577 -11.016 -0.895 1 93.88 90 ASP B O 1
ATOM 2465 N N . ASP B 1 91 ? -0.537 -10.32 -0.612 1 93.31 91 ASP B N 1
ATOM 2466 C CA . ASP B 1 91 ? -0.259 -8.898 -0.432 1 93.31 91 ASP B CA 1
ATOM 2467 C C . ASP B 1 91 ? 0.625 -8.367 -1.557 1 93.31 91 ASP B C 1
ATOM 2469 O O . ASP B 1 91 ? 1.665 -7.758 -1.3 1 93.31 91 ASP B O 1
ATOM 2473 N N . PRO B 1 92 ? 0.245 -8.578 -2.773 1 97.44 92 PRO B N 1
ATOM 2474 C CA . PRO B 1 92 ? 1 -7.992 -3.885 1 97.44 92 PRO B CA 1
ATOM 2475 C C . PRO B 1 92 ? 0.995 -6.465 -3.863 1 97.44 92 PRO B C 1
ATOM 2477 O O . PRO B 1 92 ? 0.037 -5.852 -3.385 1 97.44 92 PRO B O 1
ATOM 2480 N N . THR B 1 93 ? 2.072 -5.934 -4.309 1 96.75 93 THR B N 1
ATOM 2481 C CA . THR B 1 93 ? 2.133 -4.488 -4.492 1 96.75 93 THR B CA 1
ATOM 2482 C C . THR B 1 93 ? 1.374 -4.07 -5.746 1 96.75 93 THR B C 1
ATOM 2484 O O . THR B 1 93 ? 0.986 -4.918 -6.555 1 96.75 93 THR B O 1
ATOM 2487 N N . LEU B 1 94 ? 1.166 -2.797 -5.871 1 97.56 94 LEU B N 1
ATOM 2488 C CA . LEU B 1 94 ? 0.52 -2.244 -7.055 1 97.56 94 LEU B CA 1
ATOM 2489 C C . LEU B 1 94 ? 1.282 -2.627 -8.32 1 97.56 94 LEU B C 1
ATOM 2491 O O . LEU B 1 94 ? 0.677 -3.021 -9.32 1 97.56 94 LEU B O 1
ATOM 2495 N N . ALA B 1 95 ? 2.584 -2.5 -8.328 1 97.56 95 ALA B N 1
ATOM 2496 C CA . ALA B 1 95 ? 3.408 -2.852 -9.484 1 97.56 95 ALA B CA 1
ATOM 2497 C C . ALA B 1 95 ? 3.203 -4.312 -9.883 1 97.56 95 ALA B C 1
ATOM 2499 O O . ALA B 1 95 ? 3.145 -4.637 -11.07 1 97.56 95 ALA B O 1
ATOM 2500 N N . GLU B 1 96 ? 3.061 -5.117 -8.914 1 97.94 96 GLU B N 1
ATOM 2501 C CA . GLU B 1 96 ? 2.863 -6.539 -9.172 1 97.94 96 GLU B CA 1
ATOM 2502 C C . GLU B 1 96 ? 1.478 -6.809 -9.75 1 97.94 96 GLU B C 1
ATOM 2504 O O . GLU B 1 96 ? 1.327 -7.621 -10.664 1 97.94 96 GLU B O 1
ATOM 2509 N N . LEU B 1 97 ? 0.517 -6.133 -9.234 1 98.31 97 LEU B N 1
ATOM 2510 C CA . LEU B 1 97 ? -0.834 -6.305 -9.75 1 98.31 97 LEU B CA 1
ATOM 2511 C C . LEU B 1 97 ? -0.914 -5.863 -11.211 1 98.31 97 LEU B C 1
ATOM 2513 O O . LEU B 1 97 ? -1.54 -6.535 -12.031 1 98.31 97 LEU B O 1
ATOM 2517 N N . ARG B 1 98 ? -0.299 -4.82 -11.492 1 97.5 98 ARG B N 1
ATOM 2518 C CA . ARG B 1 98 ? -0.282 -4.328 -12.867 1 97.5 98 ARG B CA 1
ATOM 2519 C C . ARG B 1 98 ? 0.517 -5.262 -13.766 1 97.5 98 ARG B C 1
ATOM 2521 O O . ARG B 1 98 ? 0.16 -5.465 -14.93 1 97.5 98 ARG B O 1
ATOM 2528 N N . PHE B 1 99 ? 1.566 -5.773 -13.273 1 97.44 99 PHE B N 1
ATOM 2529 C CA . PHE B 1 99 ? 2.348 -6.758 -14.008 1 97.44 99 PHE B CA 1
ATOM 2530 C C . PHE B 1 99 ? 1.485 -7.949 -14.398 1 97.44 99 PHE B C 1
ATOM 2532 O O . PHE B 1 99 ? 1.599 -8.469 -15.516 1 97.44 99 PHE B O 1
ATOM 2539 N N . LEU B 1 100 ? 0.599 -8.305 -13.508 1 98 100 LEU B N 1
ATOM 2540 C CA . LEU B 1 100 ? -0.285 -9.438 -13.734 1 98 100 LEU B CA 1
ATOM 2541 C C . LEU B 1 100 ? -1.48 -9.031 -14.594 1 98 100 LEU B C 1
ATOM 2543 O O . LEU B 1 100 ? -2.252 -9.891 -15.031 1 98 100 LEU B O 1
ATOM 2547 N N . SER B 1 101 ? -1.677 -7.816 -14.797 1 97.31 101 SER B N 1
ATOM 2548 C CA . SER B 1 101 ? -2.791 -7.266 -15.562 1 97.31 101 SER B CA 1
ATOM 2549 C C . SER B 1 101 ? -4.129 -7.684 -14.969 1 97.31 101 SER B C 1
ATOM 2551 O O . SER B 1 101 ? -5.035 -8.102 -15.688 1 97.31 101 SER B O 1
ATOM 2553 N N . VAL B 1 102 ? -4.242 -7.625 -13.648 1 97.94 102 VAL B N 1
ATOM 2554 C CA . VAL B 1 102 ? -5.5 -7.934 -12.977 1 97.94 102 VAL B CA 1
ATOM 2555 C C . VAL B 1 102 ? -6.215 -6.641 -12.594 1 97.94 102 VAL B C 1
ATOM 2557 O O . VAL B 1 102 ? -5.586 -5.586 -12.492 1 97.94 102 VAL B O 1
ATOM 2560 N N . PRO B 1 103 ? -7.578 -6.773 -12.414 1 96.81 103 PRO B N 1
ATOM 2561 C CA . PRO B 1 103 ? -8.281 -5.574 -11.961 1 96.81 103 PRO B CA 1
ATOM 2562 C C . PRO B 1 103 ? -7.816 -5.105 -10.586 1 96.81 103 PRO B C 1
ATOM 2564 O O . PRO B 1 103 ? -7.551 -5.926 -9.703 1 96.81 103 PRO B O 1
ATOM 2567 N N . LEU B 1 104 ? -7.812 -3.848 -10.406 1 96.81 104 LEU B N 1
ATOM 2568 C CA . LEU B 1 104 ? -7.242 -3.283 -9.188 1 96.81 104 LEU B CA 1
ATOM 2569 C C . LEU B 1 104 ? -8.328 -3.025 -8.148 1 96.81 104 LEU B C 1
ATOM 2571 O O . LEU B 1 104 ? -8.039 -2.945 -6.953 1 96.81 104 LEU B O 1
ATOM 2575 N N . PHE B 1 105 ? -9.539 -2.969 -8.586 1 97 105 PHE B N 1
ATOM 2576 C CA . PHE B 1 105 ? -10.523 -2.441 -7.645 1 97 105 PHE B CA 1
ATOM 2577 C C . PHE B 1 105 ? -11.68 -3.414 -7.477 1 97 105 PHE B C 1
ATOM 2579 O O . PHE B 1 105 ? -12.555 -3.207 -6.629 1 97 105 PHE B O 1
ATOM 2586 N N . TYR B 1 106 ? -11.68 -4.375 -8.305 1 97 106 TYR B N 1
ATOM 2587 C CA . TYR B 1 106 ? -12.781 -5.324 -8.227 1 97 106 TYR B CA 1
ATOM 2588 C C . TYR B 1 106 ? -12.266 -6.758 -8.203 1 97 106 TYR B C 1
ATOM 2590 O O . TYR B 1 106 ? -11.25 -7.07 -8.836 1 97 106 TYR B O 1
ATOM 2598 N N . PRO B 1 107 ? -13 -7.562 -7.469 1 97.12 107 PRO B N 1
ATOM 2599 C CA . PRO B 1 107 ? -12.625 -8.977 -7.508 1 97.12 107 PRO B CA 1
ATOM 2600 C C . PRO B 1 107 ? -12.75 -9.586 -8.898 1 97.12 107 PRO B C 1
ATOM 2602 O O . PRO B 1 107 ? -13.461 -9.047 -9.75 1 97.12 107 PRO B O 1
ATOM 2605 N N . SER B 1 108 ? -12 -10.641 -9.086 1 97.94 108 SER B N 1
ATOM 2606 C CA . SER B 1 108 ? -12.055 -11.312 -10.375 1 97.94 108 SER B CA 1
ATOM 2607 C C . SER B 1 108 ? -11.945 -12.828 -10.211 1 97.94 108 SER B C 1
ATOM 2609 O O . SER B 1 108 ? -11.625 -13.32 -9.125 1 97.94 108 SER B O 1
ATOM 2611 N N . GLU B 1 109 ? -12.25 -13.508 -11.312 1 97.44 109 GLU B N 1
ATOM 2612 C CA . GLU B 1 109 ? -12.242 -14.969 -11.328 1 97.44 109 GLU B CA 1
ATOM 2613 C C . GLU B 1 109 ? -11.164 -15.5 -12.266 1 97.44 109 GLU B C 1
ATOM 2615 O O . GLU B 1 109 ? -10.68 -14.781 -13.148 1 97.44 109 GLU B O 1
ATOM 2620 N N . ARG B 1 110 ? -10.898 -16.75 -12.039 1 97.19 110 ARG B N 1
ATOM 2621 C CA . ARG B 1 110 ? -9.93 -17.391 -12.914 1 97.19 110 ARG B CA 1
ATOM 2622 C C . ARG B 1 110 ? -10.492 -17.578 -14.32 1 97.19 110 ARG B C 1
ATOM 2624 O O . ARG B 1 110 ? -11.703 -17.5 -14.523 1 97.19 110 ARG B O 1
ATOM 2631 N N . SER B 1 111 ? -9.516 -17.828 -15.234 1 96.31 111 SER B N 1
ATOM 2632 C CA . SER B 1 111 ? -9.953 -18.109 -16.594 1 96.31 111 SER B CA 1
ATOM 2633 C C . SER B 1 111 ? -10.523 -19.516 -16.719 1 96.31 111 SER B C 1
ATOM 2635 O O . SER B 1 111 ? -9.984 -20.453 -16.141 1 96.31 111 SER B O 1
ATOM 2637 N N . PRO B 1 112 ? -11.594 -19.609 -17.438 1 94.12 112 PRO B N 1
ATOM 2638 C CA . PRO B 1 112 ? -12.086 -20.969 -17.719 1 94.12 112 PRO B CA 1
ATOM 2639 C C . PRO B 1 112 ? -11.18 -21.734 -18.688 1 94.12 112 PRO B C 1
ATOM 2641 O O . PRO B 1 112 ? -11.25 -22.969 -18.75 1 94.12 112 PRO B O 1
ATOM 2644 N N . SER B 1 113 ? -10.422 -20.984 -19.422 1 96.31 113 SER B N 1
ATOM 2645 C CA . SER B 1 113 ? -9.461 -21.609 -20.328 1 96.31 113 SER B CA 1
ATOM 2646 C C . SER B 1 113 ? -8.219 -22.078 -19.562 1 96.31 113 SER B C 1
ATOM 2648 O O . SER B 1 113 ? -7.496 -21.266 -19 1 96.31 113 SER B O 1
ATOM 2650 N N . ALA B 1 114 ? -7.969 -23.375 -19.656 1 95 114 ALA B N 1
ATOM 2651 C CA . ALA B 1 114 ? -6.816 -23.953 -18.953 1 95 114 ALA B CA 1
ATOM 2652 C C . ALA B 1 114 ? -5.516 -23.328 -19.469 1 95 114 ALA B C 1
ATOM 2654 O O . ALA B 1 114 ? -4.594 -23.078 -18.688 1 95 114 ALA B O 1
ATOM 2655 N N . GLU B 1 115 ? -5.453 -23.156 -20.75 1 96.69 115 GLU B N 1
ATOM 2656 C CA . GLU B 1 115 ? -4.254 -22.578 -21.344 1 96.69 115 GLU B CA 1
ATOM 2657 C C . GLU B 1 115 ? -4.012 -21.156 -20.844 1 96.69 115 GLU B C 1
ATOM 2659 O O . GLU B 1 115 ? -2.889 -20.812 -20.484 1 96.69 115 GLU B O 1
ATOM 2664 N N . GLU B 1 116 ? -5.07 -20.391 -20.844 1 97.38 116 GLU B N 1
ATOM 2665 C CA . GLU B 1 116 ? -4.965 -19.016 -20.359 1 97.38 116 GLU B CA 1
ATOM 2666 C C . GLU B 1 116 ? -4.617 -18.984 -18.875 1 97.38 116 GLU B C 1
ATOM 2668 O O . GLU B 1 116 ? -3.828 -18.141 -18.438 1 97.38 116 GLU B O 1
ATOM 2673 N N . GLU B 1 117 ? -5.266 -19.859 -18.172 1 97.88 117 GLU B N 1
ATOM 2674 C CA . GLU B 1 117 ? -4.992 -19.922 -16.734 1 97.88 117 GLU B CA 1
ATOM 2675 C C . GLU B 1 117 ? -3.547 -20.328 -16.469 1 97.88 117 GLU B C 1
ATOM 2677 O O . GLU B 1 117 ? -2.893 -19.766 -15.586 1 97.88 117 GLU B O 1
ATOM 2682 N N . ASP B 1 118 ? -3.049 -21.25 -17.203 1 97.56 118 ASP B N 1
ATOM 2683 C CA . ASP B 1 118 ? -1.658 -21.656 -17.047 1 97.56 118 ASP B CA 1
ATOM 2684 C C . ASP B 1 118 ? -0.705 -20.516 -17.375 1 97.56 118 ASP B C 1
ATOM 2686 O O . ASP B 1 118 ? 0.326 -20.344 -16.719 1 97.56 118 ASP B O 1
ATOM 2690 N N . GLU B 1 119 ? -0.985 -19.766 -18.359 1 97.75 119 GLU B N 1
ATOM 2691 C CA . GLU B 1 119 ? -0.178 -18.594 -18.688 1 97.75 119 GLU B CA 1
ATOM 2692 C C . GLU B 1 119 ? -0.181 -17.578 -17.531 1 97.75 119 GLU B C 1
ATOM 2694 O O . GLU B 1 119 ? 0.86 -17.016 -17.203 1 97.75 119 GLU B O 1
ATOM 2699 N N . PHE B 1 120 ? -1.346 -17.422 -17.016 1 98.5 120 PHE B N 1
ATOM 2700 C CA . PHE B 1 120 ? -1.466 -16.516 -15.883 1 98.5 120 PHE B CA 1
ATOM 2701 C C . PHE B 1 120 ? -0.64 -17.031 -14.703 1 98.5 120 PHE B C 1
ATOM 2703 O O . PHE B 1 120 ? 0.062 -16.25 -14.047 1 98.5 120 PHE B O 1
ATOM 2710 N N . CYS B 1 121 ? -0.72 -18.266 -14.445 1 98 121 CYS B N 1
ATOM 2711 C CA . CYS B 1 121 ? 0.036 -18.891 -13.367 1 98 121 CYS B CA 1
ATOM 2712 C C . CYS B 1 121 ? 1.534 -18.688 -13.562 1 98 121 CYS B C 1
ATOM 2714 O O . CYS B 1 121 ? 2.268 -18.453 -12.594 1 98 121 CYS B O 1
ATOM 2716 N N . ASN B 1 122 ? 1.915 -18.828 -14.758 1 97.69 122 ASN B N 1
ATOM 2717 C CA . ASN B 1 122 ? 3.32 -18.578 -15.062 1 97.69 122 ASN B CA 1
ATOM 2718 C C . ASN B 1 122 ? 3.736 -17.172 -14.672 1 97.69 122 ASN B C 1
ATOM 2720 O O . ASN B 1 122 ? 4.805 -16.969 -14.086 1 97.69 122 ASN B O 1
ATOM 2724 N N . LEU B 1 123 ? 2.945 -16.188 -14.945 1 97.62 123 LEU B N 1
ATOM 2725 C CA . LEU B 1 123 ? 3.211 -14.805 -14.562 1 97.62 123 LEU B CA 1
ATOM 2726 C C . LEU B 1 123 ? 3.273 -14.672 -13.047 1 97.62 123 LEU B C 1
ATOM 2728 O O . LEU B 1 123 ? 4.133 -13.961 -12.523 1 97.62 123 LEU B O 1
ATOM 2732 N N . MET B 1 124 ? 2.387 -15.312 -12.414 1 98.5 124 MET B N 1
ATOM 2733 C CA . MET B 1 124 ? 2.365 -15.258 -10.953 1 98.5 124 MET B CA 1
ATOM 2734 C C . MET B 1 124 ? 3.678 -15.773 -10.375 1 98.5 124 MET B C 1
ATOM 2736 O O . MET B 1 124 ? 4.211 -15.195 -9.422 1 98.5 124 MET B O 1
ATOM 2740 N N . GLN B 1 125 ? 4.129 -16.828 -10.906 1 97.81 125 GLN B N 1
ATOM 2741 C CA . GLN B 1 125 ? 5.379 -17.391 -10.414 1 97.81 125 GLN B CA 1
ATOM 2742 C C . GLN B 1 125 ? 6.543 -16.438 -10.633 1 97.81 125 GLN B C 1
ATOM 2744 O O . GLN B 1 125 ? 7.469 -16.375 -9.82 1 97.81 125 GLN B O 1
ATOM 2749 N N . ARG B 1 126 ? 6.488 -15.688 -11.648 1 97.56 126 ARG B N 1
ATOM 2750 C CA . ARG B 1 126 ? 7.547 -14.742 -11.969 1 97.56 126 ARG B CA 1
ATOM 2751 C C . ARG B 1 126 ? 7.652 -13.656 -10.898 1 97.56 126 ARG B C 1
ATOM 2753 O O . ARG B 1 126 ? 8.695 -13.023 -10.75 1 97.56 126 ARG B O 1
ATOM 2760 N N . ILE B 1 127 ? 6.57 -13.484 -10.18 1 97.56 127 ILE B N 1
ATOM 2761 C CA . ILE B 1 127 ? 6.641 -12.461 -9.141 1 97.56 127 ILE B CA 1
ATOM 2762 C C . ILE B 1 127 ? 6.672 -13.125 -7.766 1 97.56 127 ILE B C 1
ATOM 2764 O O . ILE B 1 127 ? 6.426 -12.469 -6.75 1 97.56 127 ILE B O 1
ATOM 2768 N N . GLY B 1 128 ? 6.871 -14.352 -7.738 1 96.38 128 GLY B N 1
ATOM 2769 C CA . GLY B 1 128 ? 7.191 -15.016 -6.484 1 96.38 128 GLY B CA 1
ATOM 2770 C C . GLY B 1 128 ? 5.992 -15.672 -5.832 1 96.38 128 GLY B C 1
ATOM 2771 O O . GLY B 1 128 ? 6.023 -15.992 -4.641 1 96.38 128 GLY B O 1
ATOM 2772 N N . ALA B 1 129 ? 4.918 -15.812 -6.574 1 97.44 129 ALA B N 1
ATOM 2773 C CA . ALA B 1 129 ? 3.807 -16.594 -6.031 1 97.44 129 ALA B CA 1
ATOM 2774 C C . ALA B 1 129 ? 4.238 -18.016 -5.73 1 97.44 129 ALA B C 1
ATOM 2776 O O . ALA B 1 129 ? 5.027 -18.609 -6.477 1 97.44 129 ALA B O 1
ATOM 2777 N N . LYS B 1 130 ? 3.637 -18.578 -4.723 1 95.19 130 LYS B N 1
ATOM 2778 C CA . LYS B 1 130 ? 4.016 -19.938 -4.309 1 95.19 130 LYS B CA 1
ATOM 2779 C C . LYS B 1 130 ? 2.896 -20.922 -4.594 1 95.19 130 LYS B C 1
ATOM 2781 O O . LYS B 1 130 ? 1.72 -20.625 -4.391 1 95.19 130 LYS B O 1
ATOM 2786 N N . LEU B 1 131 ? 3.355 -22.141 -4.969 1 95.94 131 LEU B N 1
ATOM 2787 C CA . LEU B 1 131 ? 2.406 -23.219 -5.215 1 95.94 131 LEU B CA 1
ATOM 2788 C C . LEU B 1 131 ? 2.109 -23.984 -3.932 1 95.94 131 LEU B C 1
ATOM 2790 O O . LEU B 1 131 ? 3.031 -24.438 -3.252 1 95.94 131 LEU B O 1
ATOM 2794 N N . TRP B 1 132 ? 0.824 -24.062 -3.67 1 95.06 132 TRP B N 1
ATOM 2795 C CA . TRP B 1 132 ? 0.349 -24.828 -2.525 1 95.06 132 TRP B CA 1
ATOM 2796 C C . TRP B 1 132 ? -0.542 -25.984 -2.977 1 95.06 132 TRP B C 1
ATOM 2798 O O . TRP B 1 132 ? -1.257 -25.859 -3.977 1 95.06 132 TRP B O 1
ATOM 2808 N N . PRO B 1 133 ? -0.499 -27.062 -2.191 1 95.12 133 PRO B N 1
ATOM 2809 C CA . PRO B 1 133 ? -1.389 -28.156 -2.574 1 95.12 133 PRO B CA 1
ATOM 2810 C C . PRO B 1 133 ? -2.863 -27.766 -2.529 1 95.12 133 PRO B C 1
ATOM 2812 O O . PRO B 1 133 ? -3.67 -28.297 -3.301 1 95.12 133 PRO B O 1
ATOM 2815 N N . SER B 1 134 ? -3.193 -26.922 -1.586 1 93.06 134 SER B N 1
ATOM 2816 C CA . SER B 1 134 ? -4.57 -26.453 -1.435 1 93.06 134 SER B CA 1
ATOM 2817 C C . SER B 1 134 ? -4.629 -25.141 -0.676 1 93.06 134 SER B C 1
ATOM 2819 O O . SER B 1 134 ? -3.631 -24.703 -0.091 1 93.06 134 SER B O 1
ATOM 2821 N N . HIS B 1 135 ? -5.836 -24.531 -0.758 1 92.5 135 HIS B N 1
ATOM 2822 C CA . HIS B 1 135 ? -6.059 -23.344 0.05 1 92.5 135 HIS B CA 1
ATOM 2823 C C . HIS B 1 135 ? -5.887 -23.641 1.535 1 92.5 135 HIS B C 1
ATOM 2825 O O . HIS B 1 135 ? -5.316 -22.844 2.275 1 92.5 135 HIS B O 1
ATOM 2831 N N . GLU B 1 136 ? -6.387 -24.734 1.913 1 89.81 136 GLU B N 1
ATOM 2832 C CA . GLU B 1 136 ? -6.328 -25.141 3.312 1 89.81 136 GLU B CA 1
ATOM 2833 C C . GLU B 1 136 ? -4.887 -25.297 3.785 1 89.81 136 GLU B C 1
ATOM 2835 O O . GLU B 1 136 ? -4.551 -24.922 4.906 1 89.81 136 GLU B O 1
ATOM 2840 N N . ALA B 1 137 ? -4.148 -25.891 2.938 1 90.94 137 ALA B N 1
ATOM 2841 C CA . ALA B 1 137 ? -2.74 -26.062 3.287 1 90.94 137 ALA B CA 1
ATOM 2842 C C . ALA B 1 137 ? -2.07 -24.703 3.531 1 90.94 137 ALA B C 1
ATOM 2844 O O . ALA B 1 137 ? -1.295 -24.562 4.477 1 90.94 137 ALA B O 1
ATOM 2845 N N . TRP B 1 138 ? -2.316 -23.781 2.727 1 90.88 138 TRP B N 1
ATOM 2846 C CA . TRP B 1 138 ? -1.791 -22.422 2.895 1 90.88 138 TRP B CA 1
ATOM 2847 C C . TRP B 1 138 ? -2.273 -21.812 4.207 1 90.88 138 TRP B C 1
ATOM 2849 O O . TRP B 1 138 ? -1.474 -21.297 4.984 1 90.88 138 TRP B O 1
ATOM 2859 N N . PHE B 1 139 ? -3.576 -21.938 4.438 1 87.94 139 PHE B N 1
ATOM 2860 C CA . PHE B 1 139 ? -4.156 -21.359 5.648 1 87.94 139 PHE B CA 1
ATOM 2861 C C . PHE B 1 139 ? -3.523 -21.969 6.891 1 87.94 139 PHE B C 1
ATOM 2863 O O . PHE B 1 139 ? -3.195 -21.266 7.84 1 87.94 139 PHE B O 1
ATOM 2870 N N . THR B 1 140 ? -3.389 -23.203 6.875 1 87.06 140 THR B N 1
ATOM 2871 C CA . THR B 1 140 ? -2.785 -23.906 8 1 87.06 140 THR B CA 1
ATOM 2872 C C . THR B 1 140 ? -1.36 -23.422 8.242 1 87.06 140 THR B C 1
ATOM 2874 O O . THR B 1 140 ? -0.92 -23.328 9.391 1 87.06 140 THR B O 1
ATOM 2877 N N . SER B 1 141 ? -0.696 -23.109 7.184 1 84.88 141 SER B N 1
ATOM 2878 C CA . SER B 1 141 ? 0.682 -22.656 7.301 1 84.88 141 SER B CA 1
ATOM 2879 C C . SER B 1 141 ? 0.75 -21.297 7.996 1 84.88 141 SER B C 1
ATOM 2881 O O . SER B 1 141 ? 1.784 -20.938 8.562 1 84.88 141 SER B O 1
ATOM 2883 N N . LEU B 1 142 ? -0.305 -20.594 7.891 1 81.12 142 LEU B N 1
ATOM 2884 C CA . LEU B 1 142 ? -0.335 -19.266 8.516 1 81.12 142 LEU B CA 1
ATOM 2885 C C . LEU B 1 142 ? -0.464 -19.391 10.031 1 81.12 142 LEU B C 1
ATOM 2887 O O . LEU B 1 142 ? -0.011 -18.516 10.766 1 81.12 142 LEU B O 1
ATOM 2891 N N . ILE B 1 143 ? -1.147 -20.328 10.539 1 78.56 143 ILE B N 1
ATOM 2892 C CA . ILE B 1 143 ? -1.469 -20.406 11.953 1 78.56 143 ILE B CA 1
ATOM 2893 C C . ILE B 1 143 ? -0.503 -21.359 12.648 1 78.56 143 ILE B C 1
ATOM 2895 O O . ILE B 1 143 ? -0.443 -21.406 13.883 1 78.56 143 ILE B O 1
ATOM 2899 N N . THR B 1 144 ? -0.013 -22.234 11.891 1 70.88 144 THR B N 1
ATOM 2900 C CA . THR B 1 144 ? 0.919 -23.188 12.5 1 70.88 144 THR B CA 1
ATOM 2901 C C . THR B 1 144 ? 2.277 -22.531 12.734 1 70.88 144 THR B C 1
ATOM 2903 O O . THR B 1 144 ? 2.875 -21.984 11.805 1 70.88 144 THR B O 1
ATOM 2906 N N . PRO B 1 145 ? 2.531 -22.188 14.008 1 58.12 145 PRO B N 1
ATOM 2907 C CA . PRO B 1 145 ? 3.891 -21.719 14.266 1 58.12 145 PRO B CA 1
ATOM 2908 C C . PRO B 1 145 ? 4.957 -22.562 13.57 1 58.12 145 PRO B C 1
ATOM 2910 O O . PRO B 1 145 ? 4.887 -23.797 13.617 1 58.12 145 PRO B O 1
ATOM 2913 N N . LEU B 1 146 ? 5.262 -22.391 12.391 1 52.75 146 LEU B N 1
ATOM 2914 C CA . LEU B 1 146 ? 6.305 -23.25 11.852 1 52.75 146 LEU B CA 1
ATOM 2915 C C . LEU B 1 146 ? 7.355 -23.562 12.914 1 52.75 146 LEU B C 1
ATOM 2917 O O . LEU B 1 146 ? 7.863 -22.656 13.578 1 52.75 146 LEU B O 1
ATOM 2921 N N . GLN B 1 147 ? 7.223 -24.609 13.594 1 47.84 147 GLN B N 1
ATOM 2922 C CA . GLN B 1 147 ? 8.242 -25.125 14.5 1 47.84 147 GLN B CA 1
ATOM 2923 C C . GLN B 1 147 ? 9.625 -24.609 14.125 1 47.84 147 GLN B C 1
ATOM 2925 O O . GLN B 1 147 ? 10.453 -24.328 15 1 47.84 147 GLN B O 1
ATOM 2930 N N . GLU B 1 148 ? 10.117 -25 12.945 1 52.09 148 GLU B N 1
ATOM 2931 C CA . GLU B 1 148 ? 11.555 -24.812 12.75 1 52.09 148 GLU B CA 1
ATOM 2932 C C . GLU B 1 148 ? 11.914 -23.328 12.695 1 52.09 148 GLU B C 1
ATOM 2934 O O . GLU B 1 148 ? 12.852 -22.891 13.367 1 52.09 148 GLU B O 1
ATOM 2939 N N . SER B 1 149 ? 11.766 -22.562 11.445 1 52.12 149 SER B N 1
ATOM 2940 C CA . SER B 1 149 ? 12.328 -21.219 11.336 1 52.12 149 SER B CA 1
ATOM 2941 C C . SER B 1 149 ? 11.359 -20.172 11.875 1 52.12 149 SER B C 1
ATOM 2943 O O . SER B 1 149 ? 10.156 -20.25 11.641 1 52.12 149 SER B O 1
ATOM 2945 N N . ALA B 1 150 ? 11.672 -19.609 12.914 1 50.19 150 ALA B N 1
ATOM 2946 C CA . ALA B 1 150 ? 10.914 -18.469 13.422 1 50.19 150 ALA B CA 1
ATOM 2947 C C . ALA B 1 150 ? 10.281 -17.672 12.281 1 50.19 150 ALA B C 1
ATOM 2949 O O . ALA B 1 150 ? 10.898 -17.484 11.234 1 50.19 150 ALA B O 1
ATOM 2950 N N . PRO B 1 151 ? 8.945 -17.578 12.266 1 53.41 151 PRO B N 1
ATOM 2951 C CA . PRO B 1 151 ? 8.234 -16.859 11.211 1 53.41 151 PRO B CA 1
ATOM 2952 C C . PRO B 1 151 ? 9.078 -15.773 10.562 1 53.41 151 PRO B C 1
ATOM 2954 O O . PRO B 1 151 ? 8.945 -15.508 9.359 1 53.41 151 PRO B O 1
ATOM 2957 N N . GLY B 1 152 ? 9.984 -15.312 11.375 1 54.09 152 GLY B N 1
ATOM 2958 C CA . GLY B 1 152 ? 10.883 -14.273 10.906 1 54.09 152 GLY B CA 1
ATOM 2959 C C . GLY B 1 152 ? 12.07 -14.812 10.117 1 54.09 152 GLY B C 1
ATOM 2960 O O . GLY B 1 152 ? 12.812 -14.047 9.508 1 54.09 152 GLY B O 1
ATOM 2961 N N . ASP B 1 153 ? 12.07 -16.125 10.102 1 58.97 153 ASP B N 1
ATOM 2962 C CA . ASP B 1 153 ? 13.352 -16.625 9.633 1 58.97 153 ASP B CA 1
ATOM 2963 C C . ASP B 1 153 ? 13.234 -17.203 8.227 1 58.97 153 ASP B C 1
ATOM 2965 O O . ASP B 1 153 ? 14.039 -18.047 7.816 1 58.97 153 ASP B O 1
ATOM 2969 N N . LYS B 1 154 ? 12.234 -16.75 7.484 1 75.81 154 LYS B N 1
ATOM 2970 C CA . LYS B 1 154 ? 12.156 -17.312 6.145 1 75.81 154 LYS B CA 1
ATOM 2971 C C . LYS B 1 154 ? 12.688 -16.328 5.102 1 75.81 154 LYS B C 1
ATOM 2973 O O . LYS B 1 154 ? 12.352 -15.148 5.129 1 75.81 154 LYS B O 1
ATOM 2978 N N . LYS B 1 155 ? 13.57 -16.953 4.242 1 87.69 155 LYS B N 1
ATOM 2979 C CA . LYS B 1 155 ? 14.125 -16.219 3.117 1 87.69 155 LYS B CA 1
ATOM 2980 C C . LYS B 1 155 ? 13.023 -15.57 2.283 1 87.69 155 LYS B C 1
ATOM 2982 O O . LYS B 1 155 ? 11.977 -16.188 2.041 1 87.69 155 LYS B O 1
ATOM 2987 N N . VAL B 1 156 ? 13.297 -14.32 1.996 1 92.94 156 VAL B N 1
ATOM 2988 C CA . VAL B 1 156 ? 12.352 -13.625 1.137 1 92.94 156 VAL B CA 1
ATOM 2989 C C . VAL B 1 156 ? 13.062 -13.117 -0.118 1 92.94 156 VAL B C 1
ATOM 2991 O O . VAL B 1 156 ? 14.211 -12.688 -0.054 1 92.94 156 VAL B O 1
ATOM 2994 N N . VAL B 1 157 ? 12.32 -13.273 -1.242 1 96.75 157 VAL B N 1
ATOM 2995 C CA . VAL B 1 157 ? 12.891 -12.891 -2.531 1 96.75 157 VAL B CA 1
ATOM 2996 C C . VAL B 1 157 ? 11.938 -11.945 -3.256 1 96.75 157 VAL B C 1
ATOM 2998 O O . VAL B 1 157 ? 10.719 -12.148 -3.258 1 96.75 157 VAL B O 1
ATOM 3001 N N . TYR B 1 158 ? 12.508 -10.891 -3.857 1 97.5 158 TYR B N 1
ATOM 3002 C CA . TYR B 1 158 ? 11.758 -9.906 -4.637 1 97.5 158 TYR B CA 1
ATOM 3003 C C . TYR B 1 158 ? 12.273 -9.844 -6.07 1 97.5 158 TYR B C 1
ATOM 3005 O O . TYR B 1 158 ? 13.477 -9.938 -6.309 1 97.5 158 TYR B O 1
ATOM 3013 N N . TYR B 1 159 ? 11.336 -9.609 -6.957 1 98.31 159 TYR B N 1
ATOM 3014 C CA . TYR B 1 159 ? 11.695 -9.633 -8.375 1 98.31 159 TYR B CA 1
ATOM 3015 C C . TYR B 1 159 ? 11.312 -8.32 -9.055 1 98.31 159 TYR B C 1
ATOM 3017 O O . TYR B 1 159 ? 10.32 -7.691 -8.688 1 98.31 159 TYR B O 1
ATOM 3025 N N . GLY B 1 160 ? 12.094 -7.902 -10.008 1 98.38 160 GLY B N 1
ATOM 3026 C CA . GLY B 1 160 ? 11.789 -6.805 -10.922 1 98.38 160 GLY B CA 1
ATOM 3027 C C . GLY B 1 160 ? 12.008 -7.164 -12.375 1 98.38 160 GLY B C 1
ATOM 3028 O O . GLY B 1 160 ? 13.109 -7.539 -12.773 1 98.38 160 GLY B O 1
ATOM 3029 N N . TRP B 1 161 ? 10.977 -7.016 -13.102 1 97.94 161 TRP B N 1
ATOM 3030 C CA . TRP B 1 161 ? 11 -7.355 -14.516 1 97.94 161 TRP B CA 1
ATOM 3031 C C . TRP B 1 161 ? 10.969 -6.094 -15.375 1 97.94 161 TRP B C 1
ATOM 3033 O O . TRP B 1 161 ? 9.914 -5.488 -15.562 1 97.94 161 TRP B O 1
ATOM 3043 N N . PRO B 1 162 ? 12.047 -5.789 -16.016 1 95.38 162 PRO B N 1
ATOM 3044 C CA . PRO B 1 162 ? 12.078 -4.57 -16.828 1 95.38 162 PRO B CA 1
ATOM 3045 C C . PRO B 1 162 ? 11.109 -4.625 -18 1 95.38 162 PRO B C 1
ATOM 3047 O O . PRO B 1 162 ? 10.867 -5.699 -18.562 1 95.38 162 PRO B O 1
ATOM 3050 N N . ILE B 1 163 ? 10.641 -3.404 -18.344 1 89.25 163 ILE B N 1
ATOM 3051 C CA . ILE B 1 163 ? 9.633 -3.297 -19.391 1 89.25 163 ILE B CA 1
ATOM 3052 C C . ILE B 1 163 ? 10.234 -3.699 -20.734 1 89.25 163 ILE B C 1
ATOM 3054 O O . ILE B 1 163 ? 9.516 -4.148 -21.625 1 89.25 163 ILE B O 1
ATOM 3058 N N . ASP B 1 164 ? 11.523 -3.451 -20.875 1 87.44 164 ASP B N 1
ATOM 3059 C CA . ASP B 1 164 ? 12.156 -3.787 -22.141 1 87.44 164 ASP B CA 1
ATOM 3060 C C . ASP B 1 164 ? 12.211 -5.301 -22.344 1 87.44 164 ASP B C 1
ATOM 3062 O O . ASP B 1 164 ? 12.562 -5.773 -23.422 1 87.44 164 ASP B O 1
ATOM 3066 N N . GLY B 1 165 ? 11.938 -6.074 -21.312 1 84.06 165 GLY B N 1
ATOM 3067 C CA . GLY B 1 165 ? 11.773 -7.52 -21.406 1 84.06 165 GLY B CA 1
ATOM 3068 C C . GLY B 1 165 ? 13.086 -8.273 -21.266 1 84.06 165 GLY B C 1
ATOM 3069 O O . GLY B 1 165 ? 13.117 -9.5 -21.375 1 84.06 165 GLY B O 1
ATOM 3070 N N . VAL B 1 166 ? 14.047 -7.48 -20.938 1 89.12 166 VAL B N 1
ATOM 3071 C CA . VAL B 1 166 ? 15.352 -8.133 -20.875 1 89.12 166 VAL B CA 1
ATOM 3072 C C . VAL B 1 166 ? 15.719 -8.398 -19.406 1 89.12 166 VAL B C 1
ATOM 3074 O O . VAL B 1 166 ? 15.891 -7.465 -18.625 1 89.12 166 VAL B O 1
ATOM 3077 N N . GLY B 1 167 ? 15.805 -9.742 -19.125 1 96.12 167 GLY B N 1
ATOM 3078 C CA . GLY B 1 167 ? 16.375 -10.148 -17.844 1 96.12 167 GLY B CA 1
ATOM 3079 C C . GLY B 1 167 ? 15.438 -9.914 -16.672 1 96.12 167 GLY B C 1
ATOM 3080 O O . GLY B 1 167 ? 14.234 -9.703 -16.859 1 96.12 167 GLY B O 1
ATOM 3081 N N . VAL B 1 168 ? 16 -10.117 -15.469 1 98.19 168 VAL B N 1
ATOM 3082 C CA . VAL B 1 168 ? 15.242 -9.977 -14.227 1 98.19 168 VAL B CA 1
ATOM 3083 C C . VAL B 1 168 ? 16.172 -9.508 -13.109 1 98.19 168 VAL B C 1
ATOM 3085 O O . VAL B 1 168 ? 17.344 -9.906 -13.055 1 98.19 168 VAL B O 1
ATOM 3088 N N . TRP B 1 169 ? 15.68 -8.578 -12.328 1 98.5 169 TRP B N 1
ATOM 3089 C CA . TRP B 1 169 ? 16.359 -8.172 -11.094 1 98.5 169 TRP B CA 1
ATOM 3090 C C . TRP B 1 169 ? 15.836 -8.969 -9.898 1 98.5 169 TRP B C 1
ATOM 3092 O O . TRP B 1 169 ? 14.625 -9.148 -9.742 1 98.5 169 TRP B O 1
ATOM 3102 N N . VAL B 1 170 ? 16.797 -9.484 -9.062 1 98.56 170 VAL B N 1
ATOM 3103 C CA . VAL B 1 170 ? 16.438 -10.344 -7.945 1 98.56 170 VAL B CA 1
ATOM 3104 C C . VAL B 1 170 ? 17.062 -9.82 -6.656 1 98.56 170 VAL B C 1
ATOM 3106 O O . VAL B 1 170 ? 18.281 -9.617 -6.59 1 98.56 170 VAL B O 1
ATOM 3109 N N . LEU B 1 171 ? 16.234 -9.531 -5.668 1 98.31 171 LEU B N 1
ATOM 3110 C CA . LEU B 1 171 ? 16.672 -9.086 -4.348 1 98.31 171 LEU B CA 1
ATOM 3111 C C . LEU B 1 171 ? 16.328 -10.125 -3.287 1 98.31 171 LEU B C 1
ATOM 3113 O O . LEU B 1 171 ? 15.18 -10.57 -3.191 1 98.31 171 LEU B O 1
ATOM 3117 N N . ARG B 1 172 ? 17.344 -10.5 -2.512 1 96.88 172 ARG B N 1
ATOM 3118 C CA . ARG B 1 172 ? 17.172 -11.57 -1.532 1 96.88 172 ARG B CA 1
ATOM 3119 C C . ARG B 1 172 ? 17.516 -11.086 -0.127 1 96.88 172 ARG B C 1
ATOM 3121 O O . ARG B 1 172 ? 18.469 -10.336 0.062 1 96.88 172 ARG B O 1
ATOM 3128 N N . TYR B 1 173 ? 16.688 -11.547 0.802 1 95 173 TYR B N 1
ATOM 3129 C CA . TYR B 1 173 ? 17 -11.43 2.221 1 95 173 TYR B CA 1
ATOM 3130 C C . TYR B 1 173 ? 16.766 -12.75 2.945 1 95 173 TYR B C 1
ATOM 3132 O O . TYR B 1 173 ? 15.812 -13.461 2.654 1 95 173 TYR B O 1
ATOM 3140 N N . ASP B 1 174 ? 17.594 -13.055 3.922 1 90.88 174 ASP B N 1
ATOM 3141 C CA . ASP B 1 174 ? 17.453 -14.305 4.672 1 90.88 174 ASP B CA 1
ATOM 3142 C C . ASP B 1 174 ? 16.234 -14.266 5.582 1 90.88 174 ASP B C 1
ATOM 3144 O O . ASP B 1 174 ? 15.711 -15.312 5.977 1 90.88 174 ASP B O 1
ATOM 3148 N N . SER B 1 175 ? 15.875 -13.039 5.879 1 89 175 SER B N 1
ATOM 3149 C CA . SER B 1 175 ? 14.68 -12.797 6.684 1 89 175 SER B CA 1
ATOM 3150 C C . SER B 1 175 ? 14.055 -11.445 6.352 1 89 175 SER B C 1
ATOM 3152 O O . SER B 1 175 ? 14.758 -10.492 6.023 1 89 175 SER B O 1
ATOM 3154 N N . PRO B 1 176 ? 12.758 -11.469 6.469 1 86.88 176 PRO B N 1
ATOM 3155 C CA . PRO B 1 176 ? 12.133 -10.164 6.258 1 86.88 176 PRO B CA 1
ATOM 3156 C C . PRO B 1 176 ? 12.641 -9.094 7.227 1 86.88 176 PRO B C 1
ATOM 3158 O O . PRO B 1 176 ? 12.562 -7.902 6.941 1 86.88 176 PRO B O 1
ATOM 3161 N N . LEU B 1 177 ? 13.164 -9.555 8.289 1 87.06 177 LEU B N 1
ATOM 3162 C CA . LEU B 1 177 ? 13.656 -8.641 9.32 1 87.06 177 LEU B CA 1
ATOM 3163 C C . LEU B 1 177 ? 14.898 -7.898 8.836 1 87.06 177 LEU B C 1
ATOM 3165 O O . LEU B 1 177 ? 15.266 -6.863 9.391 1 87.06 177 LEU B O 1
ATOM 3169 N N . TYR B 1 178 ? 15.508 -8.391 7.82 1 90.75 178 TYR B N 1
ATOM 3170 C CA . TYR B 1 178 ? 16.75 -7.793 7.336 1 90.75 178 TYR B CA 1
ATOM 3171 C C . TYR B 1 178 ? 16.469 -6.816 6.195 1 90.75 178 TYR B C 1
ATOM 3173 O O . TYR B 1 178 ? 17.406 -6.203 5.66 1 90.75 178 TYR B O 1
ATOM 3181 N N . ARG B 1 179 ? 15.25 -6.617 5.906 1 94.06 179 ARG B N 1
ATOM 3182 C CA . ARG B 1 179 ? 14.906 -5.602 4.914 1 94.06 179 ARG B CA 1
ATOM 3183 C C . ARG B 1 179 ? 15.305 -4.211 5.398 1 94.06 179 ARG B C 1
ATOM 3185 O O . ARG B 1 179 ? 15.234 -3.92 6.594 1 94.06 179 ARG B O 1
ATOM 3192 N N . PRO B 1 180 ? 15.641 -3.418 4.418 1 95.44 180 PRO B N 1
ATOM 3193 C CA . PRO B 1 180 ? 15.984 -2.047 4.797 1 95.44 180 PRO B CA 1
ATOM 3194 C C . PRO B 1 180 ? 14.852 -1.34 5.539 1 95.44 180 PRO B C 1
ATOM 3196 O O . PRO B 1 180 ? 13.68 -1.662 5.336 1 95.44 180 PRO B O 1
ATOM 3199 N N . ARG B 1 181 ? 15.211 -0.345 6.34 1 95.25 181 ARG B N 1
ATOM 3200 C CA . ARG B 1 181 ? 14.258 0.374 7.176 1 95.25 181 ARG B CA 1
ATOM 3201 C C . ARG B 1 181 ? 13.281 1.184 6.32 1 95.25 181 ARG B C 1
ATOM 3203 O O . ARG B 1 181 ? 12.203 1.548 6.781 1 95.25 181 ARG B O 1
ATOM 3210 N N . ASP B 1 182 ? 13.75 1.519 5.152 1 97.12 182 ASP B N 1
ATOM 3211 C CA . ASP B 1 182 ? 12.898 2.316 4.277 1 97.12 182 ASP B CA 1
ATOM 3212 C C . ASP B 1 182 ? 12.289 1.461 3.17 1 97.12 182 ASP B C 1
ATOM 3214 O O . ASP B 1 182 ? 11.953 1.97 2.098 1 97.12 182 ASP B O 1
ATOM 3218 N N . PHE B 1 183 ? 12.141 0.159 3.436 1 97.31 183 PHE B N 1
ATOM 3219 C CA . PHE B 1 183 ? 11.703 -0.783 2.414 1 97.31 183 PHE B CA 1
ATOM 3220 C C . PHE B 1 183 ? 10.297 -0.439 1.931 1 97.31 183 PHE B C 1
ATOM 3222 O O . PHE B 1 183 ? 9.875 -0.879 0.858 1 97.31 183 PHE B O 1
ATOM 3229 N N . GLY B 1 184 ? 9.562 0.324 2.654 1 96.12 184 GLY B N 1
ATOM 3230 C CA . GLY B 1 184 ? 8.203 0.714 2.311 1 96.12 184 GLY B CA 1
ATOM 3231 C C . GLY B 1 184 ? 8.117 1.504 1.018 1 96.12 184 GLY B C 1
ATOM 3232 O O . GLY B 1 184 ? 7.039 1.642 0.439 1 96.12 184 GLY B O 1
ATOM 3233 N N . ARG B 1 185 ? 9.211 1.97 0.527 1 96.62 185 ARG B N 1
ATOM 3234 C CA . ARG B 1 185 ? 9.273 2.654 -0.761 1 96.62 185 ARG B CA 1
ATOM 3235 C C . ARG B 1 185 ? 8.727 1.768 -1.877 1 96.62 185 ARG B C 1
ATOM 3237 O O . ARG B 1 185 ? 8.102 2.258 -2.818 1 96.62 185 ARG B O 1
ATOM 3244 N N . MET B 1 186 ? 8.93 0.535 -1.667 1 95.69 186 MET B N 1
ATOM 3245 C CA . MET B 1 186 ? 8.539 -0.457 -2.666 1 95.69 186 MET B CA 1
ATOM 3246 C C . MET B 1 186 ? 7.035 -0.428 -2.906 1 95.69 186 MET B C 1
ATOM 3248 O O . MET B 1 186 ? 6.574 -0.668 -4.023 1 95.69 186 MET B O 1
ATOM 3252 N N . SER B 1 187 ? 6.309 -0.066 -1.915 1 95.19 187 SER B N 1
ATOM 3253 C CA . SER B 1 187 ? 4.852 -0.143 -1.957 1 95.19 187 SER B CA 1
ATOM 3254 C C . SER B 1 187 ? 4.266 0.965 -2.824 1 95.19 187 SER B C 1
ATOM 3256 O O . SER B 1 187 ? 3.092 0.911 -3.199 1 95.19 187 SER B O 1
ATOM 3258 N N . PHE B 1 188 ? 5.07 1.91 -3.203 1 97.12 188 PHE B N 1
ATOM 3259 C CA . PHE B 1 188 ? 4.535 3.053 -3.936 1 97.12 188 PHE B CA 1
ATOM 3260 C C . PHE B 1 188 ? 4.906 2.973 -5.41 1 97.12 188 PHE B C 1
ATOM 3262 O O . PHE B 1 188 ? 4.523 3.836 -6.203 1 97.12 188 PHE B O 1
ATOM 3269 N N . ALA B 1 189 ? 5.652 1.93 -5.801 1 97.44 189 ALA B N 1
ATOM 3270 C CA . ALA B 1 189 ? 5.941 1.73 -7.215 1 97.44 189 ALA B CA 1
ATOM 3271 C C . ALA B 1 189 ? 4.672 1.393 -7.992 1 97.44 189 ALA B C 1
ATOM 3273 O O . ALA B 1 189 ? 3.951 0.458 -7.641 1 97.44 189 ALA B O 1
ATOM 3274 N N . MET B 1 190 ? 4.465 2.117 -9.062 1 96.31 190 MET B N 1
ATOM 3275 C CA . MET B 1 190 ? 3.266 1.902 -9.859 1 96.31 190 MET B CA 1
ATOM 3276 C C . MET B 1 190 ? 3.551 0.97 -11.031 1 96.31 190 MET B C 1
ATOM 3278 O O . MET B 1 190 ? 2.629 0.406 -11.625 1 96.31 190 MET B O 1
ATOM 3282 N N . THR B 1 191 ? 4.777 0.918 -11.367 1 96.31 191 THR B N 1
ATOM 3283 C CA . THR B 1 191 ? 5.172 0.068 -12.484 1 96.31 191 THR B CA 1
ATOM 3284 C C . THR B 1 191 ? 6.352 -0.818 -12.094 1 96.31 191 THR B C 1
ATOM 3286 O O . THR B 1 191 ? 7.055 -0.539 -11.125 1 96.31 191 THR B O 1
ATOM 3289 N N . MET B 1 192 ? 6.543 -1.771 -12.914 1 96.69 192 MET B N 1
ATOM 3290 C CA . MET B 1 192 ? 7.676 -2.664 -12.688 1 96.69 192 MET B CA 1
ATOM 3291 C C . MET B 1 192 ? 9 -1.926 -12.883 1 96.69 192 MET B C 1
ATOM 3293 O O . MET B 1 192 ? 9.977 -2.201 -12.18 1 96.69 192 MET B O 1
ATOM 3297 N N . ASP B 1 193 ? 8.984 -0.993 -13.75 1 97.12 193 ASP B N 1
ATOM 3298 C CA . ASP B 1 193 ? 10.211 -0.231 -13.969 1 97.12 193 ASP B CA 1
ATOM 3299 C C . ASP B 1 193 ? 10.57 0.591 -12.734 1 97.12 193 ASP B C 1
ATOM 3301 O O . ASP B 1 193 ? 11.734 0.679 -12.359 1 97.12 193 ASP B O 1
ATOM 3305 N N . GLU B 1 194 ? 9.617 1.184 -12.211 1 97.25 194 GLU B N 1
ATOM 3306 C CA . GLU B 1 194 ? 9.867 1.909 -10.969 1 97.25 194 GLU B CA 1
ATOM 3307 C C . GLU B 1 194 ? 10.352 0.97 -9.867 1 97.25 194 GLU B C 1
ATOM 3309 O O . GLU B 1 194 ? 11.266 1.308 -9.117 1 97.25 194 GLU B O 1
ATOM 3314 N N . ARG B 1 195 ? 9.75 -0.152 -9.781 1 97.75 195 ARG B N 1
ATOM 3315 C CA . ARG B 1 195 ? 10.172 -1.171 -8.828 1 97.75 195 ARG B CA 1
ATOM 3316 C C . ARG B 1 195 ? 11.625 -1.568 -9.055 1 97.75 195 ARG B C 1
ATOM 3318 O O . ARG B 1 195 ? 12.398 -1.689 -8.102 1 97.75 195 ARG B O 1
ATOM 3325 N N . VAL B 1 196 ? 11.938 -1.754 -10.242 1 98.19 196 VAL B N 1
ATOM 3326 C CA . VAL B 1 196 ? 13.297 -2.154 -10.602 1 98.19 196 VAL B CA 1
ATOM 3327 C C . VAL B 1 196 ? 14.297 -1.107 -10.117 1 98.19 196 VAL B C 1
ATOM 3329 O O . VAL B 1 196 ? 15.352 -1.451 -9.578 1 98.19 196 VAL B O 1
ATOM 3332 N N . GLU B 1 197 ? 13.961 0.156 -10.297 1 97.69 197 GLU B N 1
ATOM 3333 C CA . GLU B 1 197 ? 14.859 1.214 -9.852 1 97.69 197 GLU B CA 1
ATOM 3334 C C . GLU B 1 197 ? 15.109 1.12 -8.344 1 97.69 197 GLU B C 1
ATOM 3336 O O . GLU B 1 197 ? 16.234 1.293 -7.891 1 97.69 197 GLU B O 1
ATOM 3341 N N . ILE B 1 198 ? 14.141 0.833 -7.621 1 97.88 198 ILE B N 1
ATOM 3342 C CA . ILE B 1 198 ? 14.273 0.72 -6.176 1 97.88 198 ILE B CA 1
ATOM 3343 C C . ILE B 1 198 ? 15.078 -0.532 -5.828 1 97.88 198 ILE B C 1
ATOM 3345 O O . ILE B 1 198 ? 15.945 -0.497 -4.957 1 97.88 198 ILE B O 1
ATOM 3349 N N . LEU B 1 199 ? 14.758 -1.603 -6.496 1 98.19 199 LEU B N 1
ATOM 3350 C CA . LEU B 1 199 ? 15.484 -2.846 -6.277 1 98.19 199 LEU B CA 1
ATOM 3351 C C . LEU B 1 199 ? 16.984 -2.643 -6.488 1 98.19 199 LEU B C 1
ATOM 3353 O O . LEU B 1 199 ? 17.797 -3.137 -5.707 1 98.19 199 LEU B O 1
ATOM 3357 N N . LYS B 1 200 ? 17.297 -1.922 -7.504 1 98 200 LYS B N 1
ATOM 3358 C CA . LYS B 1 200 ? 18.703 -1.625 -7.785 1 98 200 LYS B CA 1
ATOM 3359 C C . LYS B 1 200 ? 19.359 -0.901 -6.609 1 98 200 LYS B C 1
ATOM 3361 O O . LYS B 1 200 ? 20.484 -1.223 -6.227 1 98 200 LYS B O 1
ATOM 3366 N N . GLU B 1 201 ? 18.672 0.008 -6.102 1 97.75 201 GLU B N 1
ATOM 3367 C CA . GLU B 1 201 ? 19.219 0.773 -4.98 1 97.75 201 GLU B CA 1
ATOM 3368 C C . GLU B 1 201 ? 19.484 -0.127 -3.775 1 97.75 201 GLU B C 1
ATOM 3370 O O . GLU B 1 201 ? 20.391 0.138 -2.984 1 97.75 201 GLU B O 1
ATOM 3375 N N . TYR B 1 202 ? 18.703 -1.162 -3.654 1 97.75 202 TYR B N 1
ATOM 3376 C CA . TYR B 1 202 ? 18.859 -2.053 -2.508 1 97.75 202 TYR B CA 1
ATOM 3377 C C . TYR B 1 202 ? 19.875 -3.146 -2.791 1 97.75 202 TYR B C 1
ATOM 3379 O O . TYR B 1 202 ? 20.094 -4.031 -1.959 1 97.75 202 TYR B O 1
ATOM 3387 N N . GLY B 1 203 ? 20.422 -3.164 -3.967 1 97.75 203 GLY B N 1
ATOM 3388 C CA . GLY B 1 203 ? 21.5 -4.086 -4.273 1 97.75 203 GLY B CA 1
ATOM 3389 C C . GLY B 1 203 ? 21.031 -5.367 -4.934 1 97.75 203 GLY B C 1
ATOM 3390 O O . GLY B 1 203 ? 21.656 -6.418 -4.785 1 97.75 203 GLY B O 1
ATOM 3391 N N . ALA B 1 204 ? 19.938 -5.273 -5.609 1 98.44 204 ALA B N 1
ATOM 3392 C CA . ALA B 1 204 ? 19.453 -6.441 -6.34 1 98.44 204 ALA B CA 1
ATOM 3393 C C . ALA B 1 204 ? 20.453 -6.875 -7.406 1 98.44 204 ALA B C 1
ATOM 3395 O O . ALA B 1 204 ? 21.219 -6.055 -7.918 1 98.44 204 ALA B O 1
ATOM 3396 N N . THR B 1 205 ? 20.359 -8.141 -7.715 1 98.44 205 THR B N 1
ATOM 3397 C CA . THR B 1 205 ? 21.219 -8.711 -8.742 1 98.44 205 THR B CA 1
ATOM 3398 C C . THR B 1 205 ? 20.469 -8.852 -10.062 1 98.44 205 THR B C 1
ATOM 3400 O O . THR B 1 205 ? 19.312 -9.289 -10.078 1 98.44 205 THR B O 1
ATOM 3403 N N . PHE B 1 206 ? 21.141 -8.5 -11.125 1 98.31 206 PHE B N 1
ATOM 3404 C CA . PHE B 1 206 ? 20.547 -8.617 -12.445 1 98.31 206 PHE B CA 1
ATOM 3405 C C . PHE B 1 206 ? 20.922 -9.938 -13.102 1 98.31 206 PHE B C 1
ATOM 3407 O O . PHE B 1 206 ? 22.109 -10.32 -13.102 1 98.31 206 PHE B O 1
ATOM 3414 N N . TYR B 1 207 ? 20 -10.609 -13.625 1 98.25 207 TYR B N 1
ATOM 3415 C CA . TYR B 1 207 ? 20.188 -11.812 -14.422 1 98.25 207 TYR B CA 1
ATOM 3416 C C . TYR B 1 207 ? 19.656 -11.617 -15.836 1 98.25 207 TYR B C 1
ATOM 3418 O O . TYR B 1 207 ? 18.453 -11.438 -16.031 1 98.25 207 TYR B O 1
ATOM 3426 N N . GLU B 1 208 ? 20.531 -11.656 -16.781 1 96.75 208 GLU B N 1
ATOM 3427 C CA . GLU B 1 208 ? 20.094 -11.516 -18.156 1 96.75 208 GLU B CA 1
ATOM 3428 C C . GLU B 1 208 ? 19.188 -12.664 -18.578 1 96.75 208 GLU B C 1
ATOM 3430 O O . GLU B 1 208 ? 18.203 -12.453 -19.297 1 96.75 208 GLU B O 1
ATOM 3435 N N . ASP B 1 209 ? 19.578 -13.82 -18.031 1 96.19 209 ASP B N 1
ATOM 3436 C CA . ASP B 1 209 ? 18.797 -15.023 -18.266 1 96.19 209 ASP B CA 1
ATOM 3437 C C . ASP B 1 209 ? 18.062 -15.461 -17 1 96.19 209 ASP B C 1
ATOM 3439 O O . ASP B 1 209 ? 18.688 -16.031 -16.094 1 96.19 209 ASP B O 1
ATOM 3443 N N . PRO B 1 210 ? 16.75 -15.305 -17.031 1 96.5 210 PRO B N 1
ATOM 3444 C CA . PRO B 1 210 ? 15.984 -15.617 -15.82 1 96.5 210 PRO B CA 1
ATOM 3445 C C . PRO B 1 210 ? 16.094 -17.078 -15.414 1 96.5 210 PRO B C 1
ATOM 3447 O O . PRO B 1 210 ? 15.828 -17.438 -14.258 1 96.5 210 PRO B O 1
ATOM 3450 N N . THR B 1 211 ? 16.422 -17.953 -16.328 1 95.19 211 THR B N 1
ATOM 3451 C CA . THR B 1 211 ? 16.516 -19.375 -16.016 1 95.19 211 THR B CA 1
ATOM 3452 C C . THR B 1 211 ? 17.656 -19.656 -15.055 1 95.19 211 THR B C 1
ATOM 3454 O O . THR B 1 211 ? 17.719 -20.734 -14.461 1 95.19 211 THR B O 1
ATOM 3457 N N . GLN B 1 212 ? 18.5 -18.734 -14.875 1 96.06 212 GLN B N 1
ATOM 3458 C CA . GLN B 1 212 ? 19.641 -18.875 -13.961 1 96.06 212 GLN B CA 1
ATOM 3459 C C . GLN B 1 212 ? 19.234 -18.578 -12.523 1 96.06 212 GLN B C 1
ATOM 3461 O O . GLN B 1 212 ? 20 -18.797 -11.594 1 96.06 212 GLN B O 1
ATOM 3466 N N . VAL B 1 213 ? 18.094 -18.016 -12.375 1 96.94 213 VAL B N 1
ATOM 3467 C CA . VAL B 1 213 ? 17.609 -17.703 -11.039 1 96.94 213 VAL B CA 1
ATOM 3468 C C . VAL B 1 213 ? 17.047 -18.953 -10.383 1 96.94 213 VAL B C 1
ATOM 3470 O O . VAL B 1 213 ? 16.047 -19.5 -10.844 1 96.94 213 VAL B O 1
ATOM 3473 N N . GLU B 1 214 ? 17.641 -19.312 -9.305 1 94.88 214 GLU B N 1
ATOM 3474 C CA . GLU B 1 214 ? 17.297 -20.578 -8.648 1 94.88 214 GLU B CA 1
ATOM 3475 C C . GLU B 1 214 ? 15.844 -20.609 -8.219 1 94.88 214 GLU B C 1
ATOM 3477 O O . GLU B 1 214 ? 15.156 -21.625 -8.375 1 94.88 214 GLU B O 1
ATOM 3482 N N . GLU B 1 215 ? 15.375 -19.531 -7.703 1 94.12 215 GLU B N 1
ATOM 3483 C CA . GLU B 1 215 ? 14.023 -19.453 -7.156 1 94.12 215 GLU B CA 1
ATOM 3484 C C . GLU B 1 215 ? 12.977 -19.516 -8.258 1 94.12 215 GLU B C 1
ATOM 3486 O O . GLU B 1 215 ? 11.789 -19.719 -7.988 1 94.12 215 GLU B O 1
ATOM 3491 N N . LEU B 1 216 ? 13.391 -19.344 -9.5 1 95.12 216 LEU B N 1
ATOM 3492 C CA . LEU B 1 216 ? 12.453 -19.312 -10.617 1 95.12 216 LEU B CA 1
ATOM 3493 C C . LEU B 1 216 ? 12.555 -20.594 -11.445 1 95.12 216 LEU B C 1
ATOM 3495 O O . LEU B 1 216 ? 12.102 -20.641 -12.586 1 95.12 216 LEU B O 1
ATOM 3499 N N . ARG B 1 217 ? 13.07 -21.531 -10.828 1 91.44 217 ARG B N 1
ATOM 3500 C CA . ARG B 1 217 ? 13.164 -22.797 -11.531 1 91.44 217 ARG B CA 1
ATOM 3501 C C . ARG B 1 217 ? 11.773 -23.359 -11.844 1 91.44 217 ARG B C 1
ATOM 3503 O O . ARG B 1 217 ? 10.906 -23.391 -10.969 1 91.44 217 ARG B O 1
ATOM 3510 N N . GLY B 1 218 ? 11.539 -23.766 -13.047 1 87.19 218 GLY B N 1
ATOM 3511 C CA . GLY B 1 218 ? 10.258 -24.328 -13.445 1 87.19 218 GLY B CA 1
ATOM 3512 C C . GLY B 1 218 ? 9.328 -23.297 -14.062 1 87.19 218 GLY B C 1
ATOM 3513 O O . GLY B 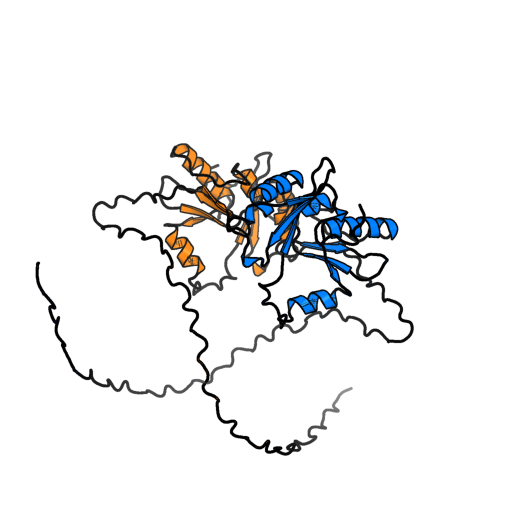1 218 ? 8.281 -23.656 -14.609 1 87.19 218 GLY B O 1
ATOM 3514 N N . VAL B 1 219 ? 9.695 -22.094 -13.961 1 91.62 219 VAL B N 1
ATOM 3515 C CA . VAL B 1 219 ? 8.898 -21.031 -14.562 1 91.62 219 VAL B CA 1
ATOM 3516 C C . VAL B 1 219 ? 9.195 -20.953 -16.062 1 91.62 219 VAL B C 1
ATOM 3518 O O . VAL B 1 219 ? 10.336 -21.125 -16.484 1 91.62 219 VAL B O 1
ATOM 3521 N N . LYS B 1 220 ? 8.211 -20.734 -16.812 1 89.31 220 LYS B N 1
ATOM 3522 C CA . LYS B 1 220 ? 8.375 -20.609 -18.25 1 89.31 220 LYS B CA 1
ATOM 3523 C C . LYS B 1 220 ? 8.539 -19.156 -18.672 1 89.31 220 LYS B C 1
ATOM 3525 O O . LYS B 1 220 ? 7.852 -18.266 -18.156 1 89.31 220 LYS B O 1
ATOM 3530 N N . PHE B 1 221 ? 9.531 -18.906 -19.656 1 88.25 221 PHE B N 1
ATOM 3531 C CA . PHE B 1 221 ? 9.773 -17.547 -20.125 1 88.25 221 PHE B CA 1
ATOM 3532 C C . PHE B 1 221 ? 9.617 -17.453 -21.641 1 88.25 221 PHE B C 1
ATOM 3534 O O . PHE B 1 221 ? 9.82 -18.438 -22.344 1 88.25 221 PHE B O 1
#

Nearest PDB structures (foldseek):
  5d28-assembly1_D  TM=5.879E-01  e=9.031E+00  Orf virus
  5voz-assembly1_M  TM=2.687E-01  e=7.531E+00  Saccharomyces cerevisiae S288C
  5d80-assembly1_G  TM=3.040E-01  e=7.531E+00  Saccharomyces cerevisiae S288C
  5d28-assembly1_D  TM=5.881E-01  e=9.048E+00  Orf virus
  5voz-assembly1_M  TM=2.694E-01  e=7.546E+00  Saccharomyces cerevisiae S288C

pLDDT: mean 73.7, std 31.51, range [16.95, 98.62]

Foldseek 3Di:
DDDDCPDPPDDDDDDDPDDPPPDPPVPDPPDPPPPPPPPPPPPPVPVPPDDPPPDPCPVVPPPAFWAWAADPPAIKGWAAAPVAFIWIDPPDALQLCVQLPHDRPDTDTADPDNVVRNVSVLSSVQQPTDGDRYPVRVVCVVPPCPVPAGLFQDKDKGWAADPVRFWIWIDIDRGPVPDDPVNCVCRPDNHSNSNVVVSVVVPTDTDRDCCPPPSSPPRDD/DDDDDDDDDDDDDDPPPDDPPPPPPVPDPPDPPPPPPPPPPPCPVPPPPDDPPPDPVPVVPPPAFWAWAADPPAIKGWAAAPVAFIWIDPPDALQLCVQLPHDRPDTDTADPDNVVRNVSVLSSVQAPTDGDRYPVRVVCVVPPCPVPAGLFQDKDKGWAADPVRFWIWIDIDRGPVPDDPVNCVCRPDNHSNSNVVVSVVVPTDTDRDCCPPPSSPPRDD

Solvent-accessible surface area (backbone atoms only — not comparable to full-atom values): 26742 Å² total; per-residue (Å²): 130,87,83,72,89,71,79,70,86,84,74,92,79,84,85,78,80,79,77,78,74,72,77,75,74,75,70,76,74,65,82,72,71,70,69,77,75,76,66,67,80,70,77,61,80,62,74,75,67,75,79,77,76,77,73,77,76,60,72,70,65,67,86,70,45,65,16,37,45,56,29,60,72,33,38,36,37,42,32,55,34,82,90,56,44,30,31,44,33,75,60,65,41,50,18,53,39,53,74,68,68,52,73,70,75,51,70,42,61,55,59,88,44,59,69,59,20,34,52,50,31,37,53,41,42,67,67,60,30,42,81,28,81,34,71,65,56,51,54,49,57,69,70,41,72,57,79,80,54,52,89,58,50,46,66,39,72,47,64,22,51,41,82,88,64,66,30,32,34,43,35,77,36,66,17,67,78,69,51,55,61,47,44,8,36,59,56,59,21,70,35,37,52,54,38,34,56,53,41,49,75,75,63,34,46,77,31,74,52,55,82,72,36,76,91,43,64,89,59,74,130,141,87,87,65,99,76,83,71,97,75,69,90,79,71,80,73,78,78,77,78,75,69,76,74,73,75,71,76,72,65,80,73,71,69,70,77,75,76,66,70,80,69,78,63,78,61,77,77,70,75,80,77,75,77,73,77,77,60,72,70,66,66,87,70,45,66,16,36,45,55,29,62,73,32,38,37,39,42,32,55,35,82,89,55,43,30,32,43,33,75,62,64,42,50,18,52,39,54,74,67,69,52,72,71,74,50,70,42,62,55,60,88,45,60,68,60,20,33,53,50,31,36,53,41,43,68,66,59,30,44,82,27,81,34,73,63,56,51,53,48,56,71,70,44,73,58,81,80,52,54,90,58,50,45,67,39,71,46,65,21,51,40,82,88,64,66,30,31,33,43,36,78,35,68,17,65,78,69,52,56,61,48,44,8,36,60,57,60,22,70,35,36,52,54,38,33,56,52,39,51,74,75,62,32,43,78,31,74,54,54,80,72,37,74,91,42,63,88,59,74,132

Secondary structure (DSSP, 8-state):
-----------------------------------------------------SSS------S--EEEEE-SSSEEEEE--TTSSEEEEES--HHHHHHHT--SSS-EE--S-HHHHHHHHHHHHHTT-EEES-HHHHHHHHHS--SSS-GGG--EEEEE--TT---EEEEEESSGGGS-TTGGGGGG--SHHHHHHHHHHTTPEEESSGGG-GGGTT---/-----------------------------------------------------SSS------S--EEEEE-SSSEEEEE--TTSSEEEEES--HHHHHHHT--SSS-EE--S-HHHHHHHHHHHHHTT-EEES-HHHHHHHHHS--SSS-GGG--EEEEE--TT---EEEEEESSGGGS-TTGGGGGG--SHHHHHHHHHHTTPEEESSGGG-GGGTT---

Organism: Penicillium oxalicum (strain 114-2 / CGMCC 5302) (NCBI:txid933388)

Sequence (442 aa):
MVVAIILSFLSALYQPVMGWFLPTRTPSSPPEDQPPEYQPPKDQALCDLPTANANSTNLIQSTVTERVVFNRRGCMVYGYPSTGGVLIKDDPTLAELRFLSVPLFYPSERSPSAEEEDEFCNLMQRIGAKLWPSHEAWFTSLITPLQESAPGDKKVVYYGWPIDGVGVWVLRYDSPLYRPRDFGRMSFAMTMDERVEILKEYGATFYEDPTQVEELRGVKFMVVAIILSFLSALYQPVMGWFLPTRTPSSPPEDQPPEYQPPKDQALCDLPTANANSTNLIQSTVTERVVFNRRGCMVYGYPSTGGVLIKDDPTLAELRFLSVPLFYPSERSPSAEEEDEFCNLMQRIGAKLWPSHEAWFTSLITPLQESAPGDKKVVYYGWPIDGVGVWVLRYDSPLYRPRDFGRMSFAMTMDERVEILKEYGATFYEDPTQVEELRGVKF

Radius of gyration: 30.34 Å; Cα contacts (8 Å, |Δi|>4): 614; chains: 2; bounding box: 108×79×80 Å